Protein AF-0000000081898159 (afdb_homodimer)

Radius of gyration: 33.43 Å; Cα contacts (8 Å, |Δi|>4): 680; chains: 2; bounding box: 92×95×70 Å

Organism: Chrysolophus pictus (NCBI:txid9089)

pLDDT: mean 79.01, std 25.5, range [19.44, 98.69]

Secondary structure (DSSP, 8-state):
----------HHHHHHHHHHHHHHHHHHHHHHH-SGGG------S---------HHHHHHHHHHHHHHS--HHHHHHHHHHHHHHHHHHHHHTT---EEEEEEEESSS-TT--S--HHHHHHHHHHHHHHHHTS-TTTEEEEEEEE-SBSSTTSPB-S-HHHHHHHHHHHHHHHHHTS--HHHHHHHHHHHT-S---SSSS--SSPP-STTHHHHHHHHIIIIIIHHHHHIIIII-HHHHHHSSHHHHHHT---TTGGGGTHHHHHHHHHHHHHHHHHHHHHHHTTS-HHHHHHHHHHHTHHHHHHHHHHHHHHHHHHHHH-/----------HHHHHHHHHHHHHHHHHHHHHHH-SGGG------S---------HHHHHHHHHHHHHHS--HHHHHHHHHHHHHHHHHHHHHTT---EEEEEEEESSS-TT--S--HHHHHHHHHHHHHHHHTS-TTTEEEEEEEE-SBSSTTSPB-S-HHHHHHHHHHHHHHHHHTS--HHHHHHHHHHHT-S---SSSS--SSPP-STTHHHHHHHHIIIIIIHHHHHIIIII-HHHHHHSSHHHHHHT---TTGGGGTHHHHHHHHHHHHHHHHHHHHHHHTTS-HHHHHHHHHHHTHHHHHHHHHHHHHHHHHHHHH-

Structure (mmCIF, N/CA/C/O backbone):
data_AF-0000000081898159-model_v1
#
loop_
_entity.id
_entity.type
_entity.pdbx_description
1 polymer 'Hexosaminidase D'
#
loop_
_atom_site.group_PDB
_atom_site.id
_atom_site.type_symbol
_atom_site.label_atom_id
_atom_site.label_alt_id
_atom_site.label_comp_id
_atom_site.label_asym_id
_atom_site.label_entity_id
_atom_site.label_seq_id
_atom_site.pdbx_PDB_ins_code
_atom_site.Cartn_x
_atom_site.Cartn_y
_atom_site.Cartn_z
_atom_site.occupancy
_atom_site.B_iso_or_equiv
_atom_site.auth_seq_id
_atom_site.auth_comp_id
_atom_site.auth_asym_id
_atom_site.auth_atom_id
_atom_site.pdbx_PDB_model_num
ATOM 1 N N . MET A 1 1 ? -37 5.219 -5.691 1 20.62 1 MET A N 1
ATOM 2 C CA . MET A 1 1 ? -36.094 5.344 -4.543 1 20.62 1 MET A CA 1
ATOM 3 C C . MET A 1 1 ? -34.719 5.766 -4.98 1 20.62 1 MET A C 1
ATOM 5 O O . MET A 1 1 ? -34 5.016 -5.672 1 20.62 1 MET A O 1
ATOM 9 N N . LYS A 1 2 ? -34.531 7.109 -5.16 1 22.36 2 LYS A N 1
ATOM 10 C CA . LYS A 1 2 ? -33.719 7.945 -6.055 1 22.36 2 LYS A CA 1
ATOM 11 C C . LYS A 1 2 ? -32.25 7.832 -5.723 1 22.36 2 LYS A C 1
ATOM 13 O O . LYS A 1 2 ? -31.844 8.031 -4.574 1 22.36 2 LYS A O 1
ATOM 18 N N . GLU A 1 3 ? -31.641 6.867 -6.273 1 20.92 3 GLU A N 1
ATOM 19 C CA . GLU A 1 3 ? -30.266 6.375 -6.133 1 20.92 3 GLU A CA 1
ATOM 20 C C . GLU A 1 3 ? -29.266 7.523 -6.168 1 20.92 3 GLU A C 1
ATOM 22 O O . GLU A 1 3 ? -29.094 8.18 -7.195 1 20.92 3 GLU A O 1
ATOM 27 N N . GLN A 1 4 ? -29.469 8.398 -5.137 1 19.44 4 GLN A N 1
ATOM 28 C CA . GLN A 1 4 ? -28.656 9.602 -4.961 1 19.44 4 GLN A CA 1
ATOM 29 C C . GLN A 1 4 ? -27.156 9.281 -5.105 1 19.44 4 GLN A C 1
ATOM 31 O O . GLN A 1 4 ? -26.641 8.414 -4.406 1 19.44 4 GLN A O 1
ATOM 36 N N . GLN A 1 5 ? -26.719 9.297 -6.32 1 20.77 5 GLN A N 1
ATOM 37 C CA . GLN A 1 5 ? -25.375 9.133 -6.887 1 20.77 5 GLN A CA 1
ATOM 38 C C . GLN A 1 5 ? -24.344 9.922 -6.082 1 20.77 5 GLN A C 1
ATOM 40 O O . GLN A 1 5 ? -24.422 11.148 -6.004 1 20.77 5 GLN A O 1
ATOM 45 N N . LEU A 1 6 ? -24.062 9.453 -4.891 1 21.28 6 LEU A N 1
ATOM 46 C CA . LEU A 1 6 ? -23.047 10.016 -4.004 1 21.28 6 LEU A CA 1
ATOM 47 C C . LEU A 1 6 ? -21.766 10.32 -4.766 1 21.28 6 LEU A C 1
ATOM 49 O O . LEU A 1 6 ?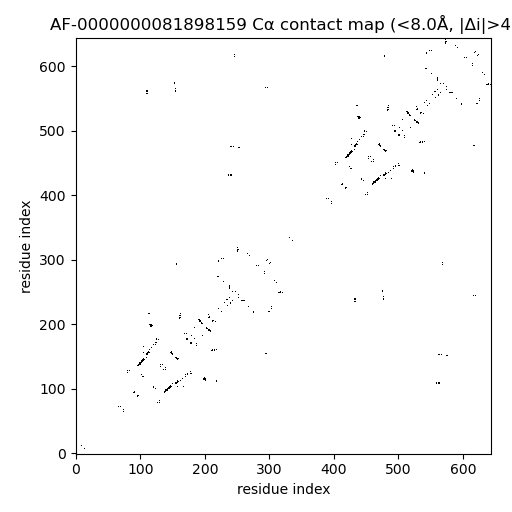 -21.125 9.414 -5.312 1 21.28 6 LEU A O 1
ATOM 53 N N . ILE A 1 7 ? -21.797 11.391 -5.492 1 24.47 7 ILE A N 1
ATOM 54 C CA . ILE A 1 7 ? -20.688 12.008 -6.219 1 24.47 7 ILE A CA 1
ATOM 55 C C . ILE A 1 7 ? -19.453 12.062 -5.328 1 24.47 7 ILE A C 1
ATOM 57 O O . ILE A 1 7 ? -19.484 12.641 -4.238 1 24.47 7 ILE A O 1
ATOM 61 N N . PHE A 1 8 ? -18.812 10.938 -5.246 1 24.5 8 PHE A N 1
ATOM 62 C CA . PHE A 1 8 ? -17.469 10.883 -4.684 1 24.5 8 PHE A CA 1
ATOM 63 C C . PHE A 1 8 ? -16.672 12.117 -5.082 1 24.5 8 PHE A C 1
ATOM 65 O O . PHE A 1 8 ? -16.281 12.266 -6.242 1 24.5 8 PHE A O 1
ATOM 72 N N . LEU A 1 9 ? -17.125 13.227 -4.57 1 25.44 9 LEU A N 1
ATOM 73 C CA . LEU A 1 9 ? -16.469 14.508 -4.77 1 25.44 9 LEU A CA 1
ATOM 74 C C . LEU A 1 9 ? -14.977 14.422 -4.461 1 25.44 9 LEU A C 1
ATOM 76 O O . LEU A 1 9 ? -14.594 13.977 -3.375 1 25.44 9 LEU A O 1
ATOM 80 N N . ASP A 1 10 ? -14.219 14.078 -5.387 1 28.53 10 ASP A N 1
ATOM 81 C CA . ASP A 1 10 ? -12.766 14.219 -5.371 1 28.53 10 ASP A CA 1
ATOM 82 C C . ASP A 1 10 ? -12.344 15.5 -4.648 1 28.53 10 ASP A C 1
ATOM 84 O O . ASP A 1 10 ? -13.164 16.391 -4.441 1 28.53 10 ASP A O 1
ATOM 88 N N . LYS A 1 11 ? -11.047 15.602 -4.113 1 30.83 11 LYS A N 1
ATOM 89 C CA . LYS A 1 11 ? -10.469 16.766 -3.438 1 30.83 11 LYS A CA 1
ATOM 90 C C . LYS A 1 11 ? -10.898 18.062 -4.105 1 30.83 11 LYS A C 1
ATOM 92 O O . LYS A 1 11 ? -11.117 19.078 -3.434 1 30.83 11 LYS A O 1
ATOM 97 N N . ARG A 1 12 ? -11.109 18 -5.309 1 34.19 12 ARG A N 1
ATOM 98 C CA . ARG A 1 12 ? -11.484 19.172 -6.094 1 34.19 12 ARG A CA 1
ATOM 99 C C . ARG A 1 12 ? -12.914 19.594 -5.797 1 34.19 12 ARG A C 1
ATOM 101 O O . ARG A 1 12 ? -13.211 20.797 -5.676 1 34.19 12 ARG A O 1
ATOM 108 N N . ARG A 1 13 ? -13.656 18.641 -5.652 1 34.66 13 ARG A N 1
ATOM 109 C CA . ARG A 1 13 ? -15.062 18.984 -5.473 1 34.66 13 ARG A CA 1
ATOM 110 C C . ARG A 1 13 ? -15.336 19.438 -4.047 1 34.66 13 ARG A C 1
ATOM 112 O O . ARG A 1 13 ? -16.203 20.297 -3.818 1 34.66 13 ARG A O 1
ATOM 119 N N . PHE A 1 14 ? -14.562 18.906 -3.223 1 31.75 14 PHE A N 1
ATOM 120 C CA . PHE A 1 14 ? -14.695 19.406 -1.858 1 31.75 14 PHE A CA 1
ATOM 121 C C . PHE A 1 14 ? -14.273 20.875 -1.771 1 31.75 14 PHE A C 1
ATOM 123 O O . PHE A 1 14 ? -14.945 21.672 -1.127 1 31.75 14 PHE A O 1
ATOM 130 N N . THR A 1 15 ? -13.25 21.109 -2.475 1 34.59 15 THR A N 1
ATOM 131 C CA . THR A 1 15 ? -12.828 22.5 -2.496 1 34.59 15 THR A CA 1
ATOM 132 C C . THR A 1 15 ? -13.898 23.375 -3.145 1 34.59 15 THR A C 1
ATOM 134 O O . THR A 1 15 ? -14.188 24.469 -2.658 1 34.59 15 THR A O 1
ATOM 137 N N . LEU A 1 16 ? -14.547 22.734 -4.02 1 35.41 16 LEU A N 1
ATOM 138 C CA . LEU A 1 16 ? -15.602 23.484 -4.695 1 35.41 16 LEU A CA 1
ATOM 139 C C . LEU A 1 16 ? -16.812 23.672 -3.775 1 35.41 16 LEU A C 1
ATOM 141 O O . LEU A 1 16 ? -17.422 24.734 -3.75 1 35.41 16 LEU A O 1
ATOM 145 N N . LEU A 1 17 ? -17 22.672 -3.023 1 35.97 17 LEU A N 1
ATOM 146 C CA . LEU A 1 17 ? -18.109 22.766 -2.084 1 35.97 17 LEU A CA 1
ATOM 147 C C . LEU A 1 17 ? -17.797 23.75 -0.964 1 35.97 17 LEU A C 1
ATOM 149 O O . LEU A 1 17 ? -18.656 24.531 -0.56 1 35.97 17 LEU A O 1
ATOM 153 N N . LEU A 1 18 ? -16.547 23.672 -0.664 1 35.5 18 LEU A N 1
ATOM 154 C CA . LEU A 1 18 ? -16.156 24.625 0.367 1 35.5 18 LEU A CA 1
ATOM 155 C C . LEU A 1 18 ? -16.219 26.047 -0.159 1 35.5 18 LEU A C 1
ATOM 157 O O . LEU A 1 18 ? -16.672 26.953 0.547 1 35.5 18 LEU A O 1
ATOM 161 N N . LEU A 1 19 ? -15.883 26.062 -1.393 1 37.12 19 LEU A N 1
ATOM 162 C CA . LEU A 1 19 ? -15.961 27.375 -2.016 1 37.12 19 LEU A CA 1
ATOM 163 C C . LEU A 1 19 ? -17.406 27.844 -2.143 1 37.12 19 LEU A C 1
ATOM 165 O O . LEU A 1 19 ? -17.719 29 -1.887 1 37.12 19 LEU A O 1
ATOM 169 N N . ASN A 1 20 ? -18.172 26.859 -2.406 1 40.22 20 ASN A N 1
ATOM 170 C CA . ASN A 1 20 ? -19.578 27.172 -2.494 1 40.22 20 ASN A CA 1
ATOM 171 C C . ASN A 1 20 ? -20.172 27.484 -1.122 1 40.22 20 ASN A C 1
ATOM 173 O O . ASN A 1 20 ? -20.984 28.406 -0.986 1 40.22 20 ASN A O 1
ATOM 177 N N . CYS A 1 21 ? -19.641 26.75 -0.182 1 38.19 21 CYS A N 1
ATOM 178 C CA . CYS A 1 21 ? -20.094 27 1.178 1 38.19 21 CYS A CA 1
ATOM 179 C C . CYS A 1 21 ? -19.609 28.359 1.682 1 38.19 21 CYS A C 1
ATOM 181 O O . CYS A 1 21 ? -20.375 29.109 2.305 1 38.19 21 CYS A O 1
ATOM 183 N N . MET A 1 22 ? -18.422 28.625 1.336 1 39.59 22 MET A N 1
ATOM 184 C CA . MET A 1 22 ? -17.906 29.922 1.74 1 39.59 22 MET A CA 1
ATOM 185 C C . MET A 1 22 ? -18.672 31.047 1.043 1 39.59 22 MET A C 1
ATOM 187 O O . MET A 1 22 ? -19.031 32.031 1.673 1 39.59 22 MET A O 1
ATOM 191 N N . MET A 1 23 ? -18.969 30.703 -0.144 1 39.56 23 MET A N 1
ATOM 192 C CA . MET A 1 23 ? -19.75 31.703 -0.885 1 39.56 23 MET A CA 1
ATOM 193 C C . MET A 1 23 ? -21.172 31.781 -0.342 1 39.56 23 MET A C 1
ATOM 195 O O . MET A 1 23 ? -21.734 32.875 -0.227 1 39.56 23 MET A O 1
ATOM 199 N N . TYR A 1 24 ? -21.703 30.641 -0.006 1 40.28 24 TYR A N 1
ATOM 200 C CA . TYR A 1 24 ? -23.016 30.609 0.617 1 40.28 24 TYR A CA 1
ATOM 201 C C . TYR A 1 24 ? -23 31.312 1.972 1 40.28 24 TYR A C 1
ATOM 203 O O . TYR A 1 24 ? -23.906 32.062 2.297 1 40.28 24 TYR A O 1
ATOM 211 N N . LEU A 1 25 ? -22 31.062 2.701 1 37.88 25 LEU A N 1
ATOM 212 C CA . LEU A 1 25 ? -21.875 31.703 4.008 1 37.88 25 LEU A CA 1
ATOM 213 C C . LEU A 1 25 ? -21.688 33.219 3.861 1 37.88 25 LEU A C 1
ATOM 215 O O . LEU A 1 25 ? -22.281 34 4.613 1 37.88 25 LEU A O 1
ATOM 219 N N . ILE A 1 26 ? -21 33.5 2.893 1 39.47 26 ILE A N 1
ATOM 220 C CA . ILE A 1 26 ? -20.844 34.938 2.586 1 39.47 26 ILE A CA 1
ATOM 221 C C . ILE A 1 26 ? -22.188 35.5 2.154 1 39.47 26 ILE A C 1
ATOM 223 O O . ILE A 1 26 ? -22.562 36.594 2.592 1 39.47 26 ILE A O 1
ATOM 227 N N . HIS A 1 27 ? -22.891 34.688 1.426 1 38.09 27 HIS A N 1
ATOM 228 C CA . HIS A 1 27 ? -24.219 35.094 1.004 1 38.09 27 HIS A CA 1
ATOM 229 C C . HIS A 1 27 ? -25.172 35.188 2.191 1 38.09 27 HIS A C 1
ATOM 231 O O . HIS A 1 27 ? -25.938 36.156 2.314 1 38.09 27 HIS A O 1
ATOM 237 N N . MET A 1 28 ? -25.156 34.25 3 1 39.88 28 MET A N 1
ATOM 238 C CA . MET A 1 28 ? -26.062 34.219 4.152 1 39.88 28 MET A CA 1
ATOM 239 C C . MET A 1 28 ? -25.719 35.375 5.109 1 39.88 28 MET A C 1
ATOM 241 O O . MET A 1 28 ? -26.625 36.031 5.641 1 39.88 28 MET A O 1
ATOM 245 N N . TYR A 1 29 ? -24.531 35.625 5.371 1 33.41 29 TYR A N 1
ATOM 246 C CA . TYR A 1 29 ? -24.125 36.688 6.262 1 33.41 29 TYR A CA 1
ATOM 247 C C . TYR A 1 29 ? -24.531 38.062 5.695 1 33.41 29 TYR A C 1
ATOM 249 O O . TYR A 1 29 ? -25.031 38.906 6.422 1 33.41 29 TYR A O 1
ATOM 257 N N . TYR A 1 30 ? -24.422 38.156 4.402 1 34.38 30 TYR A N 1
ATOM 258 C CA . TYR A 1 30 ? -24.828 39.438 3.789 1 34.38 30 TYR A CA 1
ATOM 259 C C . TYR A 1 30 ? -26.328 39.625 3.875 1 34.38 30 TYR A C 1
ATOM 261 O O . TYR A 1 30 ? -26.812 40.75 4.066 1 34.38 30 TYR A O 1
ATOM 269 N N . GLN A 1 31 ? -27.031 38.562 3.744 1 38.25 31 GLN A N 1
ATOM 270 C CA . GLN A 1 31 ? -28.484 38.688 3.84 1 38.25 31 GLN A CA 1
ATOM 271 C C . GLN A 1 31 ? -28.906 39.094 5.25 1 38.25 31 GLN A C 1
ATOM 273 O O . GLN A 1 31 ? -29.875 39.844 5.426 1 38.25 31 GLN A O 1
ATOM 278 N N . GLN A 1 32 ? -28.266 38.625 6.219 1 36.19 32 GLN A N 1
ATOM 279 C CA . GLN A 1 32 ? -28.703 38.938 7.578 1 36.19 32 GLN A CA 1
ATOM 280 C C . GLN A 1 32 ? -28.375 40.375 7.957 1 36.19 32 GLN A C 1
ATOM 282 O O . GLN A 1 32 ? -29.172 41.031 8.625 1 36.19 32 GLN A O 1
ATOM 287 N N . LYS A 1 33 ? -27.188 40.969 7.758 1 37.44 33 LYS A N 1
ATOM 288 C CA . LYS A 1 33 ? -26.828 42.281 8.289 1 37.44 33 LYS A CA 1
ATOM 289 C C . LYS A 1 33 ? -27.375 43.375 7.406 1 37.44 33 LYS A C 1
ATOM 291 O O . LYS A 1 33 ? -27.484 44.531 7.84 1 37.44 33 LYS A O 1
ATOM 296 N N . HIS A 1 34 ? -27.453 43.406 6.137 1 33.34 34 HIS A N 1
ATOM 297 C CA . HIS A 1 34 ? -28.031 44.469 5.348 1 33.34 34 HIS A CA 1
ATOM 298 C C . HIS A 1 34 ? -29.359 44.062 4.73 1 33.34 34 HIS A C 1
ATOM 300 O O . HIS A 1 34 ? -29.406 43.656 3.568 1 33.34 34 HIS A O 1
ATOM 306 N N . PRO A 1 35 ? -30.359 43.906 5.594 1 36.66 35 PRO A N 1
ATOM 307 C CA . PRO A 1 35 ? -31.688 43.594 5.078 1 36.66 35 PRO A CA 1
ATOM 308 C C . PRO A 1 35 ? -32.188 44.625 4.047 1 36.66 35 PRO A C 1
ATOM 310 O O . PRO A 1 35 ? -32.906 44.281 3.113 1 36.66 35 PRO A O 1
ATOM 313 N N . SER A 1 36 ? -31.891 46 4.391 1 35.41 36 SER A N 1
ATOM 314 C CA . SER A 1 36 ? -32.5 47.094 3.648 1 35.41 36 SER A CA 1
ATOM 315 C C . SER A 1 36 ? -31.938 47.188 2.234 1 35.41 36 SER A C 1
ATOM 317 O O . SER A 1 36 ? -32.469 47.938 1.395 1 35.41 36 SER A O 1
ATOM 319 N N . CYS A 1 37 ? -30.688 46.969 2.037 1 32.72 37 CYS A N 1
ATOM 320 C CA . CYS A 1 37 ? -30.109 47.406 0.771 1 32.72 37 CYS A CA 1
ATOM 321 C C . CYS A 1 37 ? -30.797 46.688 -0.406 1 32.72 37 CYS A C 1
ATOM 323 O O . CYS A 1 37 ? -30.5 47 -1.563 1 32.72 37 CYS A O 1
ATOM 325 N N . PHE A 1 38 ? -31.406 45.531 -0.289 1 31.58 38 PHE A N 1
ATOM 326 C CA . PHE A 1 38 ? -32.125 45 -1.443 1 31.58 38 PHE A CA 1
ATOM 327 C C . PHE A 1 38 ? -33.562 45.562 -1.473 1 31.58 38 PHE A C 1
ATOM 329 O O . PHE A 1 38 ? -34.5 44.812 -1.279 1 31.58 38 PHE A O 1
ATOM 336 N N . HIS A 1 39 ? -33.75 46.75 -0.887 1 27.14 39 HIS A N 1
ATOM 337 C CA . HIS A 1 39 ? -35.062 47.25 -1.198 1 27.14 39 HIS A CA 1
ATOM 338 C C . HIS A 1 39 ? -35.219 47.5 -2.695 1 27.14 39 HIS A C 1
ATOM 340 O O . HIS A 1 39 ? -34.469 48.281 -3.289 1 27.14 39 HIS A O 1
ATOM 346 N N . ALA A 1 40 ? -35.719 46.5 -3.418 1 27.55 40 ALA A N 1
ATOM 347 C CA . ALA A 1 40 ? -36.25 46.688 -4.762 1 27.55 40 ALA A CA 1
ATOM 348 C C . ALA A 1 40 ? -37.094 47.969 -4.848 1 27.55 40 ALA A C 1
ATOM 350 O O . ALA A 1 40 ? -38.094 48.125 -4.137 1 27.55 40 ALA A O 1
ATOM 351 N N . SER A 1 41 ? -36.344 49.094 -4.992 1 26.94 41 SER A N 1
ATOM 352 C CA . SER A 1 41 ? -37.094 50.281 -5.324 1 26.94 41 SER A CA 1
ATOM 353 C C . SER A 1 41 ? -38.219 49.969 -6.305 1 26.94 41 SER A C 1
ATOM 355 O O . SER A 1 41 ? -38.094 49.094 -7.145 1 26.94 41 SER A O 1
ATOM 357 N N . LYS A 1 42 ? -39.375 50.375 -6.012 1 29.58 42 LYS A N 1
ATOM 358 C CA . LYS A 1 42 ? -40.594 50.344 -6.809 1 29.58 42 LYS A CA 1
ATOM 359 C C . LYS A 1 42 ? -40.344 50.781 -8.25 1 29.58 42 LYS A C 1
ATOM 361 O O . LYS A 1 42 ? -39.531 51.688 -8.492 1 29.58 42 LYS A O 1
ATOM 366 N N . PRO A 1 43 ? -40.656 49.875 -9.203 1 28.27 43 PRO A N 1
ATOM 367 C CA . PRO A 1 43 ? -40.562 50.094 -10.648 1 28.27 43 PRO A CA 1
ATOM 368 C C . PRO A 1 43 ? -41.125 51.438 -11.102 1 28.27 43 PRO A C 1
ATOM 370 O O . PRO A 1 43 ? -42.344 51.656 -11.016 1 28.27 43 PRO A O 1
ATOM 373 N N . HIS A 1 44 ? -40.719 52.531 -10.539 1 25.3 44 HIS A N 1
ATOM 374 C CA . HIS A 1 44 ? -41.406 53.531 -11.328 1 25.3 4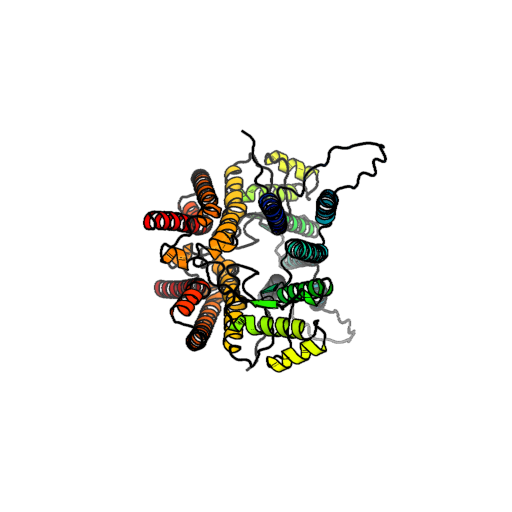4 HIS A CA 1
ATOM 375 C C . HIS A 1 44 ? -41.156 53.344 -12.82 1 25.3 44 HIS A C 1
ATOM 377 O O . HIS A 1 44 ? -40.25 52.594 -13.211 1 25.3 44 HIS A O 1
ATOM 383 N N . GLY A 1 45 ? -41.25 54.375 -13.727 1 24.73 45 GLY A N 1
ATOM 384 C CA . GLY A 1 45 ? -41.688 54.562 -15.102 1 24.73 45 GLY A CA 1
ATOM 385 C C . GLY A 1 45 ? -40.719 53.938 -16.109 1 24.73 45 GLY A C 1
ATOM 386 O O . GLY A 1 45 ? -41.094 53.062 -16.859 1 24.73 45 GLY A O 1
ATOM 387 N N . SER A 1 46 ? -39.844 54.688 -16.875 1 27.91 46 SER A N 1
ATOM 388 C CA . SER A 1 46 ? -39.531 54.469 -18.266 1 27.91 46 SER A CA 1
ATOM 389 C C . SER A 1 46 ? -38.531 53.312 -18.438 1 27.91 46 SER A C 1
ATOM 391 O O . SER A 1 46 ? -37.594 53.188 -17.656 1 27.91 46 SER A O 1
ATOM 393 N N . PRO A 1 47 ? -38.875 52.156 -19.203 1 26.58 47 PRO A N 1
ATOM 394 C CA . PRO A 1 47 ? -38.438 50.75 -19.281 1 26.58 47 PRO A CA 1
ATOM 395 C C . PRO A 1 47 ? -36.969 50.625 -19.719 1 26.58 47 PRO A C 1
ATOM 397 O O . PRO A 1 47 ? -36.531 49.531 -20.078 1 26.58 47 PRO A O 1
ATOM 400 N N . SER A 1 48 ? -36.125 51.656 -19.75 1 26.27 48 SER A N 1
ATOM 401 C CA . SER A 1 48 ? -34.906 51.281 -20.453 1 26.27 48 SER A CA 1
ATOM 402 C C . SER A 1 48 ? -34.188 50.125 -19.781 1 26.27 48 SER A C 1
ATOM 404 O O . SER A 1 48 ? -33.938 50.156 -18.578 1 26.27 48 SER A O 1
ATOM 406 N N . ASN A 1 49 ? -34.406 48.844 -20.266 1 25.34 49 ASN A N 1
ATOM 407 C CA . ASN A 1 49 ? -34.094 47.469 -19.906 1 25.34 49 ASN A CA 1
ATOM 408 C C . ASN A 1 49 ? -32.594 47.312 -19.656 1 25.34 49 ASN A C 1
ATOM 410 O O . ASN A 1 49 ? -31.859 46.844 -20.531 1 25.34 49 ASN A O 1
ATOM 414 N N . ARG A 1 50 ? -31.797 48.312 -19.297 1 27.95 50 ARG A N 1
ATOM 415 C CA . ARG A 1 50 ? -30.391 47.938 -19.188 1 27.95 50 ARG A CA 1
ATOM 416 C C . ARG A 1 50 ? -30.219 46.844 -18.141 1 27.95 50 ARG A C 1
ATOM 418 O O . ARG A 1 50 ? -30.547 47.031 -16.969 1 27.95 50 ARG A O 1
ATOM 425 N N . ASN A 1 51 ? -30.469 45.562 -18.578 1 27.36 51 ASN A N 1
ATOM 426 C CA . ASN A 1 51 ? -30.219 44.312 -17.859 1 27.36 51 ASN A CA 1
ATOM 427 C C . ASN A 1 51 ? -28.875 44.344 -17.141 1 27.36 51 ASN A C 1
ATOM 429 O O . ASN A 1 51 ? -27.812 44.25 -17.766 1 27.36 51 ASN A O 1
ATOM 433 N N . SER A 1 52 ? -28.672 45.219 -16.234 1 28.72 52 SER A N 1
ATOM 434 C CA . SER A 1 52 ? -27.5 45.125 -15.375 1 28.72 52 SER A CA 1
ATOM 435 C C . SER A 1 52 ? -27.375 43.75 -14.758 1 28.72 52 SER A C 1
ATOM 437 O O . SER A 1 52 ? -28.188 43.344 -13.922 1 28.72 52 SER A O 1
ATOM 439 N N . GLN A 1 53 ? -27.016 42.719 -15.656 1 31.2 53 GLN A N 1
ATOM 440 C CA . GLN A 1 53 ? -26.641 41.375 -15.18 1 31.2 53 GLN A CA 1
ATOM 441 C C . GLN A 1 53 ? -25.844 41.469 -13.883 1 31.2 53 GLN A C 1
ATOM 443 O O . GLN A 1 53 ? -24.875 42.25 -13.781 1 31.2 53 GLN A O 1
ATOM 448 N N . SER A 1 54 ? -26.547 41.281 -12.828 1 32.75 54 SER A N 1
ATOM 449 C CA . SER A 1 54 ? -25.984 41.312 -11.477 1 32.75 54 SER A CA 1
ATOM 450 C C . SER A 1 54 ? -24.672 40.531 -11.414 1 32.75 54 SER A C 1
ATOM 452 O O . SER A 1 54 ? -24.5 39.531 -12.102 1 32.75 54 SER A O 1
ATOM 454 N N . PRO A 1 55 ? -23.609 41.219 -11.078 1 36.28 55 PRO A N 1
ATOM 455 C CA . PRO A 1 55 ? -22.281 40.594 -10.93 1 36.28 55 PRO A CA 1
ATOM 456 C C . PRO A 1 55 ? -22.359 39.188 -10.328 1 36.28 55 PRO A C 1
ATOM 458 O O . PRO A 1 55 ? -21.391 38.438 -10.398 1 36.28 55 PRO A O 1
ATOM 461 N N . GLU A 1 56 ? -23.531 38.812 -9.766 1 37.88 56 GLU A N 1
ATOM 462 C CA . GLU A 1 56 ? -23.672 37.5 -9.164 1 37.88 56 GLU A CA 1
ATOM 463 C C . GLU A 1 56 ? -23.688 36.406 -10.234 1 37.88 56 GLU A C 1
ATOM 465 O O . GLU A 1 56 ? -23.125 35.312 -10.039 1 37.88 56 GLU A O 1
ATOM 470 N N . PHE A 1 57 ? -24.438 36.625 -11.266 1 37.31 57 PHE A N 1
ATOM 471 C CA . PHE A 1 57 ? -24.562 35.656 -12.344 1 37.31 57 PHE A CA 1
ATOM 472 C C . PHE A 1 57 ? -23.219 35.469 -13.055 1 37.31 57 PHE A C 1
ATOM 474 O O . PHE A 1 57 ? -22.891 34.344 -13.469 1 37.31 57 PHE A O 1
ATOM 481 N N . LEU A 1 58 ? -22.469 36.5 -13.195 1 35.5 58 LEU A N 1
ATOM 482 C CA . LEU A 1 58 ? -21.188 36.344 -13.852 1 35.5 58 LEU A CA 1
ATOM 483 C C . LEU A 1 58 ? -20.25 35.5 -13.023 1 35.5 58 LEU A C 1
ATOM 485 O O . LEU A 1 58 ? -19.5 34.688 -13.578 1 35.5 58 LEU A O 1
ATOM 489 N N . LEU A 1 59 ? -20.391 35.625 -11.758 1 39.12 59 LEU A N 1
ATOM 490 C CA . LEU A 1 59 ? -19.469 34.844 -10.945 1 39.12 59 LEU A CA 1
ATOM 491 C C . LEU A 1 59 ? -19.828 33.344 -10.992 1 39.12 59 LEU A C 1
ATOM 493 O O . LEU A 1 59 ? -18.938 32.5 -11.07 1 39.12 59 LEU A O 1
ATOM 497 N N . THR A 1 60 ? -21.125 33.094 -10.977 1 40.78 60 THR A N 1
ATOM 498 C CA . THR A 1 60 ? -21.5 31.688 -10.992 1 40.78 60 THR A CA 1
ATOM 499 C C . THR A 1 60 ? -21.188 31.062 -12.352 1 40.78 60 THR A C 1
ATOM 501 O O . THR A 1 60 ? -20.703 29.922 -12.422 1 40.78 60 THR A O 1
ATOM 504 N N . GLY A 1 61 ? -21.547 31.766 -13.391 1 39.78 61 GLY A N 1
ATOM 505 C CA . GLY A 1 61 ? -21.266 31.25 -14.727 1 39.78 61 GLY A CA 1
ATOM 506 C C . GLY A 1 61 ? -19.781 31.078 -14.984 1 39.78 61 GLY A C 1
ATOM 507 O O . GLY A 1 61 ? -19.359 30.078 -15.57 1 39.78 61 GLY A O 1
ATOM 508 N N . THR A 1 62 ? -18.969 32.125 -14.633 1 41.28 62 THR A N 1
ATOM 509 C CA . THR A 1 62 ? -17.516 32 -14.836 1 41.28 62 THR A CA 1
ATOM 510 C C . THR A 1 62 ? -16.922 30.906 -13.961 1 41.28 62 THR A C 1
ATOM 512 O O . THR A 1 62 ? -16.031 30.172 -14.398 1 41.28 62 THR A O 1
ATOM 515 N N . LEU A 1 63 ? -17.516 30.781 -12.844 1 41.72 63 LEU A N 1
ATOM 516 C CA . LEU A 1 63 ? -17 29.734 -11.961 1 41.72 63 LEU A CA 1
ATOM 517 C C . LEU A 1 63 ? -17.297 28.344 -12.531 1 41.72 63 LEU A C 1
ATOM 519 O O . LEU A 1 63 ? -16.453 27.453 -12.492 1 41.72 63 LEU A O 1
ATOM 523 N N . GLN A 1 64 ? -18.5 28.266 -13.055 1 41.62 64 GLN A N 1
ATOM 524 C CA . GLN A 1 64 ? -18.828 26.969 -13.656 1 41.62 64 GLN A CA 1
ATOM 525 C C . GLN A 1 64 ? -17.938 26.688 -14.859 1 41.62 64 GLN A C 1
ATOM 527 O O . GLN A 1 64 ? -17.484 25.562 -15.055 1 41.62 64 GLN A O 1
ATOM 532 N N . THR A 1 65 ? -17.781 27.656 -15.664 1 41.75 65 THR A N 1
ATOM 533 C CA . THR A 1 65 ? -16.922 27.484 -16.828 1 41.75 65 THR A CA 1
ATOM 534 C C . THR A 1 65 ? -15.484 27.203 -16.406 1 41.75 65 THR A C 1
ATOM 536 O O . THR A 1 65 ? -14.805 26.359 -17 1 41.75 65 THR A O 1
ATOM 539 N N . TRP A 1 66 ? -15.031 28.016 -15.508 1 40.97 66 TRP A N 1
ATOM 540 C CA . TRP A 1 66 ? -13.648 27.844 -15.078 1 40.97 66 TRP A CA 1
ATOM 541 C C . TRP A 1 66 ? -13.477 26.516 -14.344 1 40.97 66 TRP A C 1
ATOM 543 O O . TRP A 1 66 ? -12.445 25.859 -14.477 1 40.97 66 TRP A O 1
ATOM 553 N N . LEU A 1 67 ? -14.453 26.172 -13.648 1 41.34 67 LEU A N 1
ATOM 554 C CA . LEU A 1 67 ? -14.375 24.875 -12.992 1 41.34 67 LEU A CA 1
ATOM 555 C C . LEU A 1 67 ? -14.25 23.75 -14.016 1 41.34 67 LEU A C 1
ATOM 557 O O . LEU A 1 67 ? -13.625 22.719 -13.742 1 41.34 67 LEU A O 1
ATOM 561 N N . LYS A 1 68 ? -14.812 24.031 -15.016 1 42.38 68 LYS A N 1
ATOM 562 C CA . LYS A 1 68 ? -14.609 23.031 -16.062 1 42.38 68 LYS A CA 1
ATOM 563 C C . LYS A 1 68 ? -13.164 23.031 -16.562 1 42.38 68 LYS A C 1
ATOM 565 O O . LYS A 1 68 ? -12.695 22.047 -17.125 1 42.38 68 LYS A O 1
ATOM 570 N N . ILE A 1 69 ? -12.594 24.219 -16.547 1 38.41 69 ILE A N 1
ATOM 571 C CA . ILE A 1 69 ? -11.203 24.219 -16.984 1 38.41 69 ILE A CA 1
ATOM 572 C C . ILE A 1 69 ? -10.32 23.656 -15.867 1 38.41 69 ILE A C 1
ATOM 574 O O . ILE A 1 69 ? -10.336 24.172 -14.734 1 38.41 69 ILE A O 1
ATOM 578 N N . GLY A 1 70 ? -10.219 22.531 -15.492 1 38.12 70 GLY A N 1
ATOM 579 C CA . GLY A 1 70 ? -9.547 21.531 -14.68 1 38.12 70 GLY A CA 1
ATOM 580 C C . GLY A 1 70 ? -8.141 21.922 -14.281 1 38.12 70 GLY A C 1
ATOM 581 O O . GLY A 1 70 ? -7.355 21.094 -13.828 1 38.12 70 GLY A O 1
ATOM 582 N N . GLU A 1 71 ? -7.551 23.156 -14.719 1 44.47 71 GLU A N 1
ATOM 583 C CA . GLU A 1 71 ? -6.129 23.344 -14.453 1 44.47 71 GLU A CA 1
ATOM 584 C C . GLU A 1 71 ? -5.906 23.906 -13.047 1 44.47 71 GLU A C 1
ATOM 586 O O . GLU A 1 71 ? -6.586 24.844 -12.633 1 44.47 71 GLU A O 1
ATOM 591 N N . THR A 1 72 ? -5.164 23.234 -12.156 1 46.91 72 THR A N 1
ATOM 592 C CA . THR A 1 72 ? -4.688 23.594 -10.82 1 46.91 72 THR A CA 1
ATOM 593 C C . THR A 1 72 ? -4.289 25.062 -10.766 1 46.91 72 THR A C 1
ATOM 595 O O . THR A 1 72 ? -4.535 25.734 -9.766 1 46.91 72 THR A O 1
ATOM 598 N N . ARG A 1 73 ? -3.689 25.531 -11.844 1 50.97 73 ARG A N 1
ATOM 599 C CA . ARG A 1 73 ? -3.303 26.938 -11.906 1 50.97 73 ARG A CA 1
ATOM 600 C C . ARG A 1 73 ? -4.527 27.844 -11.836 1 50.97 73 ARG A C 1
ATOM 602 O O . ARG A 1 73 ? -4.48 28.906 -11.227 1 50.97 73 ARG A O 1
ATOM 609 N N . SER A 1 74 ? -5.488 27.297 -12.258 1 53.56 74 SER A N 1
ATOM 610 C CA . SER A 1 74 ? -6.727 28.062 -12.359 1 53.56 74 SER A CA 1
ATOM 611 C C . SER A 1 74 ? -7.41 28.203 -11.008 1 53.56 74 SER A C 1
ATOM 613 O O . SER A 1 74 ? -8.016 29.234 -10.703 1 53.56 74 SER A O 1
ATOM 615 N N . ILE A 1 75 ? -7.082 27.25 -10.195 1 58.59 75 ILE A N 1
ATOM 616 C CA . ILE A 1 75 ? -7.723 27.281 -8.883 1 58.59 75 ILE A CA 1
ATOM 617 C C . ILE A 1 75 ? -7.082 28.375 -8.023 1 58.59 75 ILE A C 1
ATOM 619 O O . ILE A 1 75 ? -7.777 29.094 -7.297 1 58.59 75 ILE A O 1
ATOM 623 N N . GLY A 1 76 ? -5.828 28.516 -8.242 1 60.59 76 GLY A N 1
ATOM 624 C CA . GLY A 1 76 ? -5.133 29.562 -7.508 1 60.59 76 GLY A CA 1
ATOM 625 C C . GLY A 1 76 ? -5.613 30.969 -7.848 1 60.59 76 GLY A C 1
ATOM 626 O O . GLY A 1 76 ? -5.824 31.781 -6.953 1 60.59 76 GLY A O 1
ATOM 627 N N . ILE A 1 77 ? -5.781 31.141 -9.062 1 61.91 77 ILE A N 1
ATOM 628 C CA . ILE A 1 77 ? -6.23 32.438 -9.539 1 61.91 77 ILE A CA 1
ATOM 629 C C . ILE A 1 77 ? -7.648 32.719 -9.039 1 61.91 77 ILE A C 1
ATOM 631 O O . ILE A 1 77 ? -7.957 33.844 -8.602 1 61.91 77 ILE A O 1
ATOM 635 N N . LEU A 1 78 ? -8.383 31.672 -9.078 1 62.03 78 LEU A N 1
ATOM 636 C CA . LEU A 1 78 ? -9.766 31.781 -8.633 1 62.03 78 LEU A CA 1
ATOM 637 C C . LEU A 1 78 ? -9.828 32.125 -7.148 1 62.03 78 LEU A C 1
ATOM 639 O O . LEU A 1 78 ? -10.609 33 -6.738 1 62.03 78 LEU A O 1
ATOM 643 N N . LEU A 1 79 ? -8.992 31.5 -6.426 1 69.19 79 LEU A N 1
ATOM 644 C CA . LEU A 1 79 ? -8.969 31.75 -4.988 1 69.19 79 LEU A CA 1
ATOM 645 C C . LEU A 1 79 ? -8.5 33.156 -4.691 1 69.19 79 LEU A C 1
ATOM 647 O O . LEU A 1 79 ? -9.008 33.812 -3.77 1 69.19 79 LEU A O 1
ATOM 651 N N . CYS A 1 80 ? -7.637 33.625 -5.48 1 71.75 80 CYS A N 1
ATOM 652 C CA . CYS A 1 80 ? -7.16 35 -5.332 1 71.75 80 CYS A CA 1
ATOM 653 C C . CYS A 1 80 ? -8.281 36 -5.598 1 71.75 80 CYS A C 1
ATOM 655 O O . CYS A 1 80 ? -8.461 36.938 -4.836 1 71.75 80 CYS A O 1
ATOM 657 N N . LEU A 1 81 ? -8.945 35.719 -6.66 1 69.5 81 LEU A N 1
ATOM 658 C CA . LEU A 1 81 ? -10.031 36.625 -7.043 1 69.5 81 LEU A CA 1
ATOM 659 C C . LEU A 1 81 ? -11.109 36.656 -5.965 1 69.5 81 LEU A C 1
ATOM 661 O O . LEU A 1 81 ? -11.602 37.719 -5.609 1 69.5 81 LEU A O 1
ATOM 665 N N . ILE A 1 82 ? -11.406 35.531 -5.527 1 74.19 82 ILE A N 1
ATOM 666 C CA . ILE A 1 82 ? -12.43 35.438 -4.496 1 74.19 82 ILE A CA 1
ATOM 667 C C . ILE A 1 82 ? -11.977 36.188 -3.252 1 74.19 82 ILE A C 1
ATOM 669 O O . ILE A 1 82 ? -12.773 36.906 -2.629 1 74.19 82 ILE A O 1
ATOM 673 N N . SER A 1 83 ? -10.766 36.031 -2.943 1 79.56 83 SER A N 1
ATOM 674 C CA . SER A 1 83 ? -10.234 36.719 -1.759 1 79.56 83 SER A CA 1
ATOM 675 C C . SER A 1 83 ? -10.273 38.219 -1.906 1 79.56 83 SER A C 1
ATOM 677 O O . SER A 1 83 ? -10.625 38.938 -0.961 1 79.56 83 SER A O 1
ATOM 679 N N . VAL A 1 84 ? -9.992 38.688 -3.061 1 81.12 84 VAL A N 1
ATOM 680 C CA . VAL A 1 84 ? -10.016 40.125 -3.316 1 81.12 84 VAL A CA 1
ATOM 681 C C . VAL A 1 84 ? -11.445 40.656 -3.205 1 81.12 84 VAL A C 1
ATOM 683 O O . VAL A 1 84 ? -11.688 41.688 -2.574 1 81.12 84 VAL A O 1
ATOM 686 N N . LEU A 1 85 ? -12.305 39.875 -3.799 1 79.12 85 LEU A N 1
ATOM 687 C CA . LEU A 1 85 ? -13.703 40.281 -3.762 1 79.12 85 LEU A CA 1
ATOM 688 C C . LEU A 1 85 ? -14.234 40.281 -2.332 1 79.12 85 LEU A C 1
ATOM 690 O O . LEU A 1 85 ? -15.031 41.125 -1.959 1 79.12 85 LEU A O 1
ATOM 694 N N . LEU A 1 86 ? -13.812 39.312 -1.604 1 81.62 86 LEU A N 1
ATOM 695 C CA . LEU A 1 86 ? -14.227 39.219 -0.209 1 81.62 86 LEU A CA 1
ATOM 696 C C . LEU A 1 86 ? -13.727 40.438 0.583 1 81.62 86 LEU A C 1
ATOM 698 O O . LEU A 1 86 ? -14.461 40.969 1.405 1 81.62 86 LEU A O 1
ATOM 702 N N . VAL A 1 87 ? -12.57 40.906 0.334 1 83.25 87 VAL A N 1
ATOM 703 C CA . VAL A 1 87 ? -12 42.062 1.023 1 83.25 87 VAL A CA 1
ATOM 704 C C . VAL A 1 87 ? -12.805 43.312 0.678 1 83.25 87 VAL A C 1
ATOM 706 O O . VAL A 1 87 ? -13.102 44.125 1.553 1 83.25 87 VAL A O 1
ATOM 709 N N . GLU A 1 88 ? -13.133 43.344 -0.579 1 80.75 88 GLU A N 1
ATOM 710 C CA . GLU A 1 88 ? -13.93 44.5 -1.018 1 80.75 88 GLU A CA 1
ATOM 711 C C . GLU A 1 88 ? -15.289 44.5 -0.327 1 80.75 88 GLU A C 1
ATOM 713 O O . GLU A 1 88 ? -15.766 45.562 0.081 1 80.75 88 GLU A O 1
ATOM 718 N N . LYS A 1 89 ? -15.797 43.375 -0.255 1 80.75 89 LYS A N 1
ATOM 719 C CA . LYS A 1 89 ? -17.094 43.25 0.42 1 80.75 89 LYS A CA 1
ATOM 720 C C . LYS A 1 89 ? -16.984 43.656 1.885 1 80.75 89 LYS A C 1
ATOM 722 O O . LYS A 1 89 ? -17.844 44.375 2.404 1 80.75 89 LYS A O 1
ATOM 727 N N . TYR A 1 90 ? -15.945 43.219 2.559 1 81.56 90 TYR A N 1
ATOM 728 C CA . TYR A 1 90 ? -15.727 43.594 3.951 1 81.56 90 TYR A CA 1
ATOM 729 C C . TYR A 1 90 ? -15.531 45.094 4.094 1 81.56 90 TYR A C 1
ATOM 731 O O . TYR A 1 90 ? -16.062 45.719 5.023 1 81.56 90 TYR A O 1
ATOM 739 N N . ARG A 1 91 ? -14.914 45.719 3.172 1 81.56 91 ARG A N 1
ATOM 740 C CA . ARG A 1 91 ? -14.688 47.156 3.189 1 81.56 91 ARG A CA 1
ATOM 741 C C . ARG A 1 91 ? -16 47.938 3.045 1 81.56 91 ARG A C 1
ATOM 743 O O . ARG A 1 91 ? -16.234 48.906 3.756 1 81.56 91 ARG A O 1
ATOM 750 N N . ARG A 1 92 ? -16.75 47.375 2.221 1 82.19 92 ARG A N 1
ATOM 751 C CA . ARG A 1 92 ? -18.047 48.031 1.99 1 82.19 92 ARG A CA 1
ATOM 752 C C . ARG A 1 92 ? -18.938 47.938 3.229 1 82.19 92 ARG A C 1
ATOM 754 O O . ARG A 1 92 ? -19.75 48.812 3.48 1 82.19 92 ARG A O 1
ATOM 761 N N . CYS A 1 93 ? -18.641 46.938 4.059 1 84 93 CYS A N 1
ATOM 762 C CA . CYS A 1 93 ? -19.422 46.719 5.27 1 84 93 CYS A CA 1
ATOM 763 C C . CYS A 1 93 ? -18.828 47.469 6.445 1 84 93 CYS A C 1
ATOM 765 O O . CYS A 1 93 ? -19.328 47.375 7.57 1 84 93 CYS A O 1
ATOM 767 N N . GLY A 1 94 ? -17.75 48.219 6.215 1 84.69 94 GLY A N 1
ATOM 768 C CA . GLY A 1 94 ? -17.219 49.094 7.246 1 84.69 94 GLY A CA 1
ATOM 769 C C . GLY A 1 94 ? -15.93 48.594 7.863 1 84.69 94 GLY A C 1
ATOM 770 O O . GLY A 1 94 ? -15.367 49.219 8.766 1 84.69 94 GLY A O 1
ATOM 771 N N . PHE A 1 95 ? -15.57 47.406 7.477 1 83.81 95 PHE A N 1
ATOM 772 C CA . PHE A 1 95 ? -14.289 46.875 7.961 1 83.81 95 PHE A CA 1
ATOM 773 C C . PHE A 1 95 ? -13.133 47.531 7.215 1 83.81 95 PHE A C 1
ATOM 775 O O . PHE A 1 95 ? -12.758 47.094 6.129 1 83.81 95 PHE A O 1
ATOM 782 N N . SER A 1 96 ? -12.531 48.5 7.77 1 84.94 96 SER A N 1
ATOM 783 C CA . SER A 1 96 ? -11.547 49.344 7.078 1 84.94 96 SER A CA 1
ATOM 784 C C . SER A 1 96 ? -10.18 48.656 7.047 1 84.94 96 SER A C 1
ATOM 786 O O . SER A 1 96 ? -9.344 48.969 6.207 1 84.94 96 SER A O 1
ATOM 788 N N . LYS A 1 97 ? -9.984 47.75 8.023 1 87.81 97 LYS A N 1
ATOM 789 C CA . LYS A 1 97 ? -8.703 47.062 8.094 1 87.81 97 LYS A CA 1
ATOM 790 C C . LYS A 1 97 ? -8.891 45.531 8.117 1 87.81 97 LYS A C 1
ATOM 792 O O . LYS A 1 97 ? -9.844 45.031 8.719 1 87.81 97 LYS A O 1
ATOM 797 N N . VAL A 1 98 ? -7.969 44.781 7.395 1 85.81 98 VAL A N 1
ATOM 798 C CA . VAL A 1 98 ? -8.102 43.312 7.348 1 85.81 98 VAL A CA 1
ATOM 799 C C . VAL A 1 98 ? -6.742 42.688 7.609 1 85.81 98 VAL A C 1
ATOM 801 O O . VAL A 1 98 ? -5.699 43.25 7.316 1 85.81 98 VAL A O 1
ATOM 804 N N . TRP A 1 99 ? -6.781 41.469 8.297 1 87.81 99 TRP A N 1
ATOM 805 C CA . TRP A 1 99 ? -5.621 40.594 8.469 1 87.81 99 TRP A CA 1
ATOM 806 C C . TRP A 1 99 ? -5.797 39.312 7.703 1 87.81 99 TRP A C 1
ATOM 808 O O . TRP A 1 99 ? -6.902 38.75 7.645 1 87.81 99 TRP A O 1
ATOM 818 N N . PHE A 1 100 ? -4.711 38.875 7.059 1 86.81 100 PHE A N 1
ATOM 819 C CA . PHE A 1 100 ? -4.703 37.531 6.473 1 86.81 100 PHE A CA 1
ATOM 820 C C . PHE A 1 100 ? -4.09 36.531 7.438 1 86.81 100 PHE A C 1
ATOM 822 O O . PHE A 1 100 ? -3.326 36.906 8.336 1 86.81 100 PHE A O 1
ATOM 829 N N . ALA A 1 101 ? -4.543 35.25 7.336 1 89.19 101 ALA A N 1
ATOM 830 C CA . ALA A 1 101 ? -3.924 34.156 8.062 1 89.19 101 ALA A CA 1
ATOM 831 C C . ALA A 1 101 ? -3.598 33 7.117 1 89.19 101 ALA A C 1
ATOM 833 O O . ALA A 1 101 ? -4.445 32.562 6.336 1 89.19 101 ALA A O 1
ATOM 834 N N . SER A 1 102 ? -2.391 32.625 7.031 1 90.25 102 SER A N 1
ATOM 835 C CA . SER A 1 102 ? -1.939 31.5 6.219 1 90.25 102 SER A CA 1
ATOM 836 C C . SER A 1 102 ? -1.328 30.406 7.086 1 90.25 102 SER A C 1
ATOM 838 O O . SER A 1 102 ? -1.26 30.531 8.305 1 90.25 102 SER A O 1
ATOM 840 N N . ALA A 1 103 ? -1.031 29.25 6.457 1 93.75 103 ALA A N 1
ATOM 841 C CA . ALA A 1 103 ? -0.475 28.125 7.203 1 93.75 103 ALA A CA 1
ATOM 842 C C . ALA A 1 103 ? 0.791 27.594 6.535 1 93.75 103 ALA A C 1
ATOM 844 O O . ALA A 1 103 ? 0.81 27.359 5.324 1 93.75 103 ALA A O 1
ATOM 845 N N . PHE A 1 104 ? 1.861 27.469 7.375 1 95.81 104 PHE A N 1
ATOM 846 C CA . PHE A 1 104 ? 3.096 26.922 6.828 1 95.81 104 PHE A CA 1
ATOM 847 C C . PHE A 1 104 ? 3.188 25.422 7.109 1 95.81 104 PHE A C 1
ATOM 849 O O . PHE A 1 104 ? 4.109 24.75 6.641 1 95.81 104 PHE A O 1
ATOM 856 N N . LYS A 1 105 ? 2.244 24.891 7.965 1 95.31 105 LYS A N 1
ATOM 857 C CA . LYS A 1 105 ? 2.113 23.453 8.25 1 95.31 105 LYS A CA 1
ATOM 858 C C . LYS A 1 105 ? 0.701 23.125 8.711 1 95.31 105 LYS A C 1
ATOM 860 O O . LYS A 1 105 ? -0.065 24.016 9.094 1 95.31 105 LYS A O 1
ATOM 865 N N . GLY A 1 106 ? 0.337 21.891 8.656 1 93.25 106 GLY A N 1
ATOM 866 C CA . GLY A 1 106 ? -0.88 21.391 9.273 1 93.25 106 GLY A CA 1
ATOM 867 C C . GLY A 1 106 ? -2.127 21.688 8.461 1 93.25 106 GLY A C 1
ATOM 868 O O . GLY A 1 106 ? -3.229 21.766 9.008 1 93.25 106 GLY A O 1
ATOM 869 N N . ALA A 1 107 ? -1.938 21.844 7.195 1 91.25 107 ALA A N 1
ATOM 870 C CA . ALA A 1 107 ? -3.09 22.172 6.359 1 91.25 107 ALA A CA 1
ATOM 871 C C . ALA A 1 107 ? -3.186 21.234 5.16 1 91.25 107 ALA A C 1
ATOM 873 O O . ALA A 1 107 ? -4.016 21.438 4.27 1 91.25 107 ALA A O 1
ATOM 874 N N . THR A 1 108 ? -2.363 20.281 5.121 1 92 108 THR A N 1
ATOM 875 C CA . THR A 1 108 ? -2.305 19.469 3.914 1 92 108 THR A CA 1
ATOM 876 C C . THR A 1 108 ? -2.789 18.047 4.195 1 92 108 THR A C 1
ATOM 878 O O . THR A 1 108 ? -2.959 17.25 3.273 1 92 108 THR A O 1
ATOM 881 N N . GLY A 1 109 ? -3.004 17.766 5.41 1 93.25 109 GLY A N 1
ATOM 882 C CA . GLY A 1 109 ? -3.453 16.438 5.805 1 93.25 109 GLY A CA 1
ATOM 883 C C . GLY A 1 109 ? -3.527 16.25 7.309 1 93.25 109 GLY A C 1
ATOM 884 O O . GLY A 1 109 ? -2.65 16.719 8.039 1 93.25 109 GLY A O 1
ATOM 885 N N . VAL A 1 110 ? -4.504 15.469 7.723 1 94.19 110 VAL A N 1
ATOM 886 C CA . VAL A 1 110 ? -4.789 15.352 9.148 1 94.19 110 VAL A CA 1
ATOM 887 C C . VAL A 1 110 ? -3.689 14.539 9.828 1 94.19 110 VAL A C 1
ATOM 889 O O . VAL A 1 110 ? -3.352 14.789 10.984 1 94.19 110 VAL A O 1
ATOM 892 N N . ASN A 1 111 ? -3.127 13.617 9.07 1 94.88 111 ASN A N 1
ATOM 893 C CA . ASN A 1 111 ? -2.09 12.781 9.664 1 94.88 111 ASN A CA 1
ATOM 894 C C . ASN A 1 111 ? -0.764 12.922 8.922 1 94.88 111 ASN A C 1
ATOM 896 O O . ASN A 1 111 ? 0.036 11.984 8.891 1 94.88 111 ASN A O 1
ATOM 900 N N . GLN A 1 112 ? -0.578 14.055 8.352 1 95.06 112 GLN A N 1
ATOM 901 C CA . GLN A 1 112 ? 0.646 14.305 7.602 1 95.06 112 GLN A CA 1
ATOM 902 C C . GLN A 1 112 ? 1.85 14.422 8.531 1 95.06 112 GLN A C 1
ATOM 904 O O . GLN A 1 112 ? 1.801 15.141 9.531 1 95.06 112 GLN A O 1
ATOM 909 N N . SER A 1 113 ? 2.945 13.688 8.164 1 95.31 113 SER A N 1
ATOM 910 C CA . SER A 1 113 ? 4.105 13.688 9.055 1 95.31 113 SER A CA 1
ATOM 911 C C . SER A 1 113 ? 5.238 14.531 8.484 1 95.31 113 SER A C 1
ATOM 913 O O . SER A 1 113 ? 6.137 14.945 9.219 1 95.31 113 SER A O 1
ATOM 915 N N . LEU A 1 114 ? 5.207 14.758 7.211 1 95.81 114 LEU A N 1
ATOM 916 C CA . LEU A 1 114 ? 6.219 15.555 6.535 1 95.81 114 LEU A CA 1
ATOM 917 C C . LEU A 1 114 ? 5.582 16.719 5.793 1 95.81 114 LEU A C 1
ATOM 919 O O . LEU A 1 114 ? 4.426 16.641 5.367 1 95.81 114 LEU A O 1
ATOM 923 N N . THR A 1 115 ? 6.355 17.719 5.648 1 95.62 115 THR A N 1
ATOM 924 C CA . THR A 1 115 ? 5.785 18.953 5.102 1 95.62 115 THR A CA 1
ATOM 925 C C . THR A 1 115 ? 6.168 19.109 3.633 1 95.62 115 THR A C 1
ATOM 927 O O . THR A 1 115 ? 7.344 19.016 3.277 1 95.62 115 THR A O 1
ATOM 930 N N . LEU A 1 116 ? 5.199 19.297 2.848 1 95.06 116 LEU A N 1
ATOM 931 C CA . LEU A 1 116 ? 5.438 19.672 1.457 1 95.06 116 LEU A CA 1
ATOM 932 C C . LEU A 1 116 ? 5.59 21.172 1.312 1 95.06 116 LEU A C 1
ATOM 934 O O . LEU A 1 116 ? 4.605 21.891 1.114 1 95.06 116 LEU A O 1
ATOM 938 N N . ILE A 1 117 ? 6.754 21.594 1.275 1 96.5 117 ILE A N 1
ATOM 939 C CA . ILE A 1 117 ? 7.09 23 1.369 1 96.5 117 ILE A CA 1
ATOM 940 C C . ILE A 1 117 ? 6.504 23.75 0.177 1 96.5 117 ILE A C 1
ATOM 942 O O . ILE A 1 117 ? 5.961 24.859 0.333 1 96.5 117 ILE A O 1
ATOM 946 N N . GLY A 1 118 ? 6.582 23.141 -1.001 1 95.62 118 GLY A N 1
ATOM 947 C CA . GLY A 1 118 ? 6.102 23.781 -2.209 1 95.62 118 GLY A CA 1
ATOM 948 C C . GLY A 1 118 ? 4.629 24.141 -2.146 1 95.62 118 GLY A C 1
ATOM 949 O O . GLY A 1 118 ? 4.215 25.188 -2.664 1 95.62 118 GLY A O 1
ATOM 950 N N . HIS A 1 119 ? 3.947 23.344 -1.537 1 93.88 119 HIS A N 1
ATOM 951 C CA . HIS A 1 119 ? 2.52 23.594 -1.388 1 93.88 119 HIS A CA 1
ATOM 952 C C . HIS A 1 119 ? 2.266 24.875 -0.596 1 93.88 119 HIS A C 1
ATOM 954 O O . HIS A 1 119 ? 1.467 25.719 -1.009 1 93.88 119 HIS A O 1
ATOM 960 N N . HIS A 1 120 ? 2.885 25.031 0.467 1 94.56 120 HIS A N 1
ATOM 961 C CA . HIS A 1 120 ? 2.711 26.203 1.317 1 94.56 120 HIS A CA 1
ATOM 962 C C . HIS A 1 120 ? 3.297 27.438 0.664 1 94.56 120 HIS A C 1
ATOM 964 O O . HIS A 1 120 ? 2.723 28.531 0.764 1 94.56 120 HIS A O 1
ATOM 970 N N . LEU A 1 121 ? 4.402 27.25 0.004 1 96.31 121 LEU A N 1
ATOM 971 C CA . LEU A 1 121 ? 4.996 28.375 -0.717 1 96.31 121 LEU A CA 1
ATOM 972 C C . LEU A 1 121 ? 4.035 28.906 -1.776 1 96.31 121 LEU A C 1
ATOM 974 O O . LEU A 1 121 ? 3.801 30.109 -1.859 1 96.31 121 LEU A O 1
ATOM 978 N N . LYS A 1 122 ? 3.502 28.016 -2.547 1 92.81 122 LYS A N 1
ATOM 979 C CA . LYS A 1 122 ? 2.564 28.406 -3.592 1 92.81 122 LYS A CA 1
ATOM 980 C C . LYS A 1 122 ? 1.384 29.188 -3.002 1 92.81 122 LYS A C 1
ATOM 982 O O . LYS A 1 122 ? 0.941 30.188 -3.572 1 92.81 122 LYS A O 1
ATOM 987 N N . ASN A 1 123 ? 0.908 28.734 -1.906 1 91.12 123 ASN A N 1
ATOM 988 C CA . ASN A 1 123 ? -0.187 29.422 -1.233 1 91.12 123 ASN A CA 1
ATOM 989 C C . ASN A 1 123 ? 0.217 30.828 -0.806 1 91.12 123 ASN A C 1
ATOM 991 O O . ASN A 1 123 ? -0.555 31.781 -0.967 1 91.12 123 ASN A O 1
ATOM 995 N N . HIS A 1 124 ? 1.331 30.984 -0.302 1 93.31 124 HIS A N 1
ATOM 996 C CA . HIS A 1 124 ? 1.803 32.281 0.162 1 93.31 124 HIS A CA 1
ATOM 997 C C . HIS A 1 124 ? 2.055 33.219 -1.008 1 93.31 124 HIS A C 1
ATOM 999 O O . HIS A 1 124 ? 1.824 34.438 -0.896 1 93.31 124 HIS A O 1
ATOM 1005 N N . LEU A 1 125 ? 2.5 32.656 -2.09 1 93.06 125 LEU A N 1
ATOM 1006 C CA . LEU A 1 125 ? 2.666 33.469 -3.279 1 93.06 125 LEU A CA 1
ATOM 1007 C C . LEU A 1 125 ? 1.317 34 -3.781 1 93.06 125 LEU A C 1
ATOM 1009 O O . LEU A 1 125 ? 1.214 35.125 -4.27 1 93.06 125 LEU A O 1
ATOM 1013 N N . GLN A 1 126 ? 0.348 33.188 -3.57 1 89.94 126 GLN A N 1
ATOM 1014 C CA . GLN A 1 126 ? -0.999 33.625 -3.93 1 89.94 126 GLN A CA 1
ATOM 1015 C C . GLN A 1 126 ? -1.483 34.75 -3.004 1 89.94 126 GLN A C 1
ATOM 1017 O O . GLN A 1 126 ? -2.152 35.688 -3.447 1 89.94 126 GLN A O 1
ATOM 1022 N N . TRP A 1 127 ? -1.171 34.656 -1.781 1 90.44 127 TRP A N 1
ATOM 1023 C CA . TRP A 1 127 ? -1.541 35.688 -0.835 1 90.44 127 TRP A CA 1
ATOM 1024 C C . TRP A 1 127 ? -0.843 37 -1.176 1 90.44 127 TRP A C 1
ATOM 1026 O O . TRP A 1 127 ? -1.416 38.094 -1.006 1 90.44 127 TRP A O 1
ATOM 1036 N N . LEU A 1 128 ? 0.352 36.875 -1.641 1 91.38 128 LEU A N 1
ATOM 1037 C CA . LEU A 1 128 ? 1.067 38.062 -2.078 1 91.38 128 LEU A CA 1
ATOM 1038 C C . LEU A 1 128 ? 0.369 38.719 -3.27 1 91.38 128 LEU A C 1
ATOM 1040 O O . LEU A 1 128 ? 0.282 39.938 -3.352 1 91.38 128 LEU A O 1
ATOM 1044 N N . LYS A 1 129 ? -0.137 37.906 -4.109 1 88.69 129 LYS A N 1
ATOM 1045 C CA . LYS A 1 129 ? -0.889 38.406 -5.25 1 88.69 129 LYS A CA 1
ATOM 1046 C C . LYS A 1 129 ? -2.174 39.094 -4.797 1 88.69 129 LYS A C 1
ATOM 1048 O O . LYS A 1 129 ? -2.527 40.156 -5.309 1 88.69 129 LYS A O 1
ATOM 1053 N N . VAL A 1 130 ? -2.812 38.531 -3.861 1 87.81 130 VAL A N 1
ATOM 1054 C CA . VAL A 1 130 ? -4.027 39.125 -3.311 1 87.81 130 VAL A CA 1
ATOM 1055 C C . VAL A 1 130 ? -3.697 40.469 -2.643 1 87.81 130 VAL A C 1
ATOM 1057 O O . VAL A 1 130 ? -4.398 41.469 -2.85 1 87.81 130 VAL A O 1
ATOM 1060 N N . ALA A 1 131 ? -2.68 40.438 -1.912 1 88.88 131 ALA A N 1
ATOM 1061 C CA . ALA A 1 131 ? -2.268 41.656 -1.195 1 88.88 131 ALA A CA 1
ATOM 1062 C C . ALA A 1 131 ? -1.97 42.781 -2.166 1 88.88 131 ALA A C 1
ATOM 1064 O O . ALA A 1 131 ? -2.256 43.938 -1.872 1 88.88 131 ALA A O 1
ATOM 1065 N N . SER A 1 132 ? -1.435 42.438 -3.303 1 89.06 132 SER A N 1
ATOM 1066 C CA . SER A 1 132 ? -1.087 43.469 -4.297 1 89.06 132 SER A CA 1
ATOM 1067 C C . SER A 1 132 ? -2.326 43.969 -5.023 1 89.06 132 SER A C 1
ATOM 1069 O O . SER A 1 132 ? -2.283 45.031 -5.676 1 89.06 132 SER A O 1
ATOM 1071 N N . SER A 1 133 ? -3.4 43.281 -4.812 1 86.69 133 SER A N 1
ATOM 1072 C CA . SER A 1 133 ? -4.621 43.625 -5.531 1 86.69 133 SER A CA 1
ATOM 1073 C C . SER A 1 133 ? -5.586 44.406 -4.648 1 86.69 133 SER A C 1
ATOM 1075 O O . SER A 1 133 ? -6.688 44.75 -5.074 1 86.69 133 SER A O 1
ATOM 1077 N N . ILE A 1 134 ? -5.188 44.625 -3.432 1 85.62 134 ILE A N 1
ATOM 1078 C CA . ILE A 1 134 ? -6.027 45.406 -2.525 1 85.62 134 ILE A CA 1
ATOM 1079 C C . ILE A 1 134 ? -5.281 46.656 -2.07 1 85.62 134 ILE A C 1
ATOM 1081 O O . ILE A 1 134 ? -4.047 46.688 -2.094 1 85.62 134 ILE A O 1
ATOM 1085 N N . PRO A 1 135 ? -6.066 47.719 -1.762 1 86 135 PRO A N 1
ATOM 1086 C CA . PRO A 1 135 ? -5.391 48.906 -1.314 1 86 135 PRO A CA 1
ATOM 1087 C C . PRO A 1 135 ? -4.477 48.688 -0.114 1 86 135 PRO A C 1
ATOM 1089 O O . PRO A 1 135 ? -4.848 47.969 0.813 1 86 135 PRO A O 1
ATOM 1092 N N . ALA A 1 136 ? -3.273 49.281 -0.149 1 83.31 136 ALA A N 1
ATOM 1093 C CA . ALA A 1 136 ? -2.221 49.031 0.836 1 83.31 136 ALA A CA 1
ATOM 1094 C C . ALA A 1 136 ? -2.678 49.438 2.234 1 83.31 136 ALA A C 1
ATOM 1096 O O . ALA A 1 136 ? -2.236 48.844 3.23 1 83.31 136 ALA A O 1
ATOM 1097 N N . ASP A 1 137 ? -3.584 50.375 2.285 1 87.44 137 ASP A N 1
ATOM 1098 C CA . ASP A 1 137 ? -3.99 50.906 3.586 1 87.44 137 ASP A CA 1
ATOM 1099 C C . ASP A 1 137 ? -5.031 50 4.242 1 87.44 137 ASP A C 1
ATOM 1101 O O . ASP A 1 137 ? -5.336 50.125 5.426 1 87.44 137 ASP A O 1
ATOM 1105 N N . VAL A 1 138 ? -5.5 49.062 3.502 1 86.94 138 VAL A N 1
ATOM 1106 C CA . VAL A 1 138 ? -6.531 48.188 4.012 1 86.94 138 VAL A CA 1
ATOM 1107 C C . VAL A 1 138 ? -5.883 46.969 4.715 1 86.94 138 VAL A C 1
ATOM 1109 O O . VAL A 1 138 ? -6.336 46.562 5.777 1 86.94 138 VAL A O 1
ATOM 1112 N N . LEU A 1 139 ? -4.836 46.438 4.133 1 88.94 139 LEU A N 1
ATOM 1113 C CA . LEU A 1 139 ? -4.18 45.25 4.664 1 88.94 139 LEU A CA 1
ATOM 1114 C C . LEU A 1 139 ? -3.213 45.625 5.785 1 88.94 139 LEU A C 1
ATOM 1116 O O . LEU A 1 139 ? -2.309 46.438 5.586 1 88.94 139 LEU A O 1
ATOM 1120 N N . GLN A 1 140 ? -3.449 45.031 6.945 1 87.75 140 GLN A N 1
ATOM 1121 C CA . GLN A 1 140 ? -2.613 45.312 8.102 1 87.75 140 GLN A CA 1
ATOM 1122 C C . GLN A 1 140 ? -1.431 44.375 8.188 1 87.75 140 GLN A C 1
ATOM 1124 O O . GLN A 1 140 ? -0.378 44.719 8.727 1 87.75 140 GLN A O 1
ATOM 1129 N N . GLY A 1 141 ? -1.614 43.188 7.758 1 89 141 GLY A N 1
ATOM 1130 C CA . GLY A 1 141 ? -0.559 42.188 7.82 1 89 141 GLY A CA 1
ATOM 1131 C C . GLY A 1 141 ? -1.06 40.781 7.594 1 89 141 GLY A C 1
ATOM 1132 O O . GLY A 1 141 ? -2.227 40.562 7.254 1 89 141 GLY A O 1
ATOM 1133 N N . ILE A 1 142 ? -0.158 39.781 7.609 1 90.19 142 ILE A N 1
ATOM 1134 C CA . ILE A 1 142 ? -0.483 38.375 7.465 1 90.19 142 ILE A CA 1
ATOM 1135 C C . ILE A 1 142 ? 0.09 37.594 8.641 1 90.19 142 ILE A C 1
ATOM 1137 O O . ILE A 1 142 ? 1.242 37.812 9.031 1 90.19 142 ILE A O 1
ATOM 1141 N N . ALA A 1 143 ? -0.812 36.875 9.328 1 91.19 143 ALA A N 1
ATOM 1142 C CA . ALA A 1 143 ? -0.377 35.969 10.391 1 91.19 143 ALA A CA 1
ATOM 1143 C C . ALA A 1 143 ? -0.021 34.625 9.82 1 91.19 143 ALA A C 1
ATOM 1145 O O . ALA A 1 143 ? -0.87 33.938 9.234 1 91.19 143 ALA A O 1
ATOM 1146 N N . LEU A 1 144 ? 1.225 34.25 9.93 1 92.5 144 LEU A N 1
ATOM 1147 C CA . LEU A 1 144 ? 1.667 32.906 9.531 1 92.5 144 LEU A CA 1
ATOM 1148 C C . LEU A 1 144 ? 1.428 31.906 10.656 1 92.5 144 LEU A C 1
ATOM 1150 O O . LEU A 1 144 ? 2.018 32 11.734 1 92.5 144 LEU A O 1
ATOM 1154 N N . THR A 1 145 ? 0.574 30.844 10.32 1 92.19 145 THR A N 1
ATOM 1155 C CA . THR A 1 145 ? 0.182 29.922 11.375 1 92.19 145 THR A CA 1
ATOM 1156 C C . THR A 1 145 ? 0.694 28.516 11.086 1 92.19 145 THR A C 1
ATOM 1158 O O . THR A 1 145 ? 1.079 28.203 9.953 1 92.19 145 THR A O 1
ATOM 1161 N N . GLY A 1 146 ? 0.909 27.797 12.094 1 92.81 1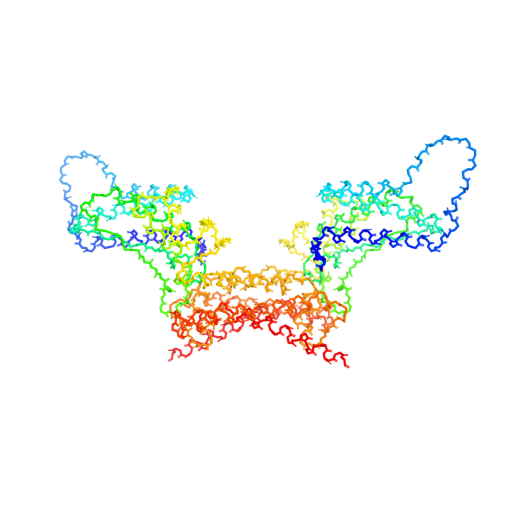46 GLY A N 1
ATOM 1162 C CA . GLY A 1 146 ? 1.208 26.359 12.047 1 92.81 146 GLY A CA 1
ATOM 1163 C C . GLY A 1 146 ? 0.329 25.547 12.969 1 92.81 146 GLY A C 1
ATOM 1164 O O . GLY A 1 146 ? 0.307 25.766 14.18 1 92.81 146 GLY A O 1
ATOM 1165 N N . TRP A 1 147 ? -0.29 24.547 12.367 1 92.25 147 TRP A N 1
ATOM 1166 C CA . TRP A 1 147 ? -1.254 23.781 13.141 1 92.25 147 TRP A CA 1
ATOM 1167 C C . TRP A 1 147 ? -0.706 22.391 13.469 1 92.25 147 TRP A C 1
ATOM 1169 O O . TRP A 1 147 ? -0.13 21.734 12.609 1 92.25 147 TRP A O 1
ATOM 1179 N N . GLN A 1 148 ? -0.95 22.141 14.75 1 91.62 148 GLN A N 1
ATOM 1180 C CA . GLN A 1 148 ? -0.436 20.859 15.219 1 91.62 148 GLN A CA 1
ATOM 1181 C C . GLN A 1 148 ? -1.46 19.75 15.016 1 91.62 148 GLN A C 1
ATOM 1183 O O . GLN A 1 148 ? -1.097 18.578 14.898 1 91.62 148 GLN A O 1
ATOM 1188 N N . ARG A 1 149 ? -2.697 20.062 15.109 1 93.88 149 ARG A N 1
ATOM 1189 C CA . ARG A 1 149 ? -3.801 19.141 14.883 1 93.88 149 ARG A CA 1
ATOM 1190 C C . ARG A 1 149 ? -5.035 19.875 14.367 1 93.88 149 ARG A C 1
ATOM 1192 O O . ARG A 1 149 ? -5.156 21.094 14.531 1 93.88 149 ARG A O 1
ATOM 1199 N N . TYR A 1 150 ? -5.902 19.156 13.75 1 91.81 150 TYR A N 1
ATOM 1200 C CA . TYR A 1 150 ? -7.086 19.75 13.148 1 91.81 150 TYR A CA 1
ATOM 1201 C C . TYR A 1 150 ? -8.117 20.109 14.203 1 91.81 150 TYR A C 1
ATOM 1203 O O . TYR A 1 150 ? -8.789 21.141 14.109 1 91.81 150 TYR A O 1
ATOM 1211 N N . ASP A 1 151 ? -8.273 19.266 15.164 1 88.5 151 ASP A N 1
ATOM 1212 C CA . ASP A 1 151 ? -9.094 19.516 16.344 1 88.5 151 ASP A CA 1
ATOM 1213 C C . ASP A 1 151 ? -8.609 18.688 17.531 1 88.5 151 ASP A C 1
ATOM 1215 O O . ASP A 1 151 ? -7.621 17.953 17.422 1 88.5 151 ASP A O 1
ATOM 1219 N N . HIS A 1 152 ? -9.211 18.891 18.625 1 90.06 152 HIS A N 1
ATOM 1220 C CA . HIS A 1 152 ? -8.727 18.312 19.875 1 90.06 152 HIS A CA 1
ATOM 1221 C C . HIS A 1 152 ? -8.758 16.781 19.828 1 90.06 152 HIS A C 1
ATOM 1223 O O . HIS A 1 152 ? -8.094 16.125 20.625 1 90.06 152 HIS A O 1
ATOM 1229 N N . PHE A 1 153 ? -9.508 16.25 18.844 1 91.81 153 PHE A N 1
ATOM 1230 C CA . PHE A 1 153 ? -9.672 14.805 18.812 1 91.81 153 PHE A CA 1
ATOM 1231 C C . PHE A 1 153 ? -8.805 14.188 17.719 1 91.81 153 PHE A C 1
ATOM 1233 O O . PHE A 1 153 ? -8.617 12.969 17.672 1 91.81 153 PHE A O 1
ATOM 1240 N N . SER A 1 154 ? -8.281 14.969 16.844 1 94.75 154 SER A N 1
ATOM 1241 C CA . SER A 1 154 ? -7.527 14.438 15.711 1 94.75 154 SER A CA 1
ATOM 1242 C C . SER A 1 154 ? -6.098 14.094 16.109 1 94.75 154 SER A C 1
ATOM 1244 O O . SER A 1 154 ? -5.621 14.523 17.172 1 94.75 154 SER A O 1
ATOM 1246 N N . VAL A 1 155 ? -5.508 13.344 15.297 1 96.69 155 VAL A N 1
ATOM 1247 C CA . VAL A 1 155 ? -4.105 13.008 15.508 1 96.69 155 VAL A CA 1
ATOM 1248 C C . VAL A 1 155 ? -3.234 14.227 15.188 1 96.69 155 VAL A C 1
ATOM 1250 O O . VAL A 1 155 ? -3.73 15.242 14.695 1 96.69 155 VAL A O 1
ATOM 1253 N N . LEU A 1 156 ? -1.964 14.062 15.594 1 96.25 156 LEU A N 1
ATOM 1254 C CA . LEU A 1 156 ? -1.011 15.125 15.312 1 96.25 156 LEU A CA 1
ATOM 1255 C C . LEU A 1 156 ? -0.647 15.148 13.828 1 96.25 156 LEU A C 1
ATOM 1257 O O . LEU A 1 156 ? -0.476 14.102 13.211 1 96.25 156 LEU A O 1
ATOM 1261 N N . CYS A 1 157 ? -0.616 16.297 13.273 1 94.88 157 CYS A N 1
ATOM 1262 C CA . CYS A 1 157 ? -0.035 16.438 11.945 1 94.88 157 CYS A CA 1
ATOM 1263 C C . CYS A 1 157 ? 1.449 16.766 12.031 1 94.88 157 CYS A C 1
ATOM 1265 O O . CYS A 1 157 ? 2.143 16.297 12.938 1 94.88 157 CYS A O 1
ATOM 1267 N N . GLU A 1 158 ? 2.027 17.547 11.172 1 96.44 158 GLU A N 1
ATOM 1268 C CA . GLU A 1 158 ? 3.463 17.812 11.125 1 96.44 158 GLU A CA 1
ATOM 1269 C C . GLU A 1 158 ? 3.953 18.438 12.43 1 96.44 158 GLU A C 1
ATOM 1271 O O . GLU A 1 158 ? 3.371 19.406 12.922 1 96.44 158 GLU A O 1
ATOM 1276 N N . LEU A 1 159 ? 5.031 17.859 12.938 1 96.88 159 LEU A N 1
ATOM 1277 C CA . LEU A 1 159 ? 5.684 18.469 14.094 1 96.88 159 LEU A CA 1
ATOM 1278 C C . LEU A 1 159 ? 6.371 19.766 13.711 1 96.88 159 LEU A C 1
ATOM 1280 O O . LEU A 1 159 ? 6.836 19.922 12.578 1 96.88 159 LEU A O 1
ATOM 1284 N N . PHE A 1 160 ? 6.469 20.625 14.672 1 96.31 160 PHE A N 1
ATOM 1285 C CA . PHE A 1 160 ? 6.996 21.969 14.406 1 96.31 160 PHE A CA 1
ATOM 1286 C C . PHE A 1 160 ? 8.414 21.891 13.852 1 96.31 160 PHE A C 1
ATOM 1288 O O . PHE A 1 160 ? 8.727 22.5 12.828 1 96.31 160 PHE A O 1
ATOM 1295 N N . PRO A 1 161 ? 9.312 21.109 14.422 1 96.25 161 PRO A N 1
ATOM 1296 C CA . PRO A 1 161 ? 10.672 21.047 13.891 1 96.25 161 PRO A CA 1
ATOM 1297 C C . PRO A 1 161 ? 10.719 20.578 12.438 1 96.25 161 PRO A C 1
ATOM 1299 O O . PRO A 1 161 ? 11.578 21.016 11.664 1 96.25 161 PRO A O 1
ATOM 1302 N N . VAL A 1 162 ? 9.797 19.75 12.102 1 96.31 162 VAL A N 1
ATOM 1303 C CA . VAL A 1 162 ? 9.75 19.188 10.758 1 96.31 162 VAL A CA 1
ATOM 1304 C C . VAL A 1 162 ? 9.328 20.281 9.766 1 96.31 162 VAL A C 1
ATOM 1306 O O . VAL A 1 162 ? 9.734 20.25 8.602 1 96.31 162 VAL A O 1
ATOM 1309 N N . ALA A 1 163 ? 8.648 21.234 10.273 1 96.31 163 ALA A N 1
ATOM 1310 C CA . ALA A 1 163 ? 8.062 22.234 9.383 1 96.31 163 ALA A CA 1
ATOM 1311 C C . ALA A 1 163 ? 8.883 23.516 9.383 1 96.31 163 ALA A C 1
ATOM 1313 O O . ALA A 1 163 ? 8.531 24.484 8.711 1 96.31 163 ALA A O 1
ATOM 1314 N N . ILE A 1 164 ? 9.953 23.547 10.07 1 95.88 164 ILE A N 1
ATOM 1315 C CA . ILE A 1 164 ? 10.758 24.766 10.195 1 95.88 164 ILE A CA 1
ATOM 1316 C C . ILE A 1 164 ? 11.242 25.203 8.812 1 95.88 164 ILE A C 1
ATOM 1318 O O . ILE A 1 164 ? 11.195 26.391 8.477 1 95.88 164 ILE A O 1
ATOM 1322 N N . PRO A 1 165 ? 11.688 24.281 7.93 1 96.25 165 PRO A N 1
ATOM 1323 C CA . PRO A 1 165 ? 12.055 24.719 6.582 1 96.25 165 PRO A CA 1
ATOM 1324 C C . PRO A 1 165 ? 10.898 25.391 5.844 1 96.25 165 PRO A C 1
ATOM 1326 O O . PRO A 1 165 ? 11.094 26.406 5.164 1 96.25 165 PRO A O 1
ATOM 1329 N N . SER A 1 166 ? 9.742 24.844 5.988 1 96.62 166 SER A N 1
ATOM 1330 C CA . SER A 1 166 ? 8.562 25.438 5.375 1 96.62 166 SER A CA 1
ATOM 1331 C C . SER A 1 166 ? 8.289 26.828 5.945 1 96.62 166 SER A C 1
ATOM 1333 O O . SER A 1 166 ? 7.98 27.766 5.203 1 96.62 166 SER A O 1
ATOM 1335 N N . LEU A 1 167 ? 8.438 26.938 7.242 1 96.69 167 LEU A N 1
ATOM 1336 C CA . LEU A 1 167 ? 8.289 28.234 7.898 1 96.69 167 LEU A CA 1
ATOM 1337 C C . LEU A 1 167 ? 9.281 29.25 7.344 1 96.69 167 LEU A C 1
ATOM 1339 O O . LEU A 1 167 ? 8.898 30.359 7 1 96.69 167 LEU A O 1
ATOM 1343 N N . ALA A 1 168 ? 10.477 28.844 7.25 1 96.69 168 ALA A N 1
ATOM 1344 C CA . ALA A 1 168 ? 11.531 29.719 6.77 1 96.69 168 ALA A CA 1
ATOM 1345 C C . ALA A 1 168 ? 11.258 30.188 5.336 1 96.69 168 ALA A C 1
ATOM 1347 O O . ALA A 1 168 ? 11.375 31.359 5.023 1 96.69 168 ALA A O 1
ATOM 1348 N N . VAL A 1 169 ? 10.867 29.266 4.5 1 97.12 169 VAL A N 1
ATOM 1349 C CA . VAL A 1 169 ? 10.602 29.562 3.098 1 97.12 169 VAL A CA 1
ATOM 1350 C C . VAL A 1 169 ? 9.422 30.531 2.988 1 97.12 169 VAL A C 1
ATOM 1352 O O . VAL A 1 169 ? 9.508 31.547 2.293 1 97.12 169 VAL A O 1
ATOM 1355 N N . CYS A 1 170 ? 8.391 30.266 3.717 1 96.5 170 CYS A N 1
ATOM 1356 C CA . CYS A 1 170 ? 7.188 31.078 3.648 1 96.5 170 CYS A CA 1
ATOM 1357 C C . CYS A 1 170 ? 7.445 32.469 4.203 1 96.5 170 CYS A C 1
ATOM 1359 O O . CYS A 1 170 ? 7.027 33.469 3.607 1 96.5 170 CYS A O 1
ATOM 1361 N N . LEU A 1 171 ? 8.133 32.562 5.309 1 95.94 171 LEU A N 1
ATOM 1362 C CA . LEU A 1 171 ? 8.445 33.844 5.926 1 95.94 171 LEU A CA 1
ATOM 1363 C C . LEU A 1 171 ? 9.305 34.688 5 1 95.94 171 LEU A C 1
ATOM 1365 O O . LEU A 1 171 ? 9.031 35.875 4.805 1 95.94 171 LEU A O 1
ATOM 1369 N N . GLN A 1 172 ? 10.297 34.094 4.395 1 96.12 172 GLN A N 1
ATOM 1370 C CA . GLN A 1 172 ? 11.203 34.844 3.518 1 96.12 172 GLN A CA 1
ATOM 1371 C C . GLN A 1 172 ? 10.5 35.25 2.225 1 96.12 172 GLN A C 1
ATOM 1373 O O . GLN A 1 172 ? 10.773 36.312 1.678 1 96.12 172 GLN A O 1
ATOM 1378 N N . ALA A 1 173 ? 9.656 34.375 1.757 1 96.56 173 ALA A N 1
ATOM 1379 C CA . ALA A 1 173 ? 8.875 34.75 0.577 1 96.56 173 ALA A CA 1
ATOM 1380 C C . ALA A 1 173 ? 7.984 35.938 0.857 1 96.56 173 ALA A C 1
ATOM 1382 O O . ALA A 1 173 ? 7.902 36.875 0.038 1 96.56 173 ALA A O 1
ATOM 1383 N N . LEU A 1 174 ? 7.383 36 1.994 1 94.19 174 LEU A N 1
ATOM 1384 C CA . LEU A 1 174 ? 6.516 37.125 2.379 1 94.19 174 LEU A CA 1
ATOM 1385 C C . LEU A 1 174 ? 7.324 38.375 2.602 1 94.19 174 LEU A C 1
ATOM 1387 O O . LEU A 1 174 ? 6.914 39.469 2.172 1 94.19 174 LEU A O 1
ATOM 1391 N N . GLU A 1 175 ? 8.453 38.219 3.234 1 93.44 175 GLU A N 1
ATOM 1392 C CA . GLU A 1 175 ? 9.297 39.375 3.549 1 93.44 175 GLU A CA 1
ATOM 1393 C C . GLU A 1 175 ? 9.875 40 2.281 1 93.44 175 GLU A C 1
ATOM 1395 O O . GLU A 1 175 ? 10.031 41.219 2.199 1 93.44 175 GLU A O 1
ATOM 1400 N N . ASN A 1 176 ? 10.094 39.219 1.239 1 94.44 176 ASN A N 1
ATOM 1401 C CA . ASN A 1 176 ? 10.766 39.719 0.038 1 94.44 176 ASN A CA 1
ATOM 1402 C C . ASN A 1 176 ? 9.773 39.906 -1.109 1 94.44 176 ASN A C 1
ATOM 1404 O O . ASN A 1 176 ? 10.164 40.344 -2.197 1 94.44 176 ASN A O 1
ATOM 1408 N N . GLY A 1 177 ? 8.547 39.562 -0.882 1 93.56 177 GLY A N 1
ATOM 1409 C CA . GLY A 1 177 ? 7.523 39.75 -1.899 1 93.56 177 GLY A CA 1
ATOM 1410 C C . GLY A 1 177 ? 7.578 38.719 -3.006 1 93.56 177 GLY A C 1
ATOM 1411 O O . GLY A 1 177 ? 7.016 38.938 -4.082 1 93.56 177 GLY A O 1
ATOM 1412 N N . GLY A 1 178 ? 8.25 37.656 -2.746 1 95.38 178 GLY A N 1
ATOM 1413 C CA . GLY A 1 178 ? 8.414 36.594 -3.715 1 95.38 178 GLY A CA 1
ATOM 1414 C C . GLY A 1 178 ? 9.484 35.594 -3.328 1 95.38 178 GLY A C 1
ATOM 1415 O O . GLY A 1 178 ? 10.125 35.75 -2.283 1 95.38 178 GLY A O 1
ATOM 1416 N N . TYR A 1 179 ? 9.555 34.594 -4.215 1 96.5 179 TYR A N 1
ATOM 1417 C CA . TYR A 1 179 ? 10.531 33.531 -3.951 1 96.5 179 TYR A CA 1
ATOM 1418 C C . TYR A 1 179 ? 11.531 33.438 -5.098 1 96.5 179 TYR A C 1
ATOM 1420 O O . TYR A 1 179 ? 11.391 32.562 -5.961 1 96.5 179 TYR A O 1
ATOM 1428 N N . SER A 1 180 ? 12.539 34.219 -5.023 1 96.12 180 SER A N 1
ATOM 1429 C CA . SER A 1 180 ? 13.602 34.25 -6.02 1 96.12 180 SER A CA 1
ATOM 1430 C C . SER A 1 180 ? 14.742 33.312 -5.629 1 96.12 180 SER A C 1
ATOM 1432 O O . SER A 1 180 ? 14.742 32.75 -4.535 1 96.12 180 SER A O 1
ATOM 1434 N N . GLU A 1 181 ? 15.68 33.188 -6.57 1 95.44 181 GLU A N 1
ATOM 1435 C CA . GLU A 1 181 ? 16.859 32.375 -6.289 1 95.44 181 GLU A CA 1
ATOM 1436 C C . GLU A 1 181 ? 17.656 32.938 -5.117 1 95.44 181 GLU A C 1
ATOM 1438 O O . GLU A 1 181 ? 18.234 32.188 -4.324 1 95.44 181 GLU A O 1
ATOM 1443 N N . LYS A 1 182 ? 17.703 34.188 -5.004 1 95.88 182 LYS A N 1
ATOM 1444 C CA . LYS A 1 182 ? 18.391 34.812 -3.891 1 95.88 182 LYS A CA 1
ATOM 1445 C C . LYS A 1 182 ? 17.719 34.5 -2.561 1 95.88 182 LYS A C 1
ATOM 1447 O O . LYS A 1 18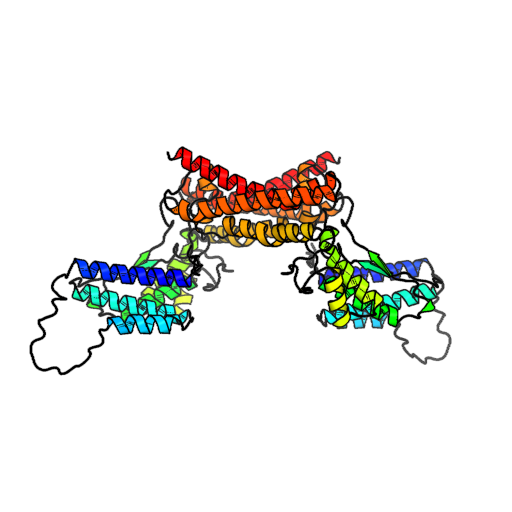2 ? 18.406 34.219 -1.564 1 95.88 182 LYS A O 1
ATOM 1452 N N . VAL A 1 183 ? 16.422 34.531 -2.551 1 95.88 183 VAL A N 1
ATOM 1453 C CA . VAL A 1 183 ? 15.664 34.188 -1.349 1 95.88 183 VAL A CA 1
ATOM 1454 C C . VAL A 1 183 ? 15.938 32.75 -0.962 1 95.88 183 VAL A C 1
ATOM 1456 O O . VAL A 1 183 ? 16.141 32.438 0.215 1 95.88 183 VAL A O 1
ATOM 1459 N N . LYS A 1 184 ? 15.961 31.859 -1.937 1 96.25 184 LYS A N 1
ATOM 1460 C CA . LYS A 1 184 ? 16.266 30.453 -1.704 1 96.25 184 LYS A CA 1
ATOM 1461 C C . LYS A 1 184 ? 17.641 30.281 -1.061 1 96.25 184 LYS A C 1
ATOM 1463 O O . LYS A 1 184 ? 17.781 29.547 -0.088 1 96.25 184 LYS A O 1
ATOM 1468 N N . GLU A 1 185 ? 18.594 30.938 -1.624 1 95.75 185 GLU A N 1
ATOM 1469 C CA . GLU A 1 185 ? 19.953 30.859 -1.093 1 95.75 185 GLU A CA 1
ATOM 1470 C C . GLU A 1 185 ? 20.016 31.344 0.354 1 95.75 185 GLU A C 1
ATOM 1472 O O . GLU A 1 185 ? 20.719 30.766 1.183 1 95.75 185 GLU A O 1
ATOM 1477 N N . ASN A 1 186 ? 19.328 32.406 0.642 1 95.38 186 ASN A N 1
ATOM 1478 C CA . ASN A 1 186 ? 19.281 32.938 1.998 1 95.38 186 ASN A CA 1
ATOM 1479 C C . ASN A 1 186 ? 18.656 31.938 2.977 1 95.38 186 ASN A C 1
ATOM 1481 O O . ASN A 1 186 ? 19.156 31.766 4.09 1 95.38 186 ASN A O 1
ATOM 1485 N N . VAL A 1 187 ? 17.609 31.312 2.572 1 96.38 187 VAL A N 1
ATOM 1486 C CA . VAL A 1 187 ? 16.938 30.328 3.418 1 96.38 187 VAL A CA 1
ATOM 1487 C C . VAL A 1 187 ? 17.875 29.141 3.676 1 96.38 187 VAL A C 1
ATOM 1489 O O . VAL A 1 187 ? 17.969 28.656 4.805 1 96.38 187 VAL A O 1
ATOM 1492 N N . GLU A 1 188 ? 18.516 28.719 2.654 1 95.94 188 GLU A N 1
ATOM 1493 C CA . GLU A 1 188 ? 19.453 27.609 2.779 1 95.94 188 GLU A CA 1
ATOM 1494 C C . GLU A 1 188 ? 20.562 27.938 3.777 1 95.94 188 GLU A C 1
ATOM 1496 O O . GLU A 1 188 ? 20.969 27.078 4.578 1 95.94 188 GLU A O 1
ATOM 1501 N N . LYS A 1 189 ? 21 29.141 3.705 1 94.94 189 LYS A N 1
ATOM 1502 C CA . LYS A 1 189 ? 22.031 29.578 4.645 1 94.94 189 LYS A CA 1
ATOM 1503 C C . LYS A 1 189 ? 21.5 29.609 6.074 1 94.94 189 LYS A C 1
ATOM 1505 O O . LYS A 1 189 ? 22.156 29.141 7 1 94.94 189 LYS A O 1
ATOM 1510 N N . LEU A 1 190 ? 20.312 30.094 6.23 1 94.5 190 LEU A N 1
ATOM 1511 C CA . LEU A 1 190 ? 19.672 30.188 7.539 1 94.5 190 LEU A CA 1
ATOM 1512 C C . LEU A 1 190 ? 19.469 28.812 8.148 1 94.5 190 LEU A C 1
ATOM 1514 O O . LEU A 1 190 ? 19.641 28.625 9.352 1 94.5 190 LEU A O 1
ATOM 1518 N N . LEU A 1 191 ? 19.141 27.875 7.344 1 95.62 191 LEU A N 1
ATOM 1519 C CA . LEU A 1 191 ? 18.797 26.531 7.805 1 95.62 191 LEU A CA 1
ATOM 1520 C C . LEU A 1 191 ? 20.047 25.656 7.863 1 95.62 191 LEU A C 1
ATOM 1522 O O . LEU A 1 191 ? 20.016 24.578 8.477 1 95.62 191 LEU A O 1
ATOM 1526 N N . GLY A 1 192 ? 21.094 26.094 7.23 1 94.62 192 GLY A N 1
ATOM 1527 C CA . GLY A 1 192 ? 22.281 25.266 7.117 1 94.62 192 GLY A CA 1
ATOM 1528 C C . GLY A 1 192 ? 22.062 24.047 6.234 1 94.62 192 GLY A C 1
ATOM 1529 O O . GLY A 1 192 ? 22.547 22.953 6.543 1 94.62 192 GLY A O 1
ATOM 1530 N N . MET A 1 193 ? 21.25 24.219 5.227 1 92.88 193 MET A N 1
ATOM 1531 C CA . MET A 1 193 ? 20.953 23.156 4.273 1 92.88 193 MET A CA 1
ATOM 1532 C C . MET A 1 193 ? 21.578 23.453 2.918 1 92.88 193 MET A C 1
ATOM 1534 O O . MET A 1 193 ? 21.547 24.578 2.439 1 92.88 193 MET A O 1
ATOM 1538 N N . SER A 1 194 ? 22.156 22.5 2.289 1 89.19 194 SER A N 1
ATOM 1539 C CA . SER A 1 194 ? 22.828 22.688 1.006 1 89.19 194 SER A CA 1
ATOM 1540 C C . SER A 1 194 ? 21.828 22.719 -0.143 1 89.19 194 SER A C 1
ATOM 1542 O O . SER A 1 194 ? 22.047 23.391 -1.146 1 89.19 194 SER A O 1
ATOM 1544 N N . ASN A 1 195 ? 20.812 21.922 0.007 1 87.88 195 ASN A N 1
ATOM 1545 C CA . ASN A 1 195 ? 19.828 21.859 -1.066 1 87.88 195 ASN A CA 1
ATOM 1546 C C . ASN A 1 195 ? 18.406 21.719 -0.519 1 87.88 195 ASN A C 1
ATOM 1548 O O . ASN A 1 195 ? 18.031 20.672 -0.002 1 87.88 195 ASN A O 1
ATOM 1552 N N . LEU A 1 196 ? 17.75 22.828 -0.719 1 88.75 196 LEU A N 1
ATOM 1553 C CA . LEU A 1 196 ? 16.359 22.828 -0.281 1 88.75 196 LEU A CA 1
ATOM 1554 C C . LEU A 1 196 ? 15.438 22.328 -1.384 1 88.75 196 LEU A C 1
ATOM 1556 O O . LEU A 1 196 ? 15.445 22.859 -2.498 1 88.75 196 LEU A O 1
ATOM 1560 N N . GLU A 1 197 ? 14.727 21.266 -1.143 1 89.62 197 GLU A N 1
ATOM 1561 C CA . GLU A 1 197 ? 13.781 20.703 -2.098 1 89.62 197 GLU A CA 1
ATOM 1562 C C . GLU A 1 197 ? 12.352 21.156 -1.785 1 89.62 197 GLU A C 1
ATOM 1564 O O . GLU A 1 197 ? 11.867 20.953 -0.668 1 89.62 197 GLU A O 1
ATOM 1569 N N . LEU A 1 198 ? 11.68 21.641 -2.762 1 91.38 198 LEU A N 1
ATOM 1570 C CA . LEU A 1 198 ? 10.352 22.188 -2.543 1 91.38 198 LEU A CA 1
ATOM 1571 C C . LEU A 1 198 ? 9.273 21.188 -2.939 1 91.38 198 LEU A C 1
ATOM 1573 O O . LEU A 1 198 ? 8.195 21.156 -2.338 1 91.38 198 LEU A O 1
ATOM 1577 N N . ASP A 1 199 ? 9.531 20.391 -3.896 1 89.94 199 ASP A N 1
ATOM 1578 C CA . ASP A 1 199 ? 8.461 19.625 -4.531 1 89.94 199 ASP A CA 1
ATOM 1579 C C . ASP A 1 199 ? 8.453 18.188 -4.047 1 89.94 199 ASP A C 1
ATOM 1581 O O . ASP A 1 199 ? 7.77 17.328 -4.621 1 89.94 199 ASP A O 1
ATOM 1585 N N . THR A 1 200 ? 9.227 17.906 -3.125 1 90.06 200 THR A N 1
ATOM 1586 C CA . THR A 1 200 ? 9.25 16.578 -2.535 1 90.06 200 THR A CA 1
ATOM 1587 C C . THR A 1 200 ? 9.172 16.656 -1.014 1 90.06 200 THR A C 1
ATOM 1589 O O . THR A 1 200 ? 9.484 17.688 -0.424 1 90.06 200 THR A O 1
ATOM 1592 N N . PHE A 1 201 ? 8.812 15.586 -0.479 1 85.88 201 PHE A N 1
ATOM 1593 C CA . PHE A 1 201 ? 8.703 15.523 0.974 1 85.88 201 PHE A CA 1
ATOM 1594 C C . PHE A 1 201 ? 10.07 15.352 1.617 1 85.88 201 PHE A C 1
ATOM 1596 O O . PHE A 1 201 ? 10.273 15.734 2.773 1 85.88 201 PHE A O 1
ATOM 1603 N N . VAL A 1 202 ? 10.93 14.75 0.852 1 84.44 202 VAL A N 1
ATOM 1604 C CA . VAL A 1 202 ? 12.203 14.367 1.447 1 84.44 202 VAL A CA 1
ATOM 1605 C C . VAL A 1 202 ? 13.328 15.203 0.834 1 84.44 202 VAL A C 1
ATOM 1607 O O . VAL A 1 202 ? 13.391 15.367 -0.387 1 84.44 202 VAL A O 1
ATOM 1610 N N . SER A 1 203 ? 14.039 15.789 1.798 1 79.62 203 SER A N 1
ATOM 1611 C CA . SER A 1 203 ? 15.25 16.469 1.358 1 79.62 203 SER A CA 1
ATOM 1612 C C . SER A 1 203 ? 16.484 15.633 1.629 1 79.62 203 SER A C 1
ATOM 1614 O O . SER A 1 203 ? 16.578 14.945 2.646 1 79.62 203 SER A O 1
ATOM 1616 N N . THR A 1 204 ? 17.359 15.633 0.685 1 76.94 204 THR A N 1
ATOM 1617 C CA . THR A 1 204 ? 18.625 14.891 0.818 1 76.94 204 THR A CA 1
ATOM 1618 C C . THR A 1 204 ? 19.562 15.609 1.776 1 76.94 204 THR A C 1
ATOM 1620 O O . THR A 1 204 ? 20.5 15 2.311 1 76.94 204 THR A O 1
ATOM 1623 N N . SER A 1 205 ? 19.328 16.859 2.021 1 79.19 205 SER A N 1
ATOM 1624 C CA . SER A 1 205 ? 20.234 17.656 2.842 1 79.19 205 SER A CA 1
ATOM 1625 C C . SER A 1 205 ? 19.766 17.719 4.293 1 79.19 205 SER A C 1
ATOM 1627 O O . SER A 1 205 ? 18.562 17.844 4.555 1 79.19 205 SER A O 1
ATOM 1629 N N . THR A 1 206 ? 20.859 17.469 5.121 1 84.38 206 THR A N 1
ATOM 1630 C CA . THR A 1 206 ? 20.578 17.656 6.543 1 84.38 206 THR A CA 1
ATOM 1631 C C . THR A 1 206 ? 20.812 19.094 6.965 1 84.38 206 THR A C 1
ATOM 1633 O O . THR A 1 206 ? 21.672 19.781 6.414 1 84.38 206 THR A O 1
ATOM 1636 N N . GLY A 1 207 ? 19.953 19.688 7.742 1 90.12 207 GLY A N 1
ATOM 1637 C CA . GLY A 1 207 ? 20.094 21.047 8.234 1 90.12 207 GLY A CA 1
ATOM 1638 C C . GLY A 1 207 ? 20.75 21.125 9.594 1 90.12 207 GLY A C 1
ATOM 1639 O O . GLY A 1 207 ? 21.016 20.109 10.227 1 90.12 207 GLY A O 1
ATOM 1640 N N . THR A 1 208 ? 21.219 22.406 9.961 1 93.06 208 THR A N 1
ATOM 1641 C CA . THR A 1 208 ? 21.844 22.625 11.258 1 93.06 208 THR A CA 1
ATOM 1642 C C . THR A 1 208 ? 20.953 23.484 12.148 1 93.06 208 THR A C 1
ATOM 1644 O O . THR A 1 208 ? 21.391 23.938 13.211 1 93.06 208 THR A O 1
ATOM 1647 N N . PHE A 1 209 ? 19.781 23.688 11.781 1 93.69 209 PHE A N 1
ATOM 1648 C CA . PHE A 1 209 ? 18.844 24.469 12.586 1 93.69 209 PHE A CA 1
ATOM 1649 C C . PHE A 1 209 ? 18.344 23.672 13.773 1 93.69 209 PHE A C 1
ATOM 1651 O O . PHE A 1 209 ? 18.453 22.438 13.797 1 93.69 209 PHE A O 1
ATOM 1658 N N . PRO A 1 210 ? 17.906 24.469 14.781 1 93.38 210 PRO A N 1
ATOM 1659 C CA . PRO A 1 210 ? 17.328 23.75 15.922 1 93.38 210 PRO A CA 1
ATOM 1660 C C . PRO A 1 210 ? 16.188 22.812 15.531 1 93.38 210 PRO A C 1
ATOM 1662 O O . PRO A 1 210 ? 15.227 23.25 14.898 1 93.38 210 PRO A O 1
ATOM 1665 N N . GLY A 1 211 ? 16.297 21.5 15.844 1 94.62 211 GLY A N 1
ATOM 1666 C CA . GLY A 1 211 ? 15.273 20.531 15.508 1 94.62 211 GLY A CA 1
ATOM 1667 C C . GLY A 1 211 ? 15.547 19.781 14.211 1 94.62 211 GLY A C 1
ATOM 1668 O O . GLY A 1 211 ? 14.758 18.938 13.789 1 94.62 211 GLY A O 1
ATOM 1669 N N . SER A 1 212 ? 16.703 20.125 13.648 1 95.06 212 SER A N 1
ATOM 1670 C CA . SER A 1 212 ? 17.047 19.484 12.383 1 95.06 212 SER A CA 1
ATOM 1671 C C . SER A 1 212 ? 17.219 17.969 12.57 1 95.06 212 SER A C 1
ATOM 1673 O O . SER A 1 212 ? 16.938 17.203 11.656 1 95.06 212 SER A O 1
ATOM 1675 N N . ASN A 1 213 ? 17.672 17.609 13.727 1 95.88 213 ASN A N 1
ATOM 1676 C CA . ASN A 1 213 ? 17.812 16.188 14.008 1 95.88 213 ASN A CA 1
ATOM 1677 C C . ASN A 1 213 ? 16.453 15.484 14.039 1 95.88 213 ASN A C 1
ATOM 1679 O O . ASN A 1 213 ? 16.312 14.359 13.547 1 95.88 213 ASN A O 1
ATOM 1683 N N . ILE A 1 214 ? 15.453 16.125 14.602 1 97.19 214 ILE A N 1
ATOM 1684 C CA . ILE A 1 214 ? 14.102 15.57 14.625 1 97.19 214 ILE A CA 1
ATOM 1685 C C . ILE A 1 214 ? 13.578 15.438 13.195 1 97.19 214 ILE A C 1
ATOM 1687 O O . ILE A 1 214 ? 12.961 14.422 12.844 1 97.19 214 ILE A O 1
ATOM 1691 N N . LEU A 1 215 ? 13.812 16.422 12.391 1 96.25 215 LEU A N 1
ATOM 1692 C CA . LEU A 1 215 ? 13.414 16.344 10.984 1 96.25 215 LEU A CA 1
ATOM 1693 C C . LEU A 1 215 ? 14.047 15.141 10.305 1 96.25 215 LEU A C 1
ATOM 1695 O O . LEU A 1 215 ? 13.359 14.383 9.609 1 96.25 215 LEU A O 1
ATOM 1699 N N . THR A 1 216 ? 15.273 14.961 10.531 1 95.81 216 THR A N 1
ATOM 1700 C CA . THR A 1 216 ? 16 13.844 9.922 1 95.81 216 THR A CA 1
ATOM 1701 C C . THR A 1 216 ? 15.43 12.508 10.391 1 95.81 216 THR A C 1
ATOM 1703 O O . THR A 1 216 ? 15.18 11.617 9.578 1 95.81 216 THR A O 1
ATOM 1706 N N . LEU A 1 217 ? 15.188 12.406 11.641 1 97.75 217 LEU A N 1
ATOM 1707 C CA . LEU A 1 217 ? 14.727 11.148 12.227 1 97.75 217 LEU A CA 1
ATOM 1708 C C . LEU A 1 217 ? 13.281 10.867 11.82 1 97.75 217 LEU A C 1
ATOM 1710 O O . LEU A 1 217 ? 12.93 9.719 11.523 1 97.75 217 LEU A O 1
ATOM 1714 N N . VAL A 1 218 ? 12.445 11.883 11.797 1 97.25 218 VAL A N 1
ATOM 1715 C CA . VAL A 1 218 ? 11.062 11.711 11.352 1 97.25 218 VAL A CA 1
ATOM 1716 C C . VAL A 1 218 ? 11.047 11.289 9.883 1 97.25 218 VAL A C 1
ATOM 1718 O O . VAL A 1 218 ? 10.234 10.453 9.484 1 97.25 218 VAL A O 1
ATOM 1721 N N . THR A 1 219 ? 11.914 11.867 9.086 1 95.88 219 THR A N 1
ATOM 1722 C CA . THR A 1 219 ? 12.023 11.492 7.684 1 95.88 219 THR A CA 1
ATOM 1723 C C . THR A 1 219 ? 12.43 10.023 7.551 1 95.88 219 THR A C 1
ATOM 1725 O O . THR A 1 219 ? 11.867 9.297 6.738 1 95.88 219 THR A O 1
ATOM 1728 N N . GLN A 1 220 ? 13.336 9.648 8.352 1 96.25 220 GLN A N 1
ATOM 1729 C CA . GLN A 1 220 ? 13.781 8.258 8.336 1 96.25 220 GLN A CA 1
ATOM 1730 C C . GLN A 1 220 ? 12.633 7.309 8.656 1 96.25 220 GLN A C 1
ATOM 1732 O O . GLN A 1 220 ? 12.438 6.297 7.977 1 96.25 220 GLN A O 1
ATOM 1737 N N . VAL A 1 221 ? 11.844 7.676 9.625 1 97.56 221 VAL A N 1
ATOM 1738 C CA . VAL A 1 221 ? 10.75 6.812 10.062 1 97.56 221 VAL A CA 1
ATOM 1739 C C . VAL A 1 221 ? 9.633 6.82 9.023 1 97.56 221 VAL A C 1
ATOM 1741 O O . VAL A 1 221 ? 9.211 5.762 8.547 1 97.56 221 VAL A O 1
ATOM 1744 N N . SER A 1 222 ? 9.242 8.023 8.625 1 95.75 222 SER A N 1
ATOM 1745 C CA . SER A 1 222 ? 8.023 8.188 7.832 1 95.75 222 SER A CA 1
ATOM 1746 C C . SER A 1 222 ? 8.258 7.801 6.375 1 95.75 222 SER A C 1
ATOM 1748 O O . SER A 1 222 ? 7.355 7.301 5.707 1 95.75 222 SER A O 1
ATOM 1750 N N . PHE A 1 223 ? 9.383 8.023 5.938 1 92.31 223 PHE A N 1
ATOM 1751 C CA . PHE A 1 223 ? 9.594 7.832 4.504 1 92.31 223 PHE A CA 1
ATOM 1752 C C . PHE A 1 223 ? 10.352 6.535 4.238 1 92.31 223 PHE A C 1
ATOM 1754 O O . PHE A 1 223 ? 10.055 5.824 3.273 1 92.31 223 PHE A O 1
ATOM 1761 N N . TYR A 1 224 ? 11.219 6.152 5.051 1 93.31 224 TYR A N 1
ATOM 1762 C CA . TYR A 1 224 ? 12.094 5.031 4.711 1 93.31 224 TYR A CA 1
ATOM 1763 C C . TYR A 1 224 ? 11.703 3.783 5.492 1 93.31 224 TYR A C 1
ATOM 1765 O O . TYR A 1 224 ? 11.336 2.766 4.906 1 93.31 224 TYR A O 1
ATOM 1773 N N . LEU A 1 225 ? 11.688 3.877 6.781 1 97.5 225 LEU A N 1
ATOM 1774 C CA . LEU A 1 225 ? 11.578 2.689 7.621 1 97.5 225 LEU A CA 1
ATOM 1775 C C . LEU A 1 225 ? 10.188 2.068 7.5 1 97.5 225 LEU A C 1
ATOM 1777 O O . LEU A 1 225 ? 10.062 0.847 7.387 1 97.5 225 LEU A O 1
ATOM 1781 N N . LYS A 1 226 ? 9.172 2.863 7.543 1 97.12 226 LYS A N 1
ATOM 1782 C CA . LYS A 1 226 ? 7.82 2.334 7.406 1 97.12 226 LYS A CA 1
ATOM 1783 C C . LYS A 1 226 ? 7.664 1.555 6.105 1 97.12 226 LYS A C 1
ATOM 1785 O O . LYS A 1 226 ? 7.148 0.435 6.102 1 97.12 226 LYS A O 1
ATOM 1790 N N . SER A 1 227 ? 8.156 2.141 5.047 1 95.88 227 SER A N 1
ATOM 1791 C CA . SER A 1 227 ? 8.047 1.504 3.74 1 95.88 227 SER A CA 1
ATOM 1792 C C . SER A 1 227 ? 8.875 0.227 3.674 1 95.88 227 SER A C 1
ATOM 1794 O O . SER A 1 227 ? 8.484 -0.741 3.018 1 95.88 227 SER A O 1
ATOM 1796 N N . SER A 1 228 ? 9.961 0.238 4.305 1 96.94 228 SER A N 1
ATOM 1797 C CA . SER A 1 228 ? 10.828 -0.934 4.301 1 96.94 228 SER A CA 1
ATOM 1798 C C . SER A 1 228 ? 10.164 -2.115 5 1 96.94 228 SER A C 1
ATOM 1800 O O . SER A 1 228 ? 10.344 -3.266 4.594 1 96.94 228 SER A O 1
ATOM 1802 N N . VAL A 1 229 ? 9.445 -1.813 6.004 1 97.69 229 VAL A N 1
ATOM 1803 C CA . VAL A 1 229 ? 8.727 -2.873 6.695 1 97.69 229 VAL A CA 1
ATOM 1804 C C . VAL A 1 229 ? 7.648 -3.447 5.777 1 97.69 229 VAL A C 1
ATOM 1806 O O . VAL A 1 229 ? 7.508 -4.668 5.66 1 97.69 229 VAL A O 1
ATOM 1809 N N . ASP A 1 230 ? 6.926 -2.594 5.145 1 95.38 230 ASP A N 1
ATOM 1810 C CA . ASP A 1 230 ? 5.898 -3.037 4.203 1 95.38 230 ASP A CA 1
ATOM 1811 C C . ASP A 1 230 ? 6.508 -3.869 3.078 1 95.38 230 ASP A C 1
ATOM 1813 O O . ASP A 1 230 ? 5.953 -4.898 2.691 1 95.38 230 ASP A O 1
ATOM 1817 N N . GLU A 1 231 ? 7.598 -3.398 2.596 1 96.81 231 GLU A N 1
ATOM 1818 C CA . GLU A 1 231 ? 8.273 -4.117 1.521 1 96.81 231 GLU A CA 1
ATOM 1819 C C . GLU A 1 231 ? 8.688 -5.516 1.967 1 96.81 231 GLU A C 1
ATOM 1821 O O . GLU A 1 231 ? 8.484 -6.492 1.24 1 96.81 231 GLU A O 1
ATOM 1826 N N . LEU A 1 232 ? 9.211 -5.598 3.1 1 97.38 232 LEU A N 1
ATOM 1827 C CA . LEU A 1 232 ? 9.688 -6.871 3.621 1 97.38 232 LEU A CA 1
ATOM 1828 C C . LEU A 1 232 ? 8.523 -7.816 3.898 1 97.38 232 LEU A C 1
ATOM 1830 O O . LEU A 1 232 ? 8.562 -8.984 3.512 1 97.38 232 LEU A O 1
ATOM 1834 N N . LEU A 1 233 ? 7.484 -7.277 4.465 1 95.62 233 LEU A N 1
ATOM 1835 C CA . LEU A 1 233 ? 6.438 -8.148 4.992 1 95.62 233 LEU A CA 1
ATOM 1836 C C . LEU A 1 233 ? 5.371 -8.422 3.938 1 95.62 233 LEU A C 1
ATOM 1838 O O . LEU A 1 233 ? 4.734 -9.477 3.947 1 95.62 233 LEU A O 1
ATOM 1842 N N . GLU A 1 234 ? 5.215 -7.477 3.041 1 93.06 234 GLU A N 1
ATOM 1843 C CA . GLU A 1 234 ? 4.078 -7.605 2.137 1 93.06 234 GLU A CA 1
ATOM 1844 C C . GLU A 1 234 ? 4.539 -7.871 0.706 1 93.06 234 GLU A C 1
ATOM 1846 O O . GLU A 1 234 ? 3.77 -8.375 -0.115 1 93.06 234 GLU A O 1
ATOM 1851 N N . ARG A 1 235 ? 5.762 -7.613 0.411 1 93.44 235 ARG A N 1
ATOM 1852 C CA . ARG A 1 235 ? 6.176 -7.707 -0.985 1 93.44 235 ARG A CA 1
ATOM 1853 C C . ARG A 1 235 ? 7.293 -8.727 -1.158 1 93.44 235 ARG A C 1
ATOM 1855 O O . ARG A 1 235 ? 7.535 -9.211 -2.268 1 93.44 235 ARG A O 1
ATOM 1862 N N . ASN A 1 236 ? 7.941 -8.984 -0.1 1 95.19 236 ASN A N 1
ATOM 1863 C CA . ASN A 1 236 ? 8.984 -10 -0.17 1 95.19 236 ASN A CA 1
ATOM 1864 C C . ASN A 1 236 ? 8.406 -11.391 -0.395 1 95.19 236 ASN A C 1
ATOM 1866 O O . ASN A 1 236 ? 7.648 -11.891 0.438 1 95.19 236 ASN A O 1
ATOM 1870 N N . ARG A 1 237 ? 8.789 -12.047 -1.454 1 94.44 237 ARG A N 1
ATOM 1871 C CA . ARG A 1 237 ? 8.203 -13.32 -1.854 1 94.44 237 ARG A CA 1
ATOM 1872 C C . ARG A 1 237 ? 8.5 -14.406 -0.827 1 94.44 237 ARG A C 1
ATOM 1874 O O . ARG A 1 237 ? 7.691 -15.312 -0.622 1 94.44 237 ARG A O 1
ATOM 1881 N N . TYR A 1 238 ? 9.641 -14.383 -0.25 1 96.12 238 TYR A N 1
ATOM 1882 C CA . TYR A 1 238 ? 10.031 -15.422 0.699 1 96.12 238 TYR A CA 1
ATOM 1883 C C . TYR A 1 238 ? 9.195 -15.328 1.975 1 96.12 238 TYR A C 1
ATOM 1885 O O . TYR A 1 238 ? 8.781 -16.359 2.523 1 96.12 238 TYR A O 1
ATOM 1893 N N . VAL A 1 239 ? 8.992 -14.094 2.346 1 96.44 239 VAL A N 1
ATOM 1894 C CA . VAL A 1 239 ? 8.195 -13.906 3.557 1 96.44 239 VAL A CA 1
ATOM 1895 C C . VAL A 1 239 ? 6.734 -14.25 3.273 1 96.44 239 VAL A C 1
ATOM 1897 O O . VAL A 1 239 ? 6.113 -15.016 4.016 1 96.44 239 VAL A O 1
ATOM 1900 N N . THR A 1 240 ? 6.234 -13.828 2.207 1 95.62 240 THR A N 1
ATOM 1901 C CA . THR A 1 240 ? 4.828 -14.039 1.895 1 95.62 240 THR A CA 1
ATOM 1902 C C . THR A 1 240 ? 4.57 -15.484 1.486 1 95.62 240 THR A C 1
ATOM 1904 O O . THR A 1 240 ? 3.475 -16.016 1.688 1 95.62 240 THR A O 1
ATOM 1907 N N . GLY A 1 241 ? 5.578 -16.125 0.977 1 96.69 241 GLY A N 1
ATOM 1908 C CA . GLY A 1 241 ? 5.402 -17.469 0.473 1 96.69 241 GLY A CA 1
ATOM 1909 C C . GLY A 1 241 ? 5.742 -18.531 1.495 1 96.69 241 GLY A C 1
ATOM 1910 O O . GLY A 1 241 ? 5.152 -19.625 1.494 1 96.69 241 GLY A O 1
ATOM 1911 N N . TRP A 1 242 ? 6.699 -18.297 2.43 1 97 242 TRP A N 1
ATOM 1912 C CA . TRP A 1 242 ? 7.211 -19.375 3.271 1 97 242 TRP A CA 1
ATOM 1913 C C . TRP A 1 242 ? 7.145 -18.984 4.746 1 97 242 TRP A C 1
ATOM 1915 O O . TRP A 1 242 ? 7.492 -19.781 5.617 1 97 242 TRP A O 1
ATOM 1925 N N . PHE A 1 243 ? 6.742 -17.828 5.043 1 97 243 PHE A N 1
ATOM 1926 C CA . PHE A 1 243 ? 6.637 -17.406 6.438 1 97 243 PHE A CA 1
ATOM 1927 C C . PHE A 1 243 ? 5.434 -16.5 6.637 1 97 243 PHE A C 1
ATOM 1929 O O . PHE A 1 243 ? 5.539 -15.453 7.281 1 97 243 PHE A O 1
ATOM 1936 N N . SER A 1 244 ? 4.371 -16.812 6 1 94.5 244 SER A N 1
ATOM 1937 C CA . SER A 1 244 ? 3.092 -16.125 6.098 1 94.5 244 SER A CA 1
ATOM 1938 C C . SER A 1 244 ? 2.453 -16.344 7.465 1 94.5 244 SER A C 1
ATOM 1940 O O . SER A 1 244 ? 2.984 -17.078 8.297 1 94.5 244 SER A O 1
ATOM 1942 N N . PRO A 1 245 ? 1.359 -15.641 7.746 1 91.94 245 PRO A N 1
ATOM 1943 C CA . PRO A 1 245 ? 0.674 -15.828 9.023 1 91.94 245 PRO A CA 1
ATOM 1944 C C . PRO A 1 245 ? 0.328 -17.281 9.305 1 91.94 245 PRO A C 1
ATOM 1946 O O . PRO A 1 245 ? 0.392 -17.734 10.453 1 91.94 245 PRO A O 1
ATOM 1949 N N . TYR A 1 246 ? 0.021 -18.062 8.305 1 93.56 246 TYR A N 1
ATOM 1950 C CA . TYR A 1 246 ? -0.26 -19.484 8.438 1 93.56 246 TYR A CA 1
ATOM 1951 C C . TYR A 1 246 ? 0.933 -20.219 9.039 1 93.56 246 TYR A C 1
ATOM 1953 O O . TYR A 1 246 ? 0.779 -21 9.977 1 93.56 246 TYR A O 1
ATOM 1961 N N . HIS A 1 247 ? 2.049 -19.938 8.562 1 95.25 247 HIS A N 1
ATOM 1962 C CA . HIS A 1 247 ? 3.279 -20.562 9.031 1 95.25 247 HIS A CA 1
ATOM 1963 C C . HIS A 1 247 ? 3.613 -20.125 10.453 1 95.25 247 HIS A C 1
ATOM 1965 O O . HIS A 1 247 ? 3.99 -20.953 11.289 1 95.25 247 HIS A O 1
ATOM 1971 N N . ARG A 1 248 ? 3.471 -18.828 10.656 1 94.5 248 ARG A N 1
ATOM 1972 C CA . ARG A 1 248 ? 3.84 -18.25 11.945 1 94.5 248 ARG A CA 1
ATOM 1973 C C . ARG A 1 248 ? 2.988 -18.844 13.07 1 94.5 248 ARG A C 1
ATOM 1975 O O . ARG A 1 248 ? 3.504 -19.172 14.141 1 94.5 248 ARG A O 1
ATOM 1982 N N . LYS A 1 249 ? 1.757 -18.969 12.812 1 93.69 249 LYS A N 1
ATOM 1983 C CA . LYS A 1 249 ? 0.831 -19.516 13.797 1 93.69 249 LYS A CA 1
ATOM 1984 C C . LYS A 1 249 ? 1.199 -20.953 14.156 1 93.69 249 LYS A C 1
ATOM 1986 O O . LYS A 1 249 ? 1.018 -21.391 15.297 1 93.69 249 LYS A O 1
ATOM 1991 N N . ARG A 1 250 ? 1.727 -21.672 13.227 1 94.19 250 ARG A N 1
ATOM 1992 C CA . ARG A 1 250 ? 2.006 -23.094 13.414 1 94.19 250 ARG A CA 1
ATOM 1993 C C . ARG A 1 250 ? 3.494 -23.344 13.648 1 94.19 250 ARG A C 1
ATOM 1995 O O . ARG A 1 250 ? 3.936 -24.484 13.742 1 94.19 250 ARG A O 1
ATOM 2002 N N . LYS A 1 251 ? 4.301 -22.297 13.656 1 94.62 251 LYS A N 1
ATOM 2003 C CA . LYS A 1 251 ? 5.734 -22.359 13.922 1 94.62 251 LYS A CA 1
ATOM 2004 C C . LYS A 1 251 ? 6.449 -23.234 12.906 1 94.62 251 LYS A C 1
ATOM 2006 O O . LYS A 1 251 ? 7.258 -24.094 13.273 1 94.62 251 LYS A O 1
ATOM 2011 N N . ILE A 1 252 ? 6.043 -23.062 11.695 1 93.56 252 ILE A N 1
ATOM 2012 C CA . ILE A 1 252 ? 6.668 -23.797 10.586 1 93.56 252 ILE A CA 1
ATOM 2013 C C . ILE A 1 252 ? 7.645 -22.875 9.859 1 93.56 252 ILE A C 1
ATOM 2015 O O . ILE A 1 252 ? 7.328 -21.719 9.586 1 93.56 252 ILE A O 1
ATOM 2019 N N . ILE A 1 253 ? 8.805 -23.406 9.617 1 92.5 253 ILE A N 1
ATOM 2020 C CA . ILE A 1 253 ? 9.805 -22.625 8.898 1 92.5 253 ILE A CA 1
ATOM 2021 C C . ILE A 1 253 ? 10.578 -23.531 7.941 1 92.5 253 ILE A C 1
ATOM 2023 O O . ILE A 1 253 ? 10.828 -24.703 8.25 1 92.5 253 ILE A O 1
ATOM 2027 N N . HIS A 1 254 ? 10.844 -23.047 6.754 1 92.75 254 HIS A N 1
ATOM 2028 C CA . HIS A 1 254 ? 11.719 -23.75 5.816 1 92.75 254 HIS A CA 1
ATOM 2029 C C . HIS A 1 254 ? 13.188 -23.484 6.141 1 92.75 254 HIS A C 1
ATOM 2031 O O . HIS A 1 254 ? 13.641 -22.344 6.098 1 92.75 254 HIS A O 1
ATOM 2037 N N . PRO A 1 255 ? 13.953 -24.484 6.406 1 90 255 PRO A N 1
ATOM 2038 C CA . PRO A 1 255 ? 15.312 -24.328 6.938 1 90 255 PRO A CA 1
ATOM 2039 C C . PRO A 1 255 ? 16.234 -23.562 5.98 1 90 255 PRO A C 1
ATOM 2041 O O . PRO A 1 255 ? 17.125 -22.859 6.426 1 90 255 PRO A O 1
ATOM 2044 N N . ILE A 1 256 ? 15.969 -23.594 4.738 1 92.31 256 ILE A N 1
ATOM 2045 C CA . ILE A 1 256 ? 16.844 -22.969 3.762 1 92.31 256 ILE A CA 1
ATOM 2046 C C . ILE A 1 256 ? 16.297 -21.578 3.41 1 92.31 256 ILE A C 1
ATOM 2048 O O . ILE A 1 256 ? 17.047 -20.594 3.418 1 92.31 256 ILE A O 1
ATOM 2052 N N . ILE A 1 257 ? 15.07 -21.469 3.203 1 93.38 257 ILE A N 1
ATOM 2053 C CA . ILE A 1 257 ? 14.453 -20.25 2.688 1 93.38 257 ILE A CA 1
ATOM 2054 C C . ILE A 1 257 ? 14.539 -19.141 3.738 1 93.38 257 ILE A C 1
ATOM 2056 O O . ILE A 1 257 ? 14.641 -17.953 3.4 1 93.38 257 ILE A O 1
ATOM 2060 N N . MET A 1 258 ? 14.562 -19.547 5.023 1 93.5 258 MET A N 1
ATOM 2061 C CA . MET A 1 258 ? 14.586 -18.547 6.09 1 93.5 258 MET A CA 1
ATOM 2062 C C . MET A 1 258 ? 15.82 -17.672 5.98 1 93.5 258 MET A C 1
ATOM 2064 O O . MET A 1 258 ? 15.789 -16.5 6.371 1 93.5 258 MET A O 1
ATOM 2068 N N . HIS A 1 259 ? 16.844 -18.219 5.34 1 94.12 259 HIS A N 1
ATOM 2069 C CA . HIS A 1 259 ? 18.094 -17.484 5.238 1 94.12 259 HIS A CA 1
ATOM 2070 C C . HIS A 1 259 ? 17.984 -16.344 4.227 1 94.12 259 HIS A C 1
ATOM 2072 O O . HIS A 1 259 ? 18.828 -15.438 4.211 1 94.12 259 HIS A O 1
ATOM 2078 N N . HIS A 1 260 ? 16.938 -16.391 3.447 1 94.06 260 HIS A N 1
ATOM 2079 C CA . HIS A 1 260 ? 16.766 -15.375 2.42 1 94.06 260 HIS A CA 1
ATOM 2080 C C . HIS A 1 260 ? 16.094 -14.125 2.988 1 94.06 260 HIS A C 1
ATOM 2082 O O . HIS A 1 260 ? 16.109 -13.062 2.359 1 94.06 260 HIS A O 1
ATOM 2088 N N . PHE A 1 261 ? 15.562 -14.227 4.215 1 96.81 261 PHE A N 1
ATOM 2089 C CA . PHE A 1 261 ? 14.859 -13.047 4.699 1 96.81 261 PHE A CA 1
ATOM 2090 C C . PHE A 1 261 ? 15.203 -12.773 6.156 1 96.81 261 PHE A C 1
ATOM 2092 O O . PHE A 1 261 ? 15 -11.656 6.652 1 96.81 261 PHE A O 1
ATOM 2099 N N . GLN A 1 262 ? 15.727 -13.719 6.887 1 96.5 262 GLN A N 1
ATOM 2100 C CA . GLN A 1 262 ? 15.992 -13.578 8.312 1 96.5 262 GLN A CA 1
ATOM 2101 C C . GLN A 1 262 ? 17.016 -12.477 8.57 1 96.5 262 GLN A C 1
ATOM 2103 O O . GLN A 1 262 ? 16.797 -11.594 9.414 1 96.5 262 GLN A O 1
ATOM 2108 N N . PRO A 1 263 ? 18.141 -12.477 7.863 1 96.88 263 PRO A N 1
ATOM 2109 C CA . PRO A 1 263 ? 19.125 -11.414 8.109 1 96.88 263 PRO A CA 1
ATOM 2110 C C . PRO A 1 263 ? 18.547 -10.023 7.855 1 96.88 263 PRO A C 1
ATOM 2112 O O . PRO A 1 263 ? 18.844 -9.086 8.602 1 96.88 263 PRO A O 1
ATOM 2115 N N . ASP A 1 264 ? 17.766 -9.914 6.836 1 97.12 264 ASP A N 1
ATOM 2116 C CA . ASP A 1 264 ? 17.172 -8.633 6.512 1 97.12 264 ASP A CA 1
ATOM 2117 C C . ASP A 1 264 ? 16.188 -8.195 7.598 1 97.12 264 ASP A C 1
ATOM 2119 O O . ASP A 1 264 ? 16.141 -7.02 7.969 1 97.12 264 ASP A O 1
ATOM 2123 N N . ALA A 1 265 ? 15.469 -9.109 8.086 1 97.75 265 ALA A N 1
ATOM 2124 C CA . ALA A 1 265 ? 14.492 -8.82 9.133 1 97.75 265 ALA A CA 1
ATOM 2125 C C . ALA A 1 265 ? 15.188 -8.359 10.414 1 97.75 265 ALA A C 1
ATOM 2127 O O . ALA A 1 265 ? 14.773 -7.375 11.031 1 97.75 265 ALA A O 1
ATOM 2128 N N . ILE A 1 266 ? 16.203 -9.031 10.766 1 98 266 ILE A N 1
ATOM 2129 C CA . ILE A 1 266 ? 16.953 -8.719 11.984 1 98 266 ILE A CA 1
ATOM 2130 C C . ILE A 1 266 ? 17.641 -7.371 11.828 1 98 266 ILE A C 1
ATOM 2132 O O . ILE A 1 266 ? 17.609 -6.539 12.742 1 98 266 ILE A O 1
ATOM 2136 N N . SER A 1 267 ? 18.25 -7.156 10.711 1 98.12 267 SER A N 1
ATOM 2137 C CA . SER A 1 267 ? 18.938 -5.891 10.438 1 98.12 267 SER A CA 1
ATOM 2138 C C . SER A 1 267 ? 17.953 -4.723 10.461 1 98.12 267 SER A C 1
ATOM 2140 O O . SER A 1 267 ? 18.234 -3.674 11.039 1 98.12 267 SER A O 1
ATOM 2142 N N . LEU A 1 268 ? 16.859 -4.941 9.797 1 98.5 268 LEU A N 1
ATOM 2143 C CA . LEU A 1 268 ? 15.844 -3.895 9.758 1 98.5 268 LEU A CA 1
ATOM 2144 C C . LEU A 1 268 ? 15.328 -3.574 11.156 1 98.5 268 LEU A C 1
ATOM 2146 O O . LEU A 1 268 ? 15.156 -2.404 11.508 1 98.5 268 LEU A O 1
ATOM 2150 N N . LEU A 1 269 ? 15.102 -4.605 11.969 1 98.69 269 LEU A N 1
ATOM 2151 C CA . LEU A 1 269 ? 14.648 -4.414 13.344 1 98.69 269 LEU A CA 1
ATOM 2152 C C . LEU A 1 269 ? 15.68 -3.635 14.148 1 98.69 269 LEU A C 1
ATOM 2154 O O . LEU A 1 269 ? 15.328 -2.732 14.914 1 98.69 269 LEU A O 1
ATOM 2158 N N . SER A 1 270 ? 16.922 -3.955 13.977 1 98.44 270 SER A N 1
ATOM 2159 C CA . SER A 1 270 ? 18 -3.252 14.664 1 98.44 270 SER A CA 1
ATOM 2160 C C . SER A 1 270 ? 18.047 -1.78 14.258 1 98.44 270 SER A C 1
ATOM 2162 O O . SER A 1 270 ? 18.188 -0.903 15.109 1 98.44 270 SER A O 1
ATOM 2164 N N . LYS A 1 271 ? 17.922 -1.553 13.031 1 98.38 271 LYS A N 1
ATOM 2165 C CA . LYS A 1 271 ? 17.891 -0.179 12.531 1 98.38 271 LYS A CA 1
ATOM 2166 C C . LYS A 1 271 ? 16.719 0.596 13.117 1 98.38 271 LYS A C 1
ATOM 2168 O O . LYS A 1 271 ? 16.875 1.738 13.555 1 98.38 271 LYS A O 1
ATOM 2173 N N . TRP A 1 272 ? 15.539 -0.037 13.141 1 98.56 272 TRP A N 1
ATOM 2174 C CA . TRP A 1 272 ? 14.352 0.564 13.727 1 98.56 272 TRP A CA 1
ATOM 2175 C C . TRP A 1 272 ? 14.586 0.93 15.188 1 98.56 272 TRP A C 1
ATOM 2177 O O . TRP A 1 272 ? 14.297 2.053 15.609 1 98.56 272 TRP A O 1
ATOM 2187 N N . LYS A 1 273 ? 15.141 0.049 15.938 1 98.38 273 LYS A N 1
ATOM 2188 C CA . LYS A 1 273 ? 15.367 0.272 17.359 1 98.38 273 LYS A CA 1
ATOM 2189 C C . LYS A 1 273 ? 16.344 1.426 17.594 1 98.38 273 LYS A C 1
ATOM 2191 O O . LYS A 1 273 ? 16.125 2.26 18.469 1 98.38 273 LYS A O 1
ATOM 2196 N N . ALA A 1 274 ? 17.328 1.5 16.797 1 98.44 274 ALA A N 1
ATOM 2197 C CA . ALA A 1 274 ? 18.297 2.576 16.922 1 98.44 274 ALA A CA 1
ATOM 2198 C C . ALA A 1 274 ? 17.672 3.93 16.609 1 98.44 274 ALA A C 1
ATOM 2200 O O . ALA A 1 274 ? 17.828 4.887 17.359 1 98.44 274 ALA A O 1
ATOM 2201 N N . VAL A 1 275 ? 16.938 4 15.539 1 98.5 275 VAL A N 1
ATOM 2202 C CA . VAL A 1 275 ? 16.344 5.254 15.102 1 98.5 275 VAL A CA 1
ATOM 2203 C C . VAL A 1 275 ? 15.289 5.703 16.109 1 98.5 275 VAL A C 1
ATOM 2205 O O . VAL A 1 275 ? 15.18 6.891 16.422 1 98.5 275 VAL A O 1
ATOM 2208 N N . VAL A 1 276 ? 14.539 4.734 16.578 1 98.31 276 VAL A N 1
ATOM 2209 C CA . VAL A 1 276 ? 13.469 5.043 17.531 1 98.31 276 VAL A CA 1
ATOM 2210 C C . VAL A 1 276 ? 14.062 5.582 18.828 1 98.31 276 VAL A C 1
ATOM 2212 O O . VAL A 1 276 ? 13.531 6.527 19.406 1 98.31 276 VAL A O 1
ATOM 2215 N N . GLN A 1 277 ? 15.141 5.035 19.234 1 98.31 277 GLN A N 1
ATOM 2216 C CA . GLN A 1 277 ? 15.82 5.52 20.438 1 98.31 277 GLN A CA 1
ATOM 2217 C C . GLN A 1 277 ? 16.312 6.953 20.25 1 98.31 277 GLN A C 1
ATOM 2219 O O . GLN A 1 277 ? 16.094 7.805 21.125 1 98.31 277 GLN A O 1
ATOM 2224 N N . ASP A 1 278 ? 16.891 7.203 19.188 1 98.44 278 ASP A N 1
ATOM 2225 C CA . ASP A 1 278 ? 17.359 8.547 18.875 1 98.44 278 ASP A CA 1
ATOM 2226 C C . ASP A 1 278 ? 16.203 9.531 18.766 1 98.44 278 ASP A C 1
ATOM 2228 O O . ASP A 1 278 ? 16.281 10.656 19.266 1 98.44 278 ASP A O 1
ATOM 2232 N N . LEU A 1 279 ? 15.188 9.086 18.125 1 98.5 279 LEU A N 1
ATOM 2233 C CA . LEU A 1 279 ? 14.031 9.953 17.922 1 98.5 279 LEU A CA 1
ATOM 2234 C C . LEU A 1 279 ? 13.359 10.289 19.25 1 98.5 279 LEU A C 1
ATOM 2236 O O . LEU A 1 279 ? 13.031 11.453 19.5 1 98.5 279 LEU A O 1
ATOM 2240 N N . GLN A 1 280 ? 13.188 9.297 20.047 1 98.12 280 GLN A N 1
ATOM 2241 C CA . GLN A 1 280 ? 12.586 9.516 21.359 1 98.12 280 GLN A CA 1
ATOM 2242 C C . GLN A 1 280 ? 13.414 10.5 22.188 1 98.12 280 GLN A C 1
ATOM 2244 O O . GLN A 1 280 ? 12.867 11.43 22.781 1 98.12 280 GLN A O 1
ATOM 2249 N N . ALA A 1 281 ? 14.688 10.312 22.172 1 98.12 281 ALA A N 1
ATOM 2250 C CA . ALA A 1 281 ? 15.578 11.203 22.922 1 98.12 281 ALA A CA 1
ATOM 2251 C C . ALA A 1 281 ? 15.5 12.625 22.375 1 98.12 281 ALA A C 1
ATOM 2253 O O . ALA A 1 281 ? 15.453 13.586 23.156 1 98.12 281 ALA A O 1
ATOM 2254 N N . ALA A 1 282 ? 15.445 12.766 21.125 1 98 282 ALA A N 1
ATOM 2255 C CA . ALA A 1 282 ? 15.391 14.086 20.5 1 98 282 ALA A CA 1
ATOM 2256 C C . ALA A 1 282 ? 14.062 14.781 20.797 1 98 282 ALA A C 1
ATOM 2258 O O . ALA A 1 282 ? 14.039 15.969 21.125 1 98 282 ALA A O 1
ATOM 2259 N N . MET A 1 283 ? 13 14.062 20.734 1 98.06 283 MET A N 1
ATOM 2260 C CA . MET A 1 283 ? 11.672 14.641 20.938 1 98.06 283 MET A CA 1
ATOM 2261 C C . MET A 1 283 ? 11.469 15.031 22.391 1 98.06 283 MET A C 1
ATOM 2263 O O . MET A 1 283 ? 10.812 16.031 22.688 1 98.06 283 MET A O 1
ATOM 2267 N N . GLU A 1 284 ? 12.023 14.297 23.281 1 97.25 284 GLU A N 1
ATOM 2268 C CA . GLU A 1 284 ? 11.844 14.562 24.703 1 97.25 284 GLU A CA 1
ATOM 2269 C C . GLU A 1 284 ? 12.531 15.859 25.125 1 97.25 284 GLU A C 1
ATOM 2271 O O . GLU A 1 284 ? 12.219 16.438 26.156 1 97.25 284 GLU A O 1
ATOM 2276 N N . GLN A 1 285 ? 13.383 16.312 24.312 1 95.81 285 GLN A N 1
ATOM 2277 C CA . GLN A 1 285 ? 14.055 17.578 24.578 1 95.81 285 GLN A CA 1
ATOM 2278 C C . GLN A 1 285 ? 13.188 18.766 24.172 1 95.81 285 GLN A C 1
ATOM 2280 O O . GLN A 1 285 ? 13.414 19.891 24.625 1 95.81 285 GLN A O 1
ATOM 2285 N N . VAL A 1 286 ? 12.195 18.484 23.359 1 95.31 286 VAL A N 1
ATOM 2286 C CA . VAL A 1 286 ? 11.477 19.594 22.75 1 95.31 286 VAL A CA 1
ATOM 2287 C C . VAL A 1 286 ? 10 19.531 23.141 1 95.31 286 VAL A C 1
ATOM 2289 O O . VAL A 1 286 ? 9.352 20.562 23.297 1 95.31 286 VAL A O 1
ATOM 2292 N N . PHE A 1 287 ? 9.508 18.344 23.328 1 96.44 287 PHE A N 1
ATOM 2293 C CA . PHE A 1 287 ? 8.07 18.188 23.516 1 96.44 287 PHE A CA 1
ATOM 2294 C C . PHE A 1 287 ? 7.762 17.625 24.906 1 96.44 287 PHE A C 1
ATOM 2296 O O . PHE A 1 287 ? 8.625 17.031 25.547 1 96.44 287 PHE A O 1
ATOM 2303 N N . HIS A 1 288 ? 6.48 17.906 25.297 1 95.19 288 HIS A N 1
ATOM 2304 C CA . HIS A 1 288 ? 5.953 17.266 26.5 1 95.19 288 HIS A CA 1
ATOM 2305 C C . HIS A 1 288 ? 5.758 15.766 26.281 1 95.19 288 HIS A C 1
ATOM 2307 O O . HIS A 1 288 ? 5.582 15.32 25.141 1 95.19 288 HIS A O 1
ATOM 2313 N N . LYS A 1 289 ? 5.684 15.062 27.344 1 95.56 289 LYS A N 1
ATOM 2314 C CA . LYS A 1 289 ? 5.617 13.602 27.312 1 95.56 289 LYS A CA 1
ATOM 2315 C C . LYS A 1 289 ? 4.375 13.125 26.578 1 95.56 289 LYS A C 1
ATOM 2317 O O . LYS A 1 289 ? 4.434 12.133 25.828 1 95.56 289 LYS A O 1
ATOM 2322 N N . CYS A 1 290 ? 3.295 13.773 26.734 1 93.19 290 CYS A N 1
ATOM 2323 C CA . CYS A 1 290 ? 2.045 13.359 26.109 1 93.19 290 CYS A CA 1
ATOM 2324 C C . CYS A 1 290 ? 2.137 13.438 24.594 1 93.19 290 CYS A C 1
ATOM 2326 O O . CYS A 1 290 ? 1.629 12.562 23.891 1 93.19 290 CYS A O 1
ATOM 2328 N N . THR A 1 291 ? 2.828 14.477 24.047 1 95.69 291 THR A N 1
ATOM 2329 C CA . THR A 1 291 ? 3.002 14.641 22.609 1 95.69 291 THR A CA 1
ATOM 2330 C C . THR A 1 291 ? 3.912 13.555 22.047 1 95.69 291 THR A C 1
ATOM 2332 O O . THR A 1 291 ? 3.623 12.977 20.984 1 95.69 291 THR A O 1
ATOM 2335 N N . VAL A 1 292 ? 4.914 13.281 22.812 1 97.44 292 VAL A N 1
ATOM 2336 C CA . VAL A 1 292 ? 5.863 12.266 22.375 1 97.44 292 VAL A CA 1
ATOM 2337 C C . VAL A 1 292 ? 5.18 10.898 22.328 1 97.44 292 VAL A C 1
ATOM 2339 O O . VAL A 1 292 ? 5.281 10.18 21.328 1 97.44 292 VAL A O 1
ATOM 2342 N N . GLU A 1 293 ? 4.445 10.57 23.344 1 96.06 293 GLU A N 1
ATOM 2343 C CA . GLU A 1 293 ? 3.752 9.289 23.438 1 96.06 293 GLU A CA 1
ATOM 2344 C C . GLU A 1 293 ? 2.736 9.133 22.312 1 96.06 293 GLU A C 1
ATOM 2346 O O . GLU A 1 293 ? 2.678 8.094 21.656 1 96.06 293 GLU A O 1
ATOM 2351 N N . GLU A 1 294 ? 1.993 10.148 22.094 1 95.94 294 GLU A N 1
ATOM 2352 C CA . GLU A 1 294 ? 0.986 10.094 21.031 1 95.94 294 GLU A CA 1
ATOM 2353 C C . GLU A 1 294 ? 1.63 9.891 19.672 1 95.94 294 GLU A C 1
ATOM 2355 O O . GLU A 1 294 ? 1.186 9.047 18.891 1 95.94 294 GLU A O 1
ATOM 2360 N N . TRP A 1 295 ? 2.662 10.656 19.359 1 97.25 295 TRP A N 1
ATOM 2361 C CA . TRP A 1 295 ? 3.299 10.578 18.047 1 97.25 295 TRP A CA 1
ATOM 2362 C C . TRP A 1 295 ? 3.932 9.203 17.828 1 97.25 295 TRP A C 1
ATOM 2364 O O . TRP A 1 295 ? 3.83 8.633 16.75 1 97.25 295 TRP A O 1
ATOM 2374 N N . MET A 1 296 ? 4.539 8.68 18.891 1 97.31 296 MET A N 1
ATOM 2375 C CA . MET A 1 296 ? 5.18 7.371 18.797 1 97.31 296 MET A CA 1
ATOM 2376 C C . MET A 1 296 ? 4.141 6.273 18.594 1 97.31 296 MET A C 1
ATOM 2378 O O . MET A 1 296 ? 4.352 5.348 17.812 1 97.31 296 MET A O 1
ATOM 2382 N N . GLU A 1 297 ? 3.105 6.375 19.281 1 95.88 297 GLU A N 1
ATOM 2383 C CA . GLU A 1 297 ? 2.045 5.375 19.188 1 95.88 297 GLU A CA 1
ATOM 2384 C C . GLU A 1 297 ? 1.4 5.391 17.797 1 95.88 297 GLU A C 1
ATOM 2386 O O . GLU A 1 297 ? 0.971 4.348 17.297 1 95.88 297 GLU A O 1
ATOM 2391 N N . GLU A 1 298 ? 1.414 6.551 17.234 1 95.69 298 GLU A N 1
ATOM 2392 C CA . GLU A 1 298 ? 0.738 6.707 15.953 1 95.69 298 GLU A CA 1
ATOM 2393 C C . GLU A 1 298 ? 1.66 6.336 14.797 1 95.69 298 GLU A C 1
ATOM 2395 O O . GLU A 1 298 ? 1.226 5.715 13.82 1 95.69 298 GLU A O 1
ATOM 2400 N N . ASN A 1 299 ? 2.91 6.668 14.914 1 96.62 299 ASN A N 1
ATOM 2401 C CA . ASN A 1 299 ? 3.744 6.645 13.719 1 96.62 299 ASN A CA 1
ATOM 2402 C C . ASN A 1 299 ? 4.852 5.598 13.828 1 96.62 299 ASN A C 1
ATOM 2404 O O . ASN A 1 299 ? 5.441 5.211 12.82 1 96.62 299 ASN A O 1
ATOM 2408 N N . VAL A 1 300 ? 5.113 5.109 15.008 1 97.81 300 VAL A N 1
ATOM 2409 C CA . VAL A 1 300 ? 6.281 4.254 15.18 1 97.81 300 VAL A CA 1
ATOM 2410 C C . VAL A 1 300 ? 5.836 2.854 15.602 1 97.81 300 VAL A C 1
ATOM 2412 O O . VAL A 1 300 ? 6.164 1.867 14.938 1 97.81 300 VAL A O 1
ATOM 2415 N N . HIS A 1 301 ? 4.996 2.746 16.547 1 96.69 301 HIS A N 1
ATOM 2416 C CA . HIS A 1 301 ? 4.711 1.486 17.234 1 96.69 301 HIS A CA 1
ATOM 2417 C C . HIS A 1 301 ? 4.051 0.488 16.281 1 96.69 301 HIS A C 1
ATOM 2419 O O . HIS A 1 301 ? 4.395 -0.696 16.297 1 96.69 301 HIS A O 1
ATOM 2425 N N . PRO A 1 302 ? 3.166 0.907 15.469 1 95 302 PRO A N 1
ATOM 2426 C CA . PRO A 1 302 ? 2.479 -0.077 14.633 1 95 302 PRO A CA 1
ATOM 2427 C C . PRO A 1 302 ? 3.438 -0.871 13.75 1 95 302 PRO A C 1
ATOM 2429 O O . PRO A 1 302 ? 3.371 -2.102 13.711 1 95 302 PRO A O 1
ATOM 2432 N N . SER A 1 303 ? 4.344 -0.214 13.07 1 97.12 303 SER A N 1
ATOM 2433 C CA . SER A 1 303 ? 5.281 -0.892 12.188 1 97.12 303 SER A CA 1
ATOM 2434 C C . SER A 1 303 ? 6.359 -1.628 12.977 1 97.12 303 SER A C 1
ATOM 2436 O O . SER A 1 303 ? 6.73 -2.75 12.633 1 97.12 303 SER A O 1
ATOM 2438 N N . LEU A 1 304 ? 6.824 -0.982 14.016 1 98.06 304 LEU A N 1
ATOM 2439 C CA . LEU A 1 304 ? 7.875 -1.589 14.828 1 98.06 304 LEU A CA 1
ATOM 2440 C C . LEU A 1 304 ? 7.379 -2.869 15.492 1 98.06 304 LEU A C 1
ATOM 2442 O O . LEU A 1 304 ? 8.086 -3.881 15.508 1 98.06 304 LEU A O 1
ATOM 2446 N N . GLU A 1 305 ? 6.211 -2.836 16.031 1 97.12 305 GLU A N 1
ATOM 2447 C CA . GLU A 1 305 ? 5.645 -4 16.703 1 97.12 305 GLU A CA 1
ATOM 2448 C C . GLU A 1 305 ? 5.395 -5.141 15.711 1 97.12 305 GLU A C 1
ATOM 2450 O O . GLU A 1 305 ? 5.617 -6.309 16.047 1 97.12 305 GLU A O 1
ATOM 2455 N N . LYS A 1 306 ? 4.898 -4.797 14.594 1 96.25 306 LYS A N 1
ATOM 2456 C CA . LYS A 1 306 ? 4.691 -5.801 13.555 1 96.25 306 LYS A CA 1
ATOM 2457 C C . LYS A 1 306 ? 5.996 -6.504 13.203 1 96.25 306 LYS A C 1
ATOM 2459 O O . LYS A 1 306 ? 6.043 -7.734 13.125 1 96.25 306 LYS A O 1
ATOM 2464 N N . LEU A 1 307 ? 6.992 -5.723 12.969 1 98 307 LEU A N 1
ATOM 2465 C CA . LEU A 1 307 ? 8.305 -6.258 12.625 1 98 307 LEU A CA 1
ATOM 2466 C C . LEU A 1 307 ? 8.867 -7.09 13.773 1 98 307 LEU A C 1
ATOM 2468 O O . LEU A 1 307 ? 9.406 -8.18 13.547 1 98 307 LEU A O 1
ATOM 2472 N N . GLN A 1 308 ? 8.727 -6.598 14.984 1 98.19 308 GLN A N 1
ATOM 2473 C CA . GLN A 1 308 ? 9.188 -7.316 16.172 1 98.19 308 GLN A CA 1
ATOM 2474 C C . GLN A 1 308 ? 8.484 -8.664 16.297 1 98.19 308 GLN A C 1
ATOM 2476 O O . GLN A 1 308 ? 9.125 -9.672 16.625 1 98.19 308 GLN A O 1
ATOM 2481 N N . GLN A 1 309 ? 7.266 -8.688 16.062 1 97 309 GLN A N 1
ATOM 2482 C CA . GLN A 1 309 ? 6.496 -9.922 16.156 1 97 309 GLN A CA 1
ATOM 2483 C C . GLN A 1 309 ? 6.984 -10.953 15.148 1 97 309 GLN A C 1
ATOM 2485 O O . GLN A 1 309 ? 7.062 -12.141 15.453 1 97 309 GLN A O 1
ATOM 2490 N N . VAL A 1 310 ? 7.238 -10.5 13.984 1 97 310 VAL A N 1
ATOM 2491 C CA . VAL A 1 310 ? 7.715 -11.406 12.945 1 97 310 VAL A CA 1
ATOM 2492 C C . VAL A 1 310 ? 9.055 -12.008 13.352 1 97 310 VAL A C 1
ATOM 2494 O O . VAL A 1 310 ? 9.273 -13.211 13.211 1 97 310 VAL A O 1
ATOM 2497 N N . VAL A 1 311 ? 9.914 -11.211 13.875 1 97.56 311 VAL A N 1
ATOM 2498 C CA . VAL A 1 311 ? 11.227 -11.68 14.305 1 97.56 311 VAL A CA 1
ATOM 2499 C C . VAL A 1 311 ? 11.07 -12.633 15.484 1 97.56 311 VAL A C 1
ATOM 2501 O O . VAL A 1 311 ? 11.75 -13.664 15.555 1 97.56 311 VAL A O 1
ATOM 2504 N N . ASP A 1 312 ? 10.188 -12.312 16.344 1 97.75 312 ASP A N 1
ATOM 2505 C CA . ASP A 1 312 ? 9.922 -13.195 17.469 1 97.75 312 ASP A CA 1
ATOM 2506 C C . ASP A 1 312 ? 9.375 -14.539 17.016 1 97.75 312 ASP A C 1
ATOM 2508 O O . ASP A 1 312 ? 9.797 -15.594 17.5 1 97.75 312 ASP A O 1
ATOM 2512 N N . ASP A 1 313 ? 8.453 -14.469 16.141 1 96.94 313 ASP A N 1
ATOM 2513 C CA . ASP A 1 313 ? 7.883 -15.695 15.586 1 96.94 313 ASP A CA 1
ATOM 2514 C C . ASP A 1 313 ? 8.953 -16.531 14.891 1 96.94 313 ASP A C 1
ATOM 2516 O O . ASP A 1 313 ? 8.93 -17.766 14.969 1 96.94 313 ASP A O 1
ATOM 2520 N N . LEU A 1 314 ? 9.773 -15.891 14.18 1 96.25 314 LEU A N 1
ATOM 2521 C CA . LEU A 1 314 ? 10.875 -16.578 13.5 1 96.25 314 LEU A CA 1
ATOM 2522 C C . LEU A 1 314 ? 11.758 -17.312 14.508 1 96.25 314 LEU A C 1
ATOM 2524 O O . LEU A 1 314 ? 12.086 -18.484 14.312 1 96.25 314 LEU A O 1
ATOM 2528 N N . ASP A 1 315 ? 12.078 -16.672 15.578 1 95.62 315 ASP A N 1
ATOM 2529 C CA . ASP A 1 315 ? 12.898 -17.266 16.625 1 95.62 315 ASP A CA 1
ATOM 2530 C C . ASP A 1 315 ? 12.203 -18.469 17.25 1 95.62 315 ASP A C 1
ATOM 2532 O O . ASP A 1 315 ? 12.828 -19.516 17.484 1 95.62 315 ASP A O 1
ATOM 2536 N N . LYS A 1 316 ? 10.992 -18.312 17.453 1 96 316 LYS A N 1
ATOM 2537 C CA . LYS A 1 316 ? 10.219 -19.406 18.031 1 96 316 LYS A CA 1
ATOM 2538 C C . LYS A 1 316 ? 10.164 -20.594 17.078 1 96 316 LYS A C 1
ATOM 2540 O O . LYS A 1 316 ? 10.273 -21.75 17.516 1 96 316 LYS A O 1
ATOM 2545 N N . ALA A 1 317 ? 10 -20.297 15.844 1 95.25 317 ALA A N 1
ATOM 2546 C CA . ALA A 1 317 ? 9.922 -21.359 14.844 1 95.25 317 ALA A CA 1
ATOM 2547 C C . ALA A 1 317 ? 11.258 -22.094 14.719 1 95.25 317 ALA A C 1
ATOM 2549 O O . ALA A 1 317 ? 11.289 -23.312 14.555 1 95.25 317 ALA A O 1
ATOM 2550 N N . ILE A 1 318 ? 12.305 -21.422 14.789 1 93.44 318 ILE A N 1
ATOM 2551 C CA . ILE A 1 318 ? 13.641 -22.016 14.711 1 93.44 318 ILE A CA 1
ATOM 2552 C C . ILE A 1 318 ? 13.875 -22.906 15.922 1 93.44 318 ILE A C 1
ATOM 2554 O O . ILE A 1 318 ? 14.406 -24.016 15.789 1 93.44 318 ILE A O 1
ATOM 2558 N N . LYS A 1 319 ? 13.461 -22.453 17.047 1 92.31 319 LYS A N 1
ATOM 2559 C CA . LYS A 1 319 ? 13.625 -23.203 18.281 1 92.31 319 LYS A CA 1
ATOM 2560 C C . LYS A 1 319 ? 12.766 -24.469 18.266 1 92.31 319 LYS A C 1
ATOM 2562 O O . LYS A 1 319 ? 13.172 -25.516 18.781 1 92.31 319 LYS A O 1
ATOM 2567 N N . ALA A 1 320 ? 11.648 -24.328 17.688 1 89.56 320 ALA A N 1
ATOM 2568 C CA . ALA A 1 320 ? 10.734 -25.469 17.625 1 89.56 320 ALA A CA 1
ATOM 2569 C C . ALA A 1 320 ? 11.266 -26.547 16.688 1 89.56 320 ALA A C 1
ATOM 2571 O O . ALA A 1 320 ? 10.953 -27.734 16.844 1 89.56 320 ALA A O 1
ATOM 2572 N N . GLN A 1 321 ? 11.945 -26.203 15.664 1 85.44 321 GLN A N 1
ATOM 2573 C CA . GLN A 1 321 ? 12.484 -27.156 14.695 1 85.44 321 GLN A CA 1
ATOM 2574 C C . GLN A 1 321 ? 13.758 -27.812 15.227 1 85.44 321 GLN A C 1
ATOM 2576 O O . GLN A 1 321 ? 14.141 -28.891 14.781 1 85.44 321 GLN A O 1
ATOM 2581 N N . ASN A 1 322 ? 14.469 -27.234 16.125 1 72.88 322 ASN A N 1
ATOM 2582 C CA . ASN A 1 322 ? 15.633 -27.844 16.75 1 72.88 322 ASN A CA 1
ATOM 2583 C C . ASN A 1 322 ? 15.234 -28.703 17.953 1 72.88 322 ASN A C 1
ATOM 2585 O O . ASN A 1 322 ? 15.859 -29.734 18.203 1 72.88 322 ASN A O 1
ATOM 2589 N N . MET B 1 1 ? 38 -4.895 2.918 1 20.94 1 MET B N 1
ATOM 2590 C CA . MET B 1 1 ? 36.75 -5.57 3.305 1 20.94 1 MET B CA 1
ATOM 2591 C C . MET B 1 1 ? 35.656 -5.309 2.283 1 20.94 1 MET B C 1
ATOM 2593 O O . MET B 1 1 ? 35.156 -4.184 2.158 1 20.94 1 MET B O 1
ATOM 2597 N N . LYS B 1 2 ? 35.719 -6.059 1.137 1 23.05 2 LYS B N 1
ATOM 2598 C CA . LYS B 1 2 ? 35.312 -5.875 -0.252 1 23.05 2 LYS B CA 1
ATOM 2599 C C . LYS B 1 2 ? 33.781 -5.859 -0.373 1 23.05 2 LYS B C 1
ATOM 2601 O O . LYS B 1 2 ? 33.125 -6.785 0.081 1 23.05 2 LYS B O 1
ATOM 2606 N N . GLU B 1 3 ? 33.25 -4.742 -0.163 1 21.28 3 GLU B N 1
ATOM 2607 C CA . GLU B 1 3 ? 31.828 -4.359 -0.06 1 21.28 3 GLU B CA 1
ATOM 2608 C C . GLU B 1 3 ? 31.016 -4.969 -1.189 1 21.28 3 GLU B C 1
ATOM 2610 O O . GLU B 1 3 ? 31.203 -4.637 -2.359 1 21.28 3 GLU B O 1
ATOM 2615 N N . GLN B 1 4 ? 30.953 -6.324 -1.122 1 19.81 4 GLN B N 1
ATOM 2616 C CA . GLN B 1 4 ? 30.266 -7.176 -2.084 1 19.81 4 GLN B CA 1
ATOM 2617 C C . GLN B 1 4 ? 28.859 -6.668 -2.352 1 19.81 4 GLN B C 1
ATOM 2619 O O . GLN B 1 4 ? 28.047 -6.539 -1.426 1 19.81 4 GLN B O 1
ATOM 2624 N N . GLN B 1 5 ? 28.75 -5.703 -3.234 1 21.12 5 GLN B N 1
ATOM 2625 C CA . GLN B 1 5 ? 27.609 -4.996 -3.818 1 21.12 5 GLN B CA 1
ATOM 2626 C C . GLN B 1 5 ? 26.516 -5.969 -4.223 1 21.12 5 GLN B C 1
ATOM 2628 O O . GLN B 1 5 ? 26.703 -6.816 -5.098 1 21.12 5 GLN B O 1
ATOM 2633 N N . LEU B 1 6 ? 25.812 -6.523 -3.266 1 21.58 6 LEU B N 1
ATOM 2634 C CA . LEU B 1 6 ? 24.688 -7.43 -3.43 1 21.58 6 LEU B CA 1
ATOM 2635 C C . LEU B 1 6 ? 23.703 -6.891 -4.461 1 21.58 6 LEU B C 1
ATOM 2637 O O . LEU B 1 6 ? 23.141 -5.812 -4.277 1 21.58 6 LEU B O 1
ATOM 2641 N N . ILE B 1 7 ? 24.062 -7.031 -5.703 1 25.41 7 ILE B N 1
ATOM 2642 C CA . ILE B 1 7 ? 23.297 -6.742 -6.906 1 25.41 7 ILE B CA 1
ATOM 2643 C C . ILE B 1 7 ? 21.891 -7.305 -6.762 1 25.41 7 ILE B C 1
ATOM 2645 O O . ILE B 1 7 ? 21.703 -8.516 -6.578 1 25.41 7 ILE B O 1
ATOM 2649 N N . PHE B 1 8 ? 21.078 -6.625 -6.02 1 24.89 8 PHE B N 1
ATOM 2650 C CA . PHE B 1 8 ? 19.641 -6.855 -6.004 1 24.89 8 PHE B CA 1
ATOM 2651 C C . PHE B 1 8 ? 19.125 -7.18 -7.402 1 24.89 8 PHE B C 1
ATOM 2653 O O . PHE B 1 8 ? 19.094 -6.305 -8.273 1 24.89 8 PHE B O 1
ATOM 2660 N N . LEU B 1 9 ? 19.516 -8.328 -7.883 1 26.44 9 LEU B N 1
ATOM 2661 C CA . LEU B 1 9 ? 19.141 -8.859 -9.188 1 26.44 9 LEU B CA 1
ATOM 2662 C C . LEU B 1 9 ? 17.625 -8.812 -9.367 1 26.44 9 LEU B C 1
ATOM 2664 O O . LEU B 1 9 ? 16.875 -9.32 -8.523 1 26.44 9 LEU B O 1
ATOM 2668 N N . ASP B 1 10 ? 17.094 -7.805 -9.883 1 29.89 10 ASP B N 1
ATOM 2669 C CA . ASP B 1 10 ? 15.742 -7.691 -10.422 1 29.89 10 ASP B CA 1
ATOM 2670 C C . ASP B 1 10 ? 15.289 -9 -11.062 1 29.89 10 ASP B C 1
ATOM 2672 O O . ASP B 1 10 ? 16.109 -9.867 -11.352 1 29.89 10 ASP B O 1
ATOM 2676 N N . LYS B 1 11 ? 13.883 -9.273 -11.25 1 30.83 11 LYS B N 1
ATOM 2677 C CA . LYS B 1 11 ? 13.312 -10.445 -11.906 1 30.83 11 LYS B CA 1
ATOM 2678 C C . LYS B 1 11 ? 14.102 -10.82 -13.156 1 30.83 11 LYS B C 1
ATOM 2680 O O . LYS B 1 11 ? 14.273 -12 -13.461 1 30.83 11 LYS B O 1
ATOM 2685 N N . ARG B 1 12 ? 14.594 -9.852 -13.742 1 33.38 12 ARG B N 1
ATOM 2686 C CA . ARG B 1 12 ? 15.32 -10.047 -14.992 1 33.38 12 ARG B CA 1
ATOM 2687 C C . ARG B 1 12 ? 16.656 -10.742 -14.742 1 33.38 12 ARG B C 1
ATOM 2689 O O . ARG B 1 12 ? 17.047 -11.633 -15.508 1 33.38 12 ARG B O 1
ATOM 2696 N N . ARG B 1 13 ? 17.172 -10.359 -13.734 1 34.69 13 ARG B N 1
ATOM 2697 C CA . ARG B 1 13 ? 18.516 -10.891 -13.484 1 34.69 13 ARG B CA 1
ATOM 2698 C C . ARG B 1 13 ? 18.438 -12.297 -12.906 1 34.69 13 ARG B C 1
ATOM 2700 O O . ARG B 1 13 ? 19.297 -13.133 -13.188 1 34.69 13 ARG B O 1
ATOM 2707 N N . PHE B 1 14 ? 17.406 -12.469 -12.211 1 32.28 14 PHE B N 1
ATOM 2708 C CA . PHE B 1 14 ? 17.219 -13.828 -11.711 1 32.28 14 PHE B CA 1
ATOM 2709 C C . PHE B 1 14 ? 16.969 -14.797 -12.859 1 32.28 14 PHE B C 1
ATOM 2711 O O . PHE B 1 14 ? 17.531 -15.891 -12.891 1 32.28 14 PHE B O 1
ATOM 2718 N N . THR B 1 15 ? 16.188 -14.281 -13.75 1 34.91 15 THR B N 1
ATOM 2719 C CA . THR B 1 15 ? 15.945 -15.133 -14.914 1 34.91 15 THR B CA 1
ATOM 2720 C C . THR B 1 15 ? 17.25 -15.367 -15.688 1 34.91 15 THR B C 1
ATOM 2722 O O . THR B 1 15 ? 17.516 -16.484 -16.125 1 34.91 15 THR B O 1
ATOM 2725 N N . LEU B 1 16 ? 18.031 -14.352 -15.578 1 35.97 16 LEU B N 1
ATOM 2726 C CA . LEU B 1 16 ? 19.312 -14.469 -16.266 1 35.97 16 LEU B CA 1
ATOM 2727 C C . LEU B 1 16 ? 20.234 -15.43 -15.531 1 35.97 16 LEU B C 1
ATOM 2729 O O . LEU B 1 16 ? 20.938 -16.219 -16.156 1 35.97 16 LEU B O 1
ATOM 2733 N N . LEU B 1 17 ? 20.109 -15.367 -14.273 1 36.31 17 LEU B N 1
ATOM 2734 C CA . LEU B 1 17 ? 20.938 -16.266 -13.477 1 36.31 17 LEU B CA 1
ATOM 2735 C C . LEU B 1 17 ? 20.469 -17.703 -13.617 1 36.31 17 LEU B C 1
ATOM 2737 O O . LEU B 1 17 ? 21.281 -18.625 -13.727 1 36.31 17 LEU B O 1
ATOM 2741 N N . LEU B 1 18 ? 19.188 -17.719 -13.703 1 35.91 18 LEU B N 1
ATOM 2742 C CA . LEU B 1 18 ? 18.656 -19.062 -13.883 1 35.91 18 LEU B CA 1
ATOM 2743 C C . LEU B 1 18 ? 19.031 -19.625 -15.25 1 35.91 18 LEU B C 1
ATOM 2745 O O . LEU B 1 18 ? 19.375 -20.797 -15.367 1 35.91 18 LEU B O 1
ATOM 2749 N N . LEU B 1 19 ? 19.031 -18.672 -16.109 1 37.53 19 LEU B N 1
ATOM 2750 C CA . LEU B 1 19 ? 19.422 -19.078 -17.453 1 37.53 19 LEU B CA 1
ATOM 2751 C C . LEU B 1 19 ? 20.891 -19.453 -17.484 1 37.53 19 LEU B C 1
ATOM 2753 O O . LEU B 1 19 ? 21.266 -20.453 -18.109 1 37.53 19 LEU B O 1
ATOM 2757 N N . ASN B 1 20 ? 21.562 -18.703 -16.719 1 40.78 20 ASN B N 1
ATOM 2758 C CA . ASN B 1 20 ? 22.984 -19.031 -16.641 1 40.78 20 ASN B CA 1
ATOM 2759 C C . ASN B 1 20 ? 23.234 -20.328 -15.875 1 40.78 20 ASN B C 1
ATOM 2761 O O . ASN B 1 20 ? 24.094 -21.125 -16.266 1 40.78 20 ASN B O 1
ATOM 2765 N N . CYS B 1 21 ? 22.391 -20.469 -14.883 1 39.09 21 CYS B N 1
ATOM 2766 C CA . CYS B 1 21 ? 22.516 -21.703 -14.117 1 39.09 21 CYS B CA 1
ATOM 2767 C C . CYS B 1 21 ? 22.078 -22.906 -14.938 1 39.09 21 CYS B C 1
ATOM 2769 O O . CYS B 1 21 ? 22.734 -23.953 -14.914 1 39.09 21 CYS B O 1
ATOM 2771 N N . MET B 1 22 ? 21.047 -22.688 -15.648 1 39.78 22 MET B N 1
ATOM 2772 C CA . MET B 1 22 ? 20.609 -23.781 -16.5 1 39.78 22 MET B CA 1
ATOM 2773 C C . MET B 1 22 ? 21.672 -24.094 -17.562 1 39.78 22 MET B C 1
ATOM 2775 O O . MET B 1 22 ? 21.969 -25.266 -17.828 1 39.78 22 MET B O 1
ATOM 2779 N N . MET B 1 23 ? 22.219 -23.016 -17.969 1 39.69 23 MET B N 1
ATOM 2780 C CA . MET B 1 23 ? 23.281 -23.203 -18.953 1 39.69 23 MET B CA 1
ATOM 2781 C C . MET B 1 23 ? 24.5 -23.844 -18.312 1 39.69 23 MET B C 1
ATOM 2783 O O . MET B 1 23 ? 25.141 -24.719 -18.922 1 39.69 23 MET B O 1
ATOM 2787 N N . TYR B 1 24 ? 24.781 -23.391 -17.109 1 40.72 24 TYR B N 1
ATOM 2788 C CA . TYR B 1 24 ? 25.875 -24 -16.375 1 40.72 24 TYR B CA 1
ATOM 2789 C C . TYR B 1 24 ? 25.578 -25.469 -16.062 1 40.72 24 TYR B C 1
ATOM 2791 O O . TYR B 1 24 ? 26.453 -26.328 -16.203 1 40.72 24 TYR B O 1
ATOM 2799 N N . LEU B 1 25 ? 24.406 -25.719 -15.688 1 38.22 25 LEU B N 1
ATOM 2800 C CA . LEU B 1 25 ? 24.031 -27.109 -15.383 1 38.22 25 LEU B CA 1
ATOM 2801 C C . LEU B 1 25 ? 24.078 -27.969 -16.641 1 38.22 25 LEU B C 1
ATOM 2803 O O . LEU B 1 25 ? 24.531 -29.109 -16.609 1 38.22 25 LEU B O 1
ATOM 2807 N N . ILE B 1 26 ? 23.672 -27.344 -17.641 1 39.44 26 ILE B N 1
ATOM 2808 C CA . ILE B 1 26 ? 23.781 -28.031 -18.922 1 39.44 26 ILE B CA 1
ATOM 2809 C C . ILE B 1 26 ? 25.25 -28.25 -19.281 1 39.44 26 ILE B C 1
ATOM 2811 O O . ILE B 1 26 ? 25.625 -29.344 -19.719 1 39.44 26 ILE B O 1
ATOM 2815 N N . HIS B 1 27 ? 26.016 -27.234 -18.906 1 38.5 27 HIS B N 1
ATOM 2816 C CA . HIS B 1 27 ? 27.453 -27.359 -19.141 1 38.5 27 HIS B CA 1
ATOM 2817 C C . HIS B 1 27 ? 28.062 -28.406 -18.234 1 38.5 27 HIS B C 1
ATOM 2819 O O . HIS B 1 27 ? 28.891 -29.219 -18.688 1 38.5 27 HIS B O 1
ATOM 2825 N N . MET B 1 28 ? 27.734 -28.391 -17.016 1 39.66 28 MET B N 1
ATOM 2826 C CA . MET B 1 28 ? 28.297 -29.344 -16.078 1 39.66 28 MET B CA 1
ATOM 2827 C C . MET B 1 28 ? 27.859 -30.766 -16.406 1 39.66 28 MET B C 1
ATOM 2829 O O . MET B 1 28 ? 28.672 -31.703 -16.344 1 39.66 28 MET B O 1
ATOM 2833 N N . TYR B 1 29 ? 26.672 -30.953 -16.75 1 33.28 29 TYR B N 1
ATOM 2834 C CA . TYR B 1 29 ? 26.188 -32.281 -17.109 1 33.28 29 TYR B CA 1
ATOM 2835 C C . TYR B 1 29 ? 26.891 -32.781 -18.375 1 33.28 29 TYR B C 1
ATOM 2837 O O . TYR B 1 29 ? 27.281 -33.969 -18.438 1 33.28 29 TYR B O 1
ATOM 2845 N N . TYR B 1 30 ? 27.141 -31.875 -19.281 1 34.44 30 TYR B N 1
ATOM 2846 C CA . TYR B 1 30 ? 27.828 -32.312 -20.5 1 34.44 30 TYR B CA 1
ATOM 2847 C C . TYR B 1 30 ? 29.281 -32.656 -20.203 1 34.44 30 TYR B C 1
ATOM 2849 O O . TYR B 1 30 ? 29.844 -33.562 -20.797 1 34.44 30 TYR B O 1
ATOM 2857 N N . GLN B 1 31 ? 29.859 -31.938 -19.328 1 38.09 31 GLN B N 1
ATOM 2858 C CA . GLN B 1 31 ? 31.25 -32.25 -18.984 1 38.09 31 GLN B CA 1
ATOM 2859 C C . GLN B 1 31 ? 31.344 -33.594 -18.312 1 38.09 31 GLN B C 1
ATOM 2861 O O . GLN B 1 31 ? 32.344 -34.344 -18.5 1 38.09 31 GLN B O 1
ATOM 2866 N N . GLN B 1 32 ? 30.438 -33.938 -17.516 1 36.47 32 GLN B N 1
ATOM 2867 C CA . GLN B 1 32 ? 30.562 -35.219 -16.797 1 36.47 32 GLN B CA 1
ATOM 2868 C C . GLN B 1 32 ? 30.328 -36.375 -17.734 1 36.47 32 GLN B C 1
ATOM 2870 O O . GLN B 1 32 ? 31 -37.406 -17.625 1 36.47 32 GLN B O 1
ATOM 2875 N N . LYS B 1 33 ? 29.312 -36.469 -18.609 1 38.22 33 LYS B N 1
ATOM 2876 C CA . LYS B 1 33 ? 29 -37.688 -19.359 1 38.22 33 LYS B CA 1
ATOM 2877 C C . LYS B 1 33 ? 29.891 -37.812 -20.594 1 38.22 33 LYS B C 1
ATOM 2879 O O . LYS B 1 33 ? 30.031 -38.875 -21.172 1 38.22 33 LYS B O 1
ATOM 2884 N N . HIS B 1 34 ? 30.234 -36.844 -21.375 1 33.44 34 HIS B N 1
ATOM 2885 C CA . HIS B 1 34 ? 31.125 -37.031 -22.531 1 33.44 34 HIS B CA 1
ATOM 2886 C C . HIS B 1 34 ? 32.469 -36.406 -22.281 1 33.44 34 HIS B C 1
ATOM 2888 O O . HIS B 1 34 ? 32.719 -35.25 -22.672 1 33.44 34 HIS B O 1
ATOM 2894 N N . PRO B 1 35 ? 33.25 -37.031 -21.391 1 37.5 35 PRO B N 1
ATOM 2895 C CA . PRO B 1 35 ? 34.625 -36.562 -21.156 1 37.5 35 PRO B CA 1
ATOM 2896 C C . PRO B 1 35 ? 35.438 -36.469 -22.438 1 37.5 35 PRO B C 1
ATOM 2898 O O . PRO B 1 35 ? 36.312 -35.562 -22.562 1 37.5 35 PRO B O 1
ATOM 2901 N N . SER B 1 36 ? 35.281 -37.562 -23.344 1 36.19 36 SER B N 1
ATOM 2902 C CA . SER B 1 36 ? 36.156 -37.75 -24.5 1 36.19 36 SER B CA 1
ATOM 2903 C C . SER B 1 36 ? 35.938 -36.688 -25.547 1 36.19 36 SER B C 1
ATOM 2905 O O . SER B 1 36 ? 36.719 -36.562 -26.5 1 36.19 36 SER B O 1
ATOM 2907 N N . CYS B 1 37 ? 34.75 -36.219 -25.734 1 33.06 37 CYS B N 1
ATOM 2908 C CA . CYS B 1 37 ? 34.5 -35.5 -26.969 1 33.06 37 CYS B CA 1
ATOM 2909 C C . CYS B 1 37 ? 35.312 -34.219 -27.016 1 33.06 37 CYS B C 1
ATOM 2911 O O . CYS B 1 37 ? 35.312 -33.5 -28.016 1 33.06 37 CYS B O 1
ATOM 2913 N N . PHE B 1 38 ? 35.781 -33.594 -25.938 1 32.03 38 PHE B N 1
ATOM 2914 C CA . PHE B 1 38 ? 36.688 -32.438 -26.078 1 32.03 38 PHE B CA 1
ATOM 2915 C C . PHE B 1 38 ? 38.125 -32.875 -26.172 1 32.03 38 PHE B C 1
ATOM 2917 O O . PHE B 1 38 ? 38.906 -32.625 -25.25 1 32.03 38 PHE B O 1
ATOM 2924 N N . HIS B 1 39 ? 38.312 -34.094 -26.734 1 28.62 39 HIS B N 1
ATOM 2925 C CA . HIS B 1 39 ? 39.75 -34.281 -27 1 28.62 39 HIS B CA 1
ATOM 2926 C C . HIS B 1 39 ? 40.25 -33.312 -28.047 1 28.62 39 HIS B C 1
ATOM 2928 O O . HIS B 1 39 ? 39.75 -33.281 -29.172 1 28.62 39 HIS B O 1
ATOM 2934 N N . ALA B 1 40 ? 40.781 -32.156 -27.625 1 27.75 40 ALA B N 1
ATOM 2935 C CA . ALA B 1 40 ? 41.625 -31.297 -28.438 1 27.75 40 ALA B CA 1
ATOM 2936 C C . ALA B 1 40 ? 42.625 -32.125 -29.219 1 27.75 40 ALA B C 1
ATOM 2938 O O . ALA B 1 40 ? 43.5 -32.781 -28.641 1 27.75 40 ALA B O 1
ATOM 2939 N N . SER B 1 41 ? 42.188 -32.719 -30.281 1 25.72 41 SER B N 1
ATOM 2940 C CA . SER B 1 41 ? 43.219 -33.281 -31.141 1 25.72 41 SER B CA 1
ATOM 2941 C C . SER B 1 41 ? 44.375 -32.281 -31.328 1 25.72 41 SER B C 1
ATOM 2943 O O . SER B 1 41 ? 44.156 -31.078 -31.344 1 25.72 41 SER B O 1
ATOM 2945 N N . LYS B 1 42 ? 45.531 -32.688 -31.156 1 30.16 42 LYS B N 1
ATOM 2946 C CA . LYS B 1 42 ? 46.781 -32 -31.438 1 30.16 42 LYS B CA 1
ATOM 2947 C C . LYS B 1 42 ? 46.781 -31.422 -32.844 1 30.16 42 LYS B C 1
ATOM 2949 O O . LYS B 1 42 ? 46.312 -32.062 -33.812 1 30.16 42 LYS B O 1
ATOM 2954 N N . PRO B 1 43 ? 46.938 -30 -32.906 1 28.05 43 PRO B N 1
ATOM 2955 C CA . PRO B 1 43 ? 47.125 -29.266 -34.188 1 28.05 43 PRO B CA 1
ATOM 2956 C C . PRO B 1 43 ? 48.094 -29.953 -35.125 1 28.05 43 PRO B C 1
ATOM 2958 O O . PRO B 1 43 ? 49.281 -30.109 -34.781 1 28.05 43 PRO B O 1
ATOM 2961 N N . HIS B 1 44 ? 47.844 -31.078 -35.688 1 26.05 44 HIS B N 1
ATOM 2962 C CA . HIS B 1 44 ? 48.906 -31.234 -36.656 1 26.05 44 HIS B CA 1
ATOM 2963 C C . HIS B 1 44 ? 49 -30.016 -37.562 1 26.05 44 HIS B C 1
ATOM 2965 O O . HIS B 1 44 ? 48.25 -29.078 -37.438 1 26.05 44 HIS B O 1
ATOM 2971 N N . GLY B 1 45 ? 49.156 -30.141 -38.938 1 25.34 45 GLY B N 1
ATOM 2972 C CA . GLY B 1 45 ? 49.875 -29.359 -39.938 1 25.34 45 GLY B CA 1
ATOM 2973 C C . GLY B 1 45 ? 49.25 -28 -40.188 1 25.34 45 GLY B C 1
ATOM 2974 O O . GLY B 1 45 ? 49.75 -26.984 -39.688 1 25.34 45 GLY B O 1
ATOM 2975 N N . SER B 1 46 ? 48.781 -27.625 -41.469 1 27.17 46 SER B N 1
ATOM 2976 C CA . SER B 1 46 ? 48.812 -26.344 -42.156 1 27.17 46 SER B CA 1
ATOM 2977 C C . SER B 1 46 ? 47.781 -25.375 -41.562 1 27.17 46 SER B C 1
ATOM 2979 O O . SER B 1 46 ? 46.719 -25.797 -41.094 1 27.17 46 SER B O 1
ATOM 2981 N N . PRO B 1 47 ? 48.156 -24.031 -41.25 1 27.81 47 PRO B N 1
ATOM 2982 C CA . PRO B 1 47 ? 47.688 -22.922 -40.438 1 27.81 47 PRO B CA 1
ATOM 2983 C C . PRO B 1 47 ? 46.281 -22.484 -40.812 1 27.81 47 PRO B C 1
ATOM 2985 O O . PRO B 1 47 ? 45.812 -21.438 -40.344 1 27.81 47 PRO B O 1
ATOM 2988 N N . SER B 1 48 ? 45.562 -23.125 -41.75 1 27.05 48 SER B N 1
ATOM 2989 C CA . SER B 1 48 ? 44.406 -22.297 -42.125 1 27.05 48 SER B CA 1
ATOM 2990 C C . SER B 1 48 ? 43.5 -22.094 -40.906 1 27.05 48 SER B C 1
ATOM 2992 O O . SER B 1 48 ? 43 -23.062 -40.344 1 27.05 48 SER B O 1
ATOM 2994 N N . ASN B 1 49 ? 43.781 -21.078 -40.094 1 24.38 49 ASN B N 1
ATOM 2995 C CA . ASN B 1 49 ? 43.312 -20.562 -38.812 1 24.38 49 ASN B CA 1
ATOM 2996 C C . ASN B 1 49 ? 41.812 -20.359 -38.781 1 24.38 49 ASN B C 1
ATOM 2998 O O . ASN B 1 49 ? 41.312 -19.219 -38.844 1 24.38 49 ASN B O 1
ATOM 3002 N N . ARG B 1 50 ? 41.031 -20.984 -39.75 1 28.66 50 ARG B N 1
ATOM 3003 C CA . ARG B 1 50 ? 39.656 -20.531 -39.594 1 28.66 50 ARG B CA 1
ATOM 3004 C C . ARG B 1 50 ? 39.125 -20.781 -38.188 1 28.66 50 ARG B C 1
ATOM 3006 O O . ARG B 1 50 ? 39.156 -21.906 -37.688 1 28.66 50 ARG B O 1
ATOM 3013 N N . ASN B 1 51 ? 39.344 -19.703 -37.312 1 27.36 51 ASN B N 1
ATOM 3014 C CA . ASN B 1 51 ? 38.812 -19.531 -35.969 1 27.36 51 ASN B CA 1
ATOM 3015 C C . ASN B 1 51 ? 37.375 -20.047 -35.844 1 27.36 51 ASN B C 1
ATOM 3017 O O . ASN B 1 51 ? 36.469 -19.438 -36.375 1 27.36 51 ASN B O 1
ATOM 3021 N N . SER B 1 52 ? 37.156 -21.297 -36.094 1 29.59 52 SER B N 1
ATOM 3022 C CA . SER B 1 52 ? 35.844 -21.844 -35.781 1 29.59 52 SER B CA 1
ATOM 3023 C C . SER B 1 52 ? 35.406 -21.453 -34.375 1 29.59 52 SER B C 1
ATOM 3025 O O . SER B 1 52 ? 35.969 -21.922 -33.375 1 29.59 52 SER B O 1
ATOM 3027 N N . GLN B 1 53 ? 35.156 -20.062 -34.188 1 31.83 53 GLN B N 1
ATOM 3028 C CA . GLN B 1 53 ? 34.531 -19.547 -32.969 1 31.83 53 GLN B CA 1
ATOM 3029 C C . GLN B 1 53 ? 33.469 -20.516 -32.469 1 31.83 53 GLN B C 1
ATOM 3031 O O . GLN B 1 53 ? 32.625 -20.984 -33.219 1 31.83 53 GLN B O 1
ATOM 3036 N N . SER B 1 54 ? 33.875 -21.312 -31.531 1 33.28 54 SER B N 1
ATOM 3037 C CA . SER B 1 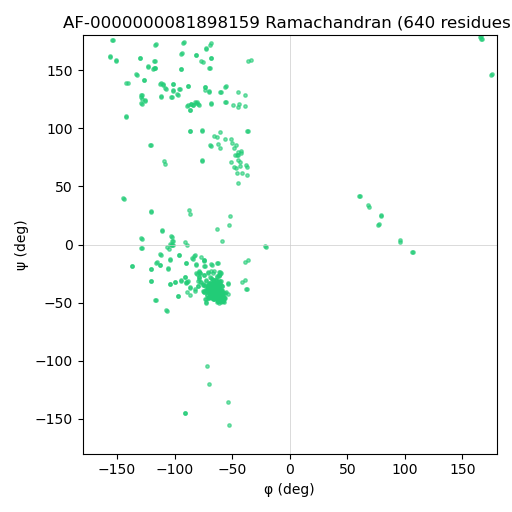54 ? 33.031 -22.281 -30.844 1 33.28 54 SER B CA 1
ATOM 3038 C C . SER B 1 54 ? 31.641 -21.703 -30.594 1 33.28 54 SER B C 1
ATOM 3040 O O . SER B 1 54 ? 31.5 -20.516 -30.312 1 33.28 54 SER B O 1
ATOM 3042 N N . PRO B 1 55 ? 30.656 -22.328 -31.141 1 36.31 55 PRO B N 1
ATOM 3043 C CA . PRO B 1 55 ? 29.281 -21.906 -30.938 1 36.31 55 PRO B CA 1
ATOM 3044 C C . PRO B 1 55 ? 29 -21.438 -29.516 1 36.31 55 PRO B C 1
ATOM 3046 O O . PRO B 1 55 ? 28 -20.766 -29.266 1 36.31 55 PRO B O 1
ATOM 3049 N N . GLU B 1 56 ? 29.938 -21.766 -28.578 1 37.97 56 GLU B N 1
ATOM 3050 C CA . GLU B 1 56 ? 29.75 -21.344 -27.188 1 37.97 56 GLU B CA 1
ATOM 3051 C C . GLU B 1 56 ? 29.922 -19.828 -27.047 1 37.97 56 GLU B C 1
ATOM 3053 O O . GLU B 1 56 ? 29.219 -19.188 -26.281 1 37.97 56 GLU B O 1
ATOM 3058 N N . PHE B 1 57 ? 30.938 -19.312 -27.641 1 37.31 57 PHE B N 1
ATOM 3059 C CA . PHE B 1 57 ? 31.234 -17.891 -27.578 1 37.31 57 PHE B CA 1
ATOM 3060 C C . PHE B 1 57 ? 30.125 -17.078 -28.25 1 37.31 57 PHE B C 1
ATOM 3062 O O . PHE B 1 57 ? 29.781 -15.984 -27.781 1 37.31 57 PHE B O 1
ATOM 3069 N N . LEU B 1 58 ? 29.578 -17.594 -29.297 1 35.75 58 LEU B N 1
ATOM 3070 C CA . LEU B 1 58 ? 28.484 -16.859 -29.938 1 35.75 58 LEU B CA 1
ATOM 3071 C C . LEU B 1 58 ? 27.266 -16.781 -29.031 1 35.75 58 LEU B C 1
ATOM 3073 O O . LEU B 1 58 ? 26.594 -15.758 -28.969 1 35.75 58 LEU B O 1
ATOM 3077 N N . LEU B 1 59 ? 27.078 -17.844 -28.312 1 39.59 59 LEU B N 1
ATOM 3078 C CA . LEU B 1 59 ? 25.891 -17.828 -27.469 1 39.59 59 LEU B CA 1
ATOM 3079 C C . LEU B 1 59 ? 26.078 -16.844 -26.312 1 39.59 59 LEU B C 1
ATOM 3081 O O . LEU B 1 59 ? 25.156 -16.125 -25.953 1 39.59 59 LEU B O 1
ATOM 3085 N N . THR B 1 60 ? 27.297 -16.859 -25.766 1 40.81 60 THR B N 1
ATOM 3086 C CA . THR B 1 60 ? 27.5 -15.953 -24.641 1 40.81 60 THR B CA 1
ATOM 3087 C C . THR B 1 60 ? 27.5 -14.5 -25.094 1 40.81 60 THR B C 1
ATOM 3089 O O . THR B 1 60 ? 26.953 -13.625 -24.438 1 40.81 60 THR B O 1
ATOM 3092 N N . GLY B 1 61 ? 28.203 -14.258 -26.172 1 39.53 61 GLY B N 1
ATOM 3093 C CA . GLY B 1 61 ? 28.234 -12.906 -26.703 1 39.53 61 GLY B CA 1
ATOM 3094 C C . GLY B 1 61 ? 26.859 -12.406 -27.125 1 39.53 61 GLY B C 1
ATOM 3095 O O . GLY B 1 61 ? 26.5 -11.258 -26.844 1 39.53 61 GLY B O 1
ATOM 3096 N N . THR B 1 62 ? 26.109 -13.242 -27.875 1 41.16 62 THR B N 1
ATOM 3097 C CA . THR B 1 62 ? 24.766 -12.844 -28.297 1 41.16 62 THR B CA 1
ATOM 3098 C C . THR B 1 62 ? 23.844 -12.672 -27.094 1 41.16 62 THR B C 1
ATOM 3100 O O . THR B 1 62 ? 23.031 -11.758 -27.062 1 41.16 62 THR B O 1
ATOM 3103 N N . LEU B 1 63 ? 24.094 -13.484 -26.141 1 41.38 63 LEU B N 1
ATOM 3104 C CA . LEU B 1 63 ? 23.266 -13.375 -24.953 1 41.38 63 LEU B CA 1
ATOM 3105 C C . LEU B 1 63 ? 23.547 -12.07 -24.219 1 41.38 63 LEU B C 1
ATOM 3107 O O . LEU B 1 63 ? 22.609 -11.398 -23.766 1 41.38 63 LEU B O 1
ATOM 3111 N N . GLN B 1 64 ? 24.828 -11.789 -24.141 1 41.5 64 GLN B N 1
ATOM 3112 C CA . GLN B 1 64 ? 25.156 -10.523 -23.484 1 41.5 64 GLN B CA 1
ATOM 3113 C C . GLN B 1 64 ? 24.578 -9.336 -24.266 1 41.5 64 GLN B C 1
ATOM 3115 O O . GLN B 1 64 ? 24.078 -8.383 -23.672 1 41.5 64 GLN B O 1
ATOM 3120 N N . THR B 1 65 ? 24.766 -9.367 -25.531 1 41.56 65 THR B N 1
ATOM 3121 C CA . THR B 1 65 ? 24.234 -8.281 -26.344 1 41.56 65 THR B CA 1
ATOM 3122 C C . THR B 1 65 ? 22.719 -8.234 -26.25 1 41.56 65 THR B C 1
ATOM 3124 O O . THR B 1 65 ? 22.125 -7.16 -26.172 1 41.56 65 THR B O 1
ATOM 3127 N N . TRP B 1 66 ? 22.125 -9.383 -26.406 1 40.56 66 TRP B N 1
ATOM 3128 C CA . TRP B 1 66 ? 20.672 -9.414 -26.375 1 40.56 66 TRP B CA 1
ATOM 3129 C C . TRP B 1 66 ? 20.141 -9.055 -24.984 1 40.56 66 TRP B C 1
ATOM 3131 O O . TRP B 1 66 ? 19.125 -8.391 -24.859 1 40.56 66 TRP B O 1
ATOM 3141 N N . LEU B 1 67 ? 20.859 -9.461 -24.031 1 41.41 67 LEU B N 1
ATOM 3142 C CA . LEU B 1 67 ? 20.469 -9.062 -22.688 1 41.41 67 LEU B CA 1
ATOM 3143 C C . LEU B 1 67 ? 20.484 -7.543 -22.531 1 41.41 67 LEU B C 1
ATOM 3145 O O . LEU B 1 67 ? 19.688 -6.977 -21.781 1 41.41 67 LEU B O 1
ATOM 3149 N N . LYS B 1 68 ? 21.344 -7.062 -23.203 1 42.03 68 LYS B N 1
ATOM 3150 C CA . LYS B 1 68 ? 21.312 -5.602 -23.188 1 42.03 68 LYS B CA 1
ATOM 3151 C C . LYS B 1 68 ? 20.062 -5.074 -23.891 1 42.03 68 LYS B C 1
ATOM 3153 O O . LYS B 1 68 ? 19.625 -3.943 -23.656 1 42.03 68 LYS B O 1
ATOM 3158 N N . ILE B 1 69 ? 19.656 -5.797 -24.906 1 38.19 69 ILE B N 1
ATOM 3159 C CA . ILE B 1 69 ? 18.438 -5.328 -25.547 1 38.19 69 ILE B CA 1
ATOM 3160 C C . ILE B 1 69 ? 17.219 -5.68 -24.688 1 38.19 69 ILE B C 1
ATOM 3162 O O . ILE B 1 69 ? 17.016 -6.844 -24.359 1 38.19 69 ILE B O 1
ATOM 3166 N N . GLY B 1 70 ? 16.891 -5.191 -23.656 1 38.19 70 GLY B N 1
ATOM 3167 C CA . GLY B 1 70 ? 15.898 -5.051 -22.594 1 38.19 70 GLY B CA 1
ATOM 3168 C C . GLY B 1 70 ? 14.5 -5.441 -23.031 1 38.19 70 GLY B C 1
ATOM 3169 O O . GLY B 1 70 ? 13.516 -5.137 -22.344 1 38.19 70 GLY B O 1
ATOM 3170 N N . GLU B 1 71 ? 14.219 -5.871 -24.375 1 44.22 71 GLU B N 1
ATOM 3171 C CA . GLU B 1 71 ? 12.812 -6.027 -24.734 1 44.22 71 GLU B CA 1
ATOM 3172 C C . GLU B 1 71 ? 12.289 -7.402 -24.344 1 44.22 71 GLU B C 1
ATOM 3174 O O . GLU B 1 71 ? 12.945 -8.414 -24.594 1 44.22 71 GLU B O 1
ATOM 3179 N N . THR B 1 72 ? 11.266 -7.535 -23.5 1 46.94 72 THR B N 1
ATOM 3180 C CA . THR B 1 72 ? 10.492 -8.695 -23.078 1 46.94 72 THR B CA 1
ATOM 3181 C C . THR B 1 72 ? 10.273 -9.664 -24.234 1 46.94 72 THR B C 1
ATOM 3183 O O . THR B 1 72 ? 10.328 -10.883 -24.047 1 46.94 72 THR B O 1
ATOM 3186 N N . ARG B 1 73 ? 10.047 -9.094 -25.406 1 50.62 73 ARG B N 1
ATOM 3187 C CA . ARG B 1 73 ? 9.859 -9.93 -26.594 1 50.62 73 ARG B CA 1
ATOM 3188 C C . ARG B 1 73 ? 11.117 -10.727 -26.891 1 50.62 73 ARG B C 1
ATOM 3190 O O . ARG B 1 73 ? 11.039 -11.883 -27.312 1 50.62 73 ARG B O 1
ATOM 3197 N N . SER B 1 74 ? 12.086 -10.195 -26.516 1 53.38 74 SER B N 1
ATOM 3198 C CA . SER B 1 74 ? 13.391 -10.781 -26.812 1 53.38 74 SER B CA 1
ATOM 3199 C C . SER B 1 74 ? 13.695 -11.953 -25.891 1 53.38 74 SER B C 1
ATOM 3201 O O . SER B 1 74 ? 14.328 -12.93 -26.312 1 53.38 74 SER B O 1
ATOM 3203 N N . ILE B 1 75 ? 13.055 -11.898 -24.781 1 58.38 75 ILE B N 1
ATOM 3204 C CA . ILE B 1 75 ? 13.312 -12.969 -23.828 1 58.38 75 ILE B CA 1
ATOM 3205 C C . ILE B 1 75 ? 12.609 -14.242 -24.266 1 58.38 75 ILE B C 1
ATOM 3207 O O . ILE B 1 75 ? 13.164 -15.344 -24.172 1 58.38 75 ILE B O 1
ATOM 3211 N N . GLY B 1 76 ? 11.5 -14.039 -24.859 1 60.72 76 GLY B N 1
ATOM 3212 C CA . GLY B 1 76 ? 10.766 -15.18 -25.375 1 60.72 76 GLY B CA 1
ATOM 3213 C C . GLY B 1 76 ? 11.492 -15.914 -26.484 1 60.72 76 GLY B C 1
ATOM 3214 O O . GLY B 1 76 ? 11.555 -17.141 -26.484 1 60.72 76 GLY B O 1
ATOM 3215 N N . ILE B 1 77 ? 11.992 -15.164 -27.328 1 61.56 77 ILE B N 1
ATOM 3216 C CA . ILE B 1 77 ? 12.711 -15.734 -28.469 1 61.56 77 ILE B CA 1
ATOM 3217 C C . ILE B 1 77 ? 13.953 -16.453 -27.969 1 61.56 77 ILE B C 1
ATOM 3219 O O . ILE B 1 77 ? 14.266 -17.562 -28.438 1 61.56 77 ILE B O 1
ATOM 3223 N N . LEU B 1 78 ? 14.539 -15.82 -27.016 1 61.78 78 LEU B N 1
ATOM 3224 C CA . LEU B 1 78 ? 15.75 -16.406 -26.469 1 61.78 78 LEU B CA 1
ATOM 3225 C C . LEU B 1 78 ? 15.445 -17.75 -25.797 1 61.78 78 LEU B C 1
ATOM 3227 O O . LEU B 1 78 ? 16.188 -18.719 -25.969 1 61.78 78 LEU B O 1
ATOM 3231 N N . LEU B 1 79 ? 14.375 -17.766 -25.109 1 69 79 LEU B N 1
ATOM 3232 C CA . LEU B 1 79 ? 13.992 -18.984 -24.406 1 69 79 LEU B CA 1
ATOM 3233 C C . LEU B 1 79 ? 13.641 -20.094 -25.406 1 69 79 LEU B C 1
ATOM 3235 O O . LEU B 1 79 ? 13.953 -21.266 -25.172 1 69 79 LEU B O 1
ATOM 3239 N N . CYS B 1 80 ? 13.094 -19.688 -26.453 1 71.75 80 CYS B N 1
ATOM 3240 C CA . CYS B 1 80 ? 12.766 -20.641 -27.5 1 71.75 80 CYS B CA 1
ATOM 3241 C C . CYS B 1 80 ? 14.031 -21.25 -28.109 1 71.75 80 CYS B C 1
ATOM 3243 O O . CYS B 1 80 ? 14.117 -22.469 -28.281 1 71.75 80 CYS B O 1
ATOM 3245 N N . LEU B 1 81 ? 14.922 -20.375 -28.391 1 68.69 81 LEU B N 1
ATOM 3246 C CA . LEU B 1 81 ? 16.172 -20.828 -29 1 68.69 81 LEU B CA 1
ATOM 3247 C C . LEU B 1 81 ? 16.906 -21.781 -28.062 1 68.69 81 LEU B C 1
ATOM 3249 O O . LEU B 1 81 ? 17.422 -22.812 -28.516 1 68.69 81 LEU B O 1
ATOM 3253 N N . ILE B 1 82 ? 16.922 -21.375 -26.891 1 73.5 82 ILE B N 1
ATOM 3254 C CA . ILE B 1 82 ? 17.609 -22.219 -25.906 1 73.5 82 ILE B CA 1
ATOM 3255 C C . ILE B 1 82 ? 16.938 -23.578 -25.812 1 73.5 82 ILE B C 1
A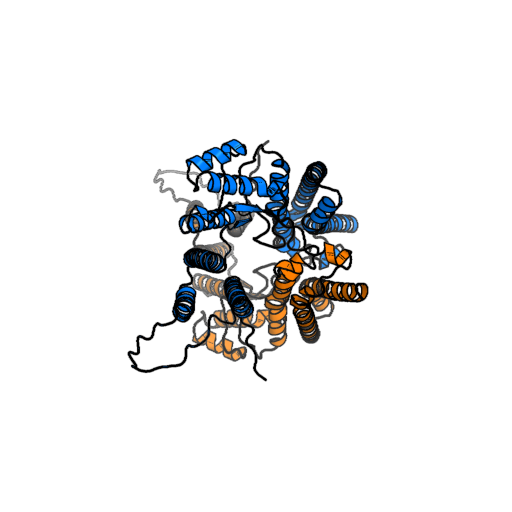TOM 3257 O O . ILE B 1 82 ? 17.609 -24.609 -25.75 1 73.5 82 ILE B O 1
ATOM 3261 N N . SER B 1 83 ? 15.688 -23.547 -25.859 1 79.12 83 SER B N 1
ATOM 3262 C CA . SER B 1 83 ? 14.938 -24.797 -25.75 1 79.12 83 SER B CA 1
ATOM 3263 C C . SER B 1 83 ? 15.203 -25.703 -26.953 1 79.12 83 SER B C 1
ATOM 3265 O O . SER B 1 83 ? 15.367 -26.906 -26.797 1 79.12 83 SER B O 1
ATOM 3267 N N . VAL B 1 84 ? 15.305 -25.125 -28.094 1 81 84 VAL B N 1
ATOM 3268 C CA . VAL B 1 84 ? 15.562 -25.891 -29.312 1 81 84 VAL B CA 1
ATOM 3269 C C . VAL B 1 84 ? 16.953 -26.5 -29.25 1 81 84 VAL B C 1
ATOM 3271 O O . VAL B 1 84 ? 17.141 -27.672 -29.547 1 81 84 VAL B O 1
ATOM 3274 N N . LEU B 1 85 ? 17.844 -25.656 -28.797 1 78.19 85 LEU B N 1
ATOM 3275 C CA . LEU B 1 85 ? 19.234 -26.125 -28.688 1 78.19 85 LEU B CA 1
ATOM 3276 C C . LEU B 1 85 ? 19.344 -27.234 -27.672 1 78.19 85 LEU B C 1
ATOM 3278 O O . LEU B 1 85 ? 20.109 -28.188 -27.859 1 78.19 85 LEU B O 1
ATOM 3282 N N . LEU B 1 86 ? 18.625 -27.094 -26.641 1 81.38 86 LEU B N 1
ATOM 3283 C CA . LEU B 1 86 ? 18.641 -28.109 -25.594 1 81.38 86 LEU B CA 1
ATOM 3284 C C . LEU B 1 86 ? 18.094 -29.438 -26.141 1 81.38 86 LEU B C 1
ATOM 3286 O O . LEU B 1 86 ? 18.641 -30.5 -25.844 1 81.38 86 LEU B O 1
ATOM 3290 N N . VAL B 1 87 ? 17.125 -29.406 -26.938 1 82.88 87 VAL B N 1
ATOM 3291 C CA . VAL B 1 87 ? 16.547 -30.609 -27.531 1 82.88 87 VAL B CA 1
ATOM 3292 C C . VAL B 1 87 ? 17.562 -31.281 -28.453 1 82.88 87 VAL B C 1
ATOM 3294 O O . VAL B 1 87 ? 17.703 -32.5 -28.438 1 82.88 87 VAL B O 1
ATOM 3297 N N . GLU B 1 88 ? 18.188 -30.422 -29.172 1 80.38 88 GLU B N 1
ATOM 3298 C CA . GLU B 1 88 ? 19.203 -30.953 -30.078 1 80.38 88 GLU B CA 1
ATOM 3299 C C . GLU B 1 88 ? 20.328 -31.656 -29.312 1 80.38 88 GLU B C 1
ATOM 3301 O O . GLU B 1 88 ? 20.797 -32.719 -29.703 1 80.38 88 GLU B O 1
ATOM 3306 N N . LYS B 1 89 ? 20.656 -31.016 -28.266 1 80.31 89 LYS B N 1
ATOM 3307 C CA . LYS B 1 89 ? 21.688 -31.594 -27.422 1 80.31 89 LYS B CA 1
ATOM 3308 C C . LYS B 1 89 ? 21.234 -32.938 -26.859 1 80.31 89 LYS B C 1
ATOM 3310 O O . LYS B 1 89 ? 22.016 -33.906 -26.828 1 80.31 89 LYS B O 1
ATOM 3315 N N . TYR B 1 90 ? 20.016 -33.031 -26.422 1 81.19 90 TYR B N 1
ATOM 3316 C CA . TYR B 1 90 ? 19.469 -34.281 -25.891 1 81.19 90 TYR B CA 1
ATOM 3317 C C . TYR B 1 90 ? 19.438 -35.344 -26.984 1 81.19 90 TYR B C 1
ATOM 3319 O O . TYR B 1 90 ? 19.766 -36.5 -26.719 1 81.19 90 TYR B O 1
ATOM 3327 N N . ARG B 1 91 ? 19.172 -34.969 -28.141 1 81.56 91 ARG B N 1
ATOM 3328 C CA . ARG B 1 91 ? 19.125 -35.906 -29.266 1 81.56 91 ARG B CA 1
ATOM 3329 C C . ARG B 1 91 ? 20.516 -36.469 -29.562 1 81.56 91 ARG B C 1
ATOM 3331 O O . ARG B 1 91 ? 20.656 -37.688 -29.781 1 81.56 91 ARG B O 1
ATOM 3338 N N . ARG B 1 92 ? 21.391 -35.625 -29.484 1 82 92 ARG B N 1
ATOM 3339 C CA . ARG B 1 92 ? 22.766 -36.031 -29.75 1 82 92 ARG B CA 1
ATOM 3340 C C . ARG B 1 92 ? 23.266 -37 -28.672 1 82 92 ARG B C 1
ATOM 3342 O O . ARG B 1 92 ? 24.094 -37.875 -28.953 1 82 92 ARG B O 1
ATOM 3349 N N . CYS B 1 93 ? 22.641 -36.906 -27.5 1 83.75 93 CYS B N 1
ATOM 3350 C CA . CYS B 1 93 ? 23.031 -37.781 -26.375 1 83.75 93 CYS B CA 1
ATOM 3351 C C . CYS B 1 93 ? 22.25 -39.094 -26.391 1 83.75 93 CYS B C 1
ATOM 3353 O O . CYS B 1 93 ? 22.406 -39.906 -25.484 1 83.75 93 CYS B O 1
ATOM 3355 N N . GLY B 1 94 ? 21.375 -39.219 -27.391 1 84.5 94 GLY B N 1
ATOM 3356 C CA . GLY B 1 94 ? 20.688 -40.5 -27.547 1 84.5 94 GLY B CA 1
ATOM 3357 C C . GLY B 1 94 ? 19.234 -40.469 -27.125 1 84.5 94 GLY B C 1
ATOM 3358 O O . GLY B 1 94 ? 18.531 -41.469 -27.188 1 84.5 94 GLY B O 1
ATOM 3359 N N . PHE B 1 95 ? 18.859 -39.375 -26.578 1 83.56 95 PHE B N 1
ATOM 3360 C CA . PHE B 1 95 ? 17.453 -39.219 -26.234 1 83.56 95 PHE B CA 1
ATOM 3361 C C . PHE B 1 95 ? 16.625 -38.938 -27.484 1 83.56 95 PHE B C 1
ATOM 3363 O O . PHE B 1 95 ? 16.5 -37.812 -27.922 1 83.56 95 PHE B O 1
ATOM 3370 N N . SER B 1 96 ? 16.016 -39.938 -28.031 1 84.69 96 SER B N 1
ATOM 3371 C CA . SER B 1 96 ? 15.367 -39.844 -29.328 1 84.69 96 SER B CA 1
ATOM 3372 C C . SER B 1 96 ? 13.984 -39.188 -29.219 1 84.69 96 SER B C 1
ATOM 3374 O O . SER B 1 96 ? 13.453 -38.688 -30.188 1 84.69 96 SER B O 1
ATOM 3376 N N . LYS B 1 97 ? 13.414 -39.312 -28 1 87.69 97 LYS B N 1
ATOM 3377 C CA . LYS B 1 97 ? 12.086 -38.719 -27.797 1 87.69 97 LYS B CA 1
ATOM 3378 C C . LYS B 1 97 ? 12.078 -37.781 -26.594 1 87.69 97 LYS B C 1
ATOM 3380 O O . LYS B 1 97 ? 12.766 -38 -25.609 1 87.69 97 LYS B O 1
ATOM 3385 N N . VAL B 1 98 ? 11.312 -36.625 -26.734 1 85.69 98 VAL B N 1
ATOM 3386 C CA . VAL B 1 98 ? 11.281 -35.656 -25.656 1 85.69 98 VAL B CA 1
ATOM 3387 C C . VAL B 1 98 ? 9.836 -35.25 -25.375 1 85.69 98 VAL B C 1
ATOM 3389 O O . VAL B 1 98 ? 8.992 -35.281 -26.266 1 85.69 98 VAL B O 1
ATOM 3392 N N . TRP B 1 99 ? 9.516 -34.969 -24.047 1 87.81 99 TRP B N 1
ATOM 3393 C CA . TRP B 1 99 ? 8.258 -34.375 -23.609 1 87.81 99 TRP B CA 1
ATOM 3394 C C . TRP B 1 99 ? 8.477 -32.969 -23.078 1 87.81 99 TRP B C 1
ATOM 3396 O O . TRP B 1 99 ? 9.484 -32.688 -22.406 1 87.81 99 TRP B O 1
ATOM 3406 N N . PHE B 1 100 ? 7.555 -32.062 -23.438 1 86.81 100 PHE B N 1
ATOM 3407 C CA . PHE B 1 100 ? 7.539 -30.766 -22.812 1 86.81 100 PHE B CA 1
ATOM 3408 C C . PHE B 1 100 ? 6.57 -30.734 -21.625 1 86.81 100 PHE B C 1
ATOM 3410 O O . PHE B 1 100 ? 5.648 -31.547 -21.562 1 86.81 100 PHE B O 1
ATOM 3417 N N . ALA B 1 101 ? 6.883 -29.875 -20.625 1 89 101 ALA B N 1
ATOM 3418 C CA . ALA B 1 101 ? 5.961 -29.609 -19.531 1 89 101 ALA B CA 1
ATOM 3419 C C . ALA B 1 101 ? 5.758 -28.094 -19.344 1 89 101 ALA B C 1
ATOM 3421 O O . ALA B 1 101 ? 6.73 -27.344 -19.281 1 89 101 ALA B O 1
ATOM 3422 N N . SER B 1 102 ? 4.59 -27.641 -19.453 1 90.19 102 SER B N 1
ATOM 3423 C CA . SER B 1 102 ? 4.238 -26.234 -19.234 1 90.19 102 SER B CA 1
ATOM 3424 C C . SER B 1 102 ? 3.293 -26.078 -18.047 1 90.19 102 SER B C 1
ATOM 3426 O O . SER B 1 102 ? 2.922 -27.062 -17.406 1 90.19 102 SER B O 1
ATOM 3428 N N . ALA B 1 103 ? 3.035 -24.812 -17.672 1 93.69 103 ALA B N 1
ATOM 3429 C CA . ALA B 1 103 ? 2.168 -24.547 -16.531 1 93.69 103 ALA B CA 1
ATOM 3430 C C . ALA B 1 103 ? 1.07 -23.547 -16.891 1 93.69 103 ALA B C 1
ATOM 3432 O O . ALA B 1 103 ? 1.35 -22.484 -17.453 1 93.69 103 ALA B O 1
ATOM 3433 N N . PHE B 1 104 ? -0.186 -23.953 -16.562 1 95.94 104 PHE B N 1
ATOM 3434 C CA . PHE B 1 104 ? -1.289 -23.031 -16.812 1 95.94 104 PHE B CA 1
ATOM 3435 C C . PHE B 1 104 ? -1.637 -22.25 -15.562 1 95.94 104 PHE B C 1
ATOM 3437 O O . PHE B 1 104 ? -2.473 -21.344 -15.602 1 95.94 104 PHE B O 1
ATOM 3444 N N . LYS B 1 105 ? -1.036 -22.641 -14.391 1 95.44 105 LYS B N 1
ATOM 3445 C CA . LYS B 1 105 ? -1.163 -21.938 -13.125 1 95.44 105 LYS B CA 1
ATOM 3446 C C . LYS B 1 105 ? 0.019 -22.234 -12.211 1 95.44 105 LYS B C 1
ATOM 3448 O O . LYS B 1 105 ? 0.754 -23.188 -12.422 1 95.44 105 LYS B O 1
ATOM 3453 N N . GLY B 1 106 ? 0.227 -21.422 -11.234 1 93.38 106 GLY B N 1
ATOM 3454 C CA . GLY B 1 106 ? 1.161 -21.703 -10.156 1 93.38 106 GLY B CA 1
ATOM 3455 C C . GLY B 1 106 ? 2.607 -21.453 -10.539 1 93.38 106 GLY B C 1
ATOM 3456 O O . GLY B 1 106 ? 3.52 -22.031 -9.953 1 93.38 106 GLY B O 1
ATOM 3457 N N . ALA B 1 107 ? 2.785 -20.609 -11.484 1 91.31 107 ALA B N 1
ATOM 3458 C CA . ALA B 1 107 ? 4.152 -20.359 -11.938 1 91.31 107 ALA B CA 1
ATOM 3459 C C . ALA B 1 107 ? 4.457 -18.859 -11.953 1 91.31 107 ALA B C 1
ATOM 3461 O O . ALA B 1 107 ? 5.52 -18.438 -12.414 1 91.31 107 ALA B O 1
ATOM 3462 N N . THR B 1 108 ? 3.562 -18.094 -11.5 1 91.88 108 THR B N 1
ATOM 3463 C CA . THR B 1 108 ? 3.736 -16.656 -11.656 1 91.88 108 THR B CA 1
ATOM 3464 C C . THR B 1 108 ? 3.961 -15.992 -10.305 1 91.88 108 THR B C 1
ATOM 3466 O O . THR B 1 108 ? 4.289 -14.805 -10.234 1 91.88 108 THR B O 1
ATOM 3469 N N . GLY B 1 109 ? 3.791 -16.719 -9.281 1 93.25 109 GLY B N 1
ATOM 3470 C CA . GLY B 1 109 ? 3.961 -16.188 -7.938 1 93.25 109 GLY B CA 1
ATOM 3471 C C . GLY B 1 109 ? 3.607 -17.188 -6.855 1 93.25 109 GLY B C 1
ATOM 3472 O O . GLY B 1 109 ? 2.631 -17.922 -6.984 1 93.25 109 GLY B O 1
ATOM 3473 N N . VAL B 1 110 ? 4.328 -17.094 -5.754 1 94.12 110 VAL B N 1
ATOM 3474 C CA . VAL B 1 110 ? 4.203 -18.109 -4.711 1 94.12 110 VAL B CA 1
ATOM 3475 C C . VAL B 1 110 ? 2.871 -17.938 -3.986 1 94.12 110 VAL B C 1
ATOM 3477 O O . VAL B 1 110 ? 2.268 -18.922 -3.547 1 94.12 110 VAL B O 1
ATOM 3480 N N . ASN B 1 111 ? 2.424 -16.719 -3.928 1 94.81 111 ASN B N 1
ATOM 3481 C CA . ASN B 1 111 ? 1.173 -16.469 -3.219 1 94.81 111 ASN B CA 1
ATOM 3482 C C . ASN B 1 111 ? 0.123 -15.844 -4.137 1 94.81 111 ASN B C 1
ATOM 3484 O O . ASN B 1 111 ? -0.744 -15.094 -3.676 1 94.81 111 ASN B O 1
ATOM 3488 N N . GLN B 1 112 ? 0.236 -16.141 -5.367 1 95.06 112 GLN B N 1
ATOM 3489 C CA . GLN B 1 112 ? -0.697 -15.602 -6.352 1 95.06 112 GLN B CA 1
ATOM 3490 C C . GLN B 1 112 ? -2.086 -16.219 -6.188 1 95.06 112 GLN B C 1
ATOM 3492 O O . GLN B 1 112 ? -2.225 -17.438 -6.09 1 95.06 112 GLN B O 1
ATOM 3497 N N . SER B 1 113 ? -3.119 -15.32 -6.156 1 95.25 113 SER B N 1
ATOM 3498 C CA . SER B 1 113 ? -4.469 -15.82 -5.918 1 95.25 113 SER B CA 1
ATOM 3499 C C . SER B 1 113 ? -5.297 -15.812 -7.195 1 95.25 113 SER B C 1
ATOM 3501 O O . SER B 1 113 ? -6.301 -16.516 -7.297 1 95.25 113 SER B O 1
ATOM 3503 N N . LEU B 1 114 ? -4.898 -15.023 -8.141 1 95.81 114 LEU B N 1
ATOM 3504 C CA . LEU B 1 114 ? -5.586 -14.93 -9.422 1 95.81 114 LEU B CA 1
ATOM 3505 C C . LEU B 1 114 ? -4.633 -15.227 -10.57 1 95.81 114 LEU B C 1
ATOM 3507 O O . LEU B 1 114 ? -3.426 -15 -10.461 1 95.81 114 LEU B O 1
ATOM 3511 N N . THR B 1 115 ? -5.211 -15.68 -11.609 1 95.62 115 THR B N 1
ATOM 3512 C CA . THR B 1 115 ? -4.371 -16.156 -12.703 1 95.62 115 THR B CA 1
ATOM 3513 C C . THR B 1 115 ? -4.324 -15.125 -13.828 1 95.62 115 THR B C 1
ATOM 3515 O O . THR B 1 115 ? -5.367 -14.656 -14.297 1 95.62 115 THR B O 1
ATOM 3518 N N . LEU B 1 116 ? -3.164 -14.789 -14.188 1 95.19 116 LEU B N 1
ATOM 3519 C CA . LEU B 1 116 ? -2.975 -13.969 -15.375 1 95.19 116 LEU B CA 1
ATOM 3520 C C . LEU B 1 116 ? -2.895 -14.844 -16.625 1 95.19 116 LEU B C 1
ATOM 3522 O O . LEU B 1 116 ? -1.81 -15.281 -17.016 1 95.19 116 LEU B O 1
ATOM 3526 N N . ILE B 1 117 ? -3.947 -14.945 -17.266 1 96.5 117 ILE B N 1
ATOM 3527 C CA . ILE B 1 117 ? -4.117 -15.914 -18.344 1 96.5 117 ILE B CA 1
ATOM 3528 C C . ILE B 1 117 ? -3.141 -15.602 -19.469 1 96.5 117 ILE B C 1
ATOM 3530 O O . ILE B 1 117 ? -2.533 -16.516 -20.047 1 96.5 117 ILE B O 1
ATOM 3534 N N . GLY B 1 118 ? -2.982 -14.312 -19.766 1 95.69 118 GLY B N 1
ATOM 3535 C CA . GLY B 1 118 ? -2.117 -13.906 -20.859 1 95.69 118 GLY B CA 1
ATOM 3536 C C . GLY B 1 118 ? -0.685 -14.375 -20.703 1 95.69 118 GLY B C 1
ATOM 3537 O O . GLY B 1 118 ? -0.024 -14.727 -21.672 1 95.69 118 GLY B O 1
ATOM 3538 N N . HIS B 1 119 ? -0.29 -14.383 -19.547 1 93.81 119 HIS B N 1
ATOM 3539 C CA . HIS B 1 119 ? 1.064 -14.844 -19.266 1 93.81 119 HIS B CA 1
ATOM 3540 C C . HIS B 1 119 ? 1.249 -16.297 -19.656 1 93.81 119 HIS B C 1
ATOM 3542 O O . HIS B 1 119 ? 2.225 -16.656 -20.312 1 93.81 119 HIS B O 1
ATOM 3548 N N . HIS B 1 120 ? 0.39 -17.109 -19.281 1 94.56 120 HIS B N 1
ATOM 3549 C CA . HIS B 1 120 ? 0.469 -18.531 -19.578 1 94.56 120 HIS B CA 1
ATOM 3550 C C . HIS B 1 120 ? 0.236 -18.797 -21.062 1 94.56 120 HIS B C 1
ATOM 3552 O O . HIS B 1 120 ? 0.89 -19.656 -21.656 1 94.56 120 HIS B O 1
ATOM 3558 N N . LEU B 1 121 ? -0.671 -18.047 -21.609 1 96.38 121 LEU B N 1
ATOM 3559 C CA . LEU B 1 121 ? -0.905 -18.172 -23.047 1 96.38 121 LEU B CA 1
ATOM 3560 C C . LEU B 1 121 ? 0.362 -17.859 -23.828 1 96.38 121 LEU B C 1
ATOM 3562 O O . LEU B 1 121 ? 0.754 -18.625 -24.719 1 96.38 121 LEU B O 1
ATOM 3566 N N . LYS B 1 122 ? 0.966 -16.766 -23.5 1 92.88 122 LYS B N 1
ATOM 3567 C CA . LYS B 1 122 ? 2.193 -16.375 -24.188 1 92.88 122 LYS B CA 1
ATOM 3568 C C . LYS B 1 122 ? 3.254 -17.469 -24.078 1 92.88 122 LYS B C 1
ATOM 3570 O O . LYS B 1 122 ? 3.951 -17.766 -25.062 1 92.88 122 LYS B O 1
ATOM 3575 N N . ASN B 1 123 ? 3.369 -18.031 -22.953 1 91.06 123 ASN B N 1
ATOM 3576 C CA . ASN B 1 123 ? 4.32 -19.125 -22.75 1 91.06 123 ASN B CA 1
ATOM 3577 C C . ASN B 1 123 ? 3.992 -20.328 -23.641 1 91.06 123 ASN B C 1
ATOM 3579 O O . ASN B 1 123 ? 4.887 -20.922 -24.234 1 91.06 123 ASN B O 1
ATOM 3583 N N . HIS B 1 124 ? 2.809 -20.672 -23.75 1 93.38 124 HIS B N 1
ATOM 3584 C CA . HIS B 1 124 ? 2.395 -21.812 -24.547 1 93.38 124 HIS B CA 1
ATOM 3585 C C . HIS B 1 124 ? 2.588 -21.531 -26.031 1 93.38 124 HIS B C 1
ATOM 3587 O O . HIS B 1 124 ? 2.926 -22.438 -26.797 1 93.38 124 HIS B O 1
ATOM 3593 N N . LEU B 1 125 ? 2.373 -20.312 -26.391 1 93.12 125 LEU B N 1
ATOM 3594 C CA . LEU B 1 125 ? 2.635 -19.953 -27.781 1 93.12 125 LEU B CA 1
ATOM 3595 C C . LEU B 1 125 ? 4.121 -20.094 -28.109 1 93.12 125 LEU B C 1
ATOM 3597 O O . LEU B 1 125 ? 4.484 -20.484 -29.219 1 93.12 125 LEU B O 1
ATOM 3601 N N . GLN B 1 126 ? 4.895 -19.828 -27.125 1 89.81 126 GLN B N 1
ATOM 3602 C CA . GLN B 1 126 ? 6.328 -20.016 -27.312 1 89.81 126 GLN B CA 1
ATOM 3603 C C . GLN B 1 126 ? 6.68 -21.5 -27.438 1 89.81 126 GLN B C 1
ATOM 3605 O O . GLN B 1 126 ? 7.551 -21.875 -28.219 1 89.81 126 GLN B O 1
ATOM 3610 N N . TRP B 1 127 ? 6.043 -22.297 -26.688 1 90.44 127 TRP B N 1
ATOM 3611 C CA . TRP B 1 127 ? 6.27 -23.734 -26.797 1 90.44 127 TRP B CA 1
ATOM 3612 C C . TRP B 1 127 ? 5.852 -24.266 -28.156 1 90.44 127 TRP B C 1
ATOM 3614 O O . TRP B 1 127 ? 6.484 -25.188 -28.703 1 90.44 127 TRP B O 1
ATOM 3624 N N . LEU B 1 128 ? 4.832 -23.688 -28.656 1 91.44 128 LEU B N 1
ATOM 3625 C CA . LEU B 1 128 ? 4.41 -24.062 -30 1 91.44 128 LEU B CA 1
ATOM 3626 C C . LEU B 1 128 ? 5.48 -23.703 -31.031 1 91.44 128 LEU B C 1
ATOM 3628 O O . LEU B 1 128 ? 5.734 -24.453 -31.969 1 91.44 128 LEU B O 1
ATOM 3632 N N . LYS B 1 129 ? 6.078 -22.594 -30.812 1 88.69 129 LYS B N 1
ATOM 3633 C CA . LYS B 1 129 ? 7.168 -22.188 -31.703 1 88.69 129 LYS B CA 1
ATOM 3634 C C . LYS B 1 129 ? 8.352 -23.141 -31.578 1 88.69 129 LYS B C 1
ATOM 3636 O O . LYS B 1 129 ? 8.961 -23.516 -32.594 1 88.69 129 LYS B O 1
ATOM 3641 N N . VAL B 1 130 ? 8.648 -23.547 -30.422 1 87.75 130 VAL B N 1
ATOM 3642 C CA . VAL B 1 130 ? 9.734 -24.5 -30.188 1 87.75 130 VAL B CA 1
ATOM 3643 C C . VAL B 1 130 ? 9.398 -25.828 -30.844 1 87.75 130 VAL B C 1
ATOM 3645 O O . VAL B 1 130 ? 10.25 -26.422 -31.531 1 87.75 130 VAL B O 1
ATOM 3648 N N . ALA B 1 131 ? 8.234 -26.219 -30.672 1 88.88 131 ALA B N 1
ATOM 3649 C CA . ALA B 1 131 ? 7.797 -27.5 -31.219 1 88.88 131 ALA B CA 1
ATOM 3650 C C . ALA B 1 131 ? 7.914 -27.5 -32.75 1 88.88 131 ALA B C 1
ATOM 3652 O O . ALA B 1 131 ? 8.25 -28.516 -33.344 1 88.88 131 ALA B O 1
ATOM 3653 N N . SER B 1 132 ? 7.656 -26.375 -33.312 1 89.19 132 SER B N 1
ATOM 3654 C CA . SER B 1 132 ? 7.715 -26.25 -34.781 1 89.19 132 SER B CA 1
ATOM 3655 C C . SER B 1 132 ? 9.156 -26.219 -35.281 1 89.19 132 SER B C 1
ATOM 3657 O O . SER B 1 132 ? 9.422 -26.422 -36.469 1 89.19 132 SER B O 1
ATOM 3659 N N . SER B 1 133 ? 10.047 -26.031 -34.375 1 86.56 133 SER B N 1
ATOM 3660 C CA . SER B 1 133 ? 11.453 -25.891 -34.75 1 86.56 133 SER B CA 1
ATOM 3661 C C . SER B 1 133 ? 12.227 -27.188 -34.5 1 86.56 133 SER B C 1
ATOM 3663 O O . SER B 1 133 ? 13.43 -27.25 -34.75 1 86.56 133 SER B O 1
ATOM 3665 N N . ILE B 1 134 ? 11.539 -28.156 -34 1 85.62 134 ILE B N 1
ATOM 3666 C CA . ILE B 1 134 ? 12.195 -29.438 -33.812 1 85.62 134 ILE B CA 1
ATOM 3667 C C . ILE B 1 134 ? 11.508 -30.516 -34.656 1 85.62 134 ILE B C 1
ATOM 3669 O O . ILE B 1 134 ? 10.344 -30.359 -35.031 1 85.62 134 ILE B O 1
ATOM 3673 N N . PRO B 1 135 ? 12.305 -31.531 -35.031 1 86 135 PRO B N 1
ATOM 3674 C CA . PRO B 1 135 ? 11.688 -32.594 -35.844 1 86 135 PRO B CA 1
ATOM 3675 C C . PRO B 1 135 ? 10.461 -33.219 -35.156 1 86 135 PRO B C 1
ATOM 3677 O O . PRO B 1 135 ? 10.477 -33.469 -33.938 1 86 135 PRO B O 1
ATOM 3680 N N . ALA B 1 136 ? 9.398 -33.406 -35.938 1 83.5 136 ALA B N 1
ATOM 3681 C CA . ALA B 1 136 ? 8.102 -33.844 -35.438 1 83.5 136 ALA B CA 1
ATOM 3682 C C . ALA B 1 136 ? 8.211 -35.219 -34.781 1 83.5 136 ALA B C 1
ATOM 3684 O O . ALA B 1 136 ? 7.453 -35.531 -33.844 1 83.5 136 ALA B O 1
ATOM 3685 N N . ASP B 1 137 ? 9.18 -35.969 -35.188 1 87.56 137 ASP B N 1
ATOM 3686 C CA . ASP B 1 137 ? 9.281 -37.344 -34.656 1 87.56 137 ASP B CA 1
ATOM 3687 C C . ASP B 1 137 ? 9.992 -37.344 -33.312 1 87.56 137 ASP B C 1
ATOM 3689 O O . ASP B 1 137 ? 9.984 -38.375 -32.594 1 87.56 137 ASP B O 1
ATOM 3693 N N . VAL B 1 138 ? 10.531 -36.281 -32.969 1 87 138 VAL B N 1
ATOM 3694 C CA . VAL B 1 138 ? 11.273 -36.188 -31.719 1 87 138 VAL B CA 1
ATOM 3695 C C . VAL B 1 138 ? 10.32 -35.844 -30.578 1 87 138 VAL B C 1
ATOM 3697 O O . VAL B 1 138 ? 10.414 -36.406 -29.484 1 87 138 VAL B O 1
ATOM 3700 N N . LEU B 1 139 ? 9.414 -34.906 -30.828 1 89 139 LEU B N 1
ATOM 3701 C CA . LEU B 1 139 ? 8.492 -34.438 -29.797 1 89 139 LEU B CA 1
ATOM 3702 C C . LEU B 1 139 ? 7.316 -35.406 -29.625 1 89 139 LEU B C 1
ATOM 3704 O O . LEU B 1 139 ? 6.602 -35.688 -30.594 1 89 139 LEU B O 1
ATOM 3708 N N . GLN B 1 140 ? 7.148 -35.906 -28.406 1 87.75 140 GLN B N 1
ATOM 3709 C CA . GLN B 1 140 ? 6.074 -36.844 -28.141 1 87.75 140 GLN B CA 1
ATOM 3710 C C . GLN B 1 140 ? 4.805 -36.125 -27.703 1 87.75 140 GLN B C 1
ATOM 3712 O O . GLN B 1 140 ? 3.695 -36.625 -27.906 1 87.75 140 GLN B O 1
ATOM 3717 N N . GLY B 1 141 ? 4.93 -35.062 -27.047 1 89.19 141 GLY B N 1
ATOM 3718 C CA . GLY B 1 141 ? 3.785 -34.312 -26.547 1 89.19 141 GLY B CA 1
ATOM 3719 C C . GLY B 1 141 ? 4.152 -33.25 -25.5 1 89.19 141 GLY B C 1
ATOM 3720 O O . GLY B 1 141 ? 5.336 -33.031 -25.25 1 89.19 141 GLY B O 1
ATOM 3721 N N . ILE B 1 142 ? 3.176 -32.531 -25.016 1 90.19 142 ILE B N 1
ATOM 3722 C CA . ILE B 1 142 ? 3.352 -31.531 -23.969 1 90.19 142 ILE B CA 1
ATOM 3723 C C . ILE B 1 142 ? 2.389 -31.812 -22.812 1 90.19 142 ILE B C 1
ATOM 3725 O O . ILE B 1 142 ? 1.21 -32.094 -23.047 1 90.19 142 ILE B O 1
ATOM 3729 N N . ALA B 1 143 ? 2.977 -31.969 -21.625 1 91.12 143 ALA B N 1
ATOM 3730 C CA . ALA B 1 143 ? 2.162 -32.094 -20.422 1 91.12 143 ALA B CA 1
ATOM 3731 C C . ALA B 1 143 ? 1.81 -30.719 -19.844 1 91.12 143 ALA B C 1
ATOM 3733 O O . ALA B 1 143 ? 2.697 -29.953 -19.484 1 91.12 143 ALA B O 1
ATOM 3734 N N . LEU B 1 144 ? 0.547 -30.406 -19.844 1 92.44 144 LEU B N 1
ATOM 3735 C CA . LEU B 1 144 ? 0.07 -29.172 -19.219 1 92.44 144 LEU B CA 1
ATOM 3736 C C . LEU B 1 144 ? -0.127 -29.375 -17.719 1 92.44 144 LEU B C 1
ATOM 3738 O O . LEU B 1 144 ? -0.963 -30.172 -17.297 1 92.44 144 LEU B O 1
ATOM 3742 N N . THR B 1 145 ? 0.648 -28.531 -16.891 1 92.31 145 THR B N 1
ATOM 3743 C CA . THR B 1 145 ? 0.625 -28.75 -15.453 1 92.31 145 THR B CA 1
ATOM 3744 C C . THR B 1 145 ? 0.038 -27.547 -14.727 1 92.31 145 THR B C 1
ATOM 3746 O O . THR B 1 145 ? -0.062 -26.453 -15.305 1 92.31 145 THR B O 1
ATOM 3749 N N . GLY B 1 146 ? -0.529 -27.797 -13.641 1 92.81 146 GLY B N 1
ATOM 3750 C CA . GLY B 1 146 ? -0.979 -26.781 -12.695 1 92.81 146 GLY B CA 1
ATOM 3751 C C . GLY B 1 146 ? -0.483 -27.016 -11.281 1 92.81 146 GLY B C 1
ATOM 3752 O O . GLY B 1 146 ? -0.764 -28.062 -10.688 1 92.81 146 GLY B O 1
ATOM 3753 N N . TRP B 1 147 ? 0.157 -26 -10.758 1 92.31 147 TRP B N 1
ATOM 3754 C CA . TRP B 1 147 ? 0.784 -26.188 -9.453 1 92.31 147 TRP B CA 1
ATOM 3755 C C . TRP B 1 147 ? 0.007 -25.438 -8.367 1 92.31 147 TRP B C 1
ATOM 3757 O O . TRP B 1 147 ? -0.394 -24.297 -8.562 1 92.31 147 TRP B O 1
ATOM 3767 N N . GLN B 1 148 ? -0.145 -26.266 -7.324 1 91.69 148 GLN B N 1
ATOM 3768 C CA . GLN B 1 148 ? -0.917 -25.688 -6.219 1 91.69 148 GLN B CA 1
ATOM 3769 C C . GLN B 1 148 ? -0.015 -24.938 -5.25 1 91.69 148 GLN B C 1
ATOM 3771 O O . GLN B 1 148 ? -0.471 -24.031 -4.547 1 91.69 148 GLN B O 1
ATOM 3776 N N . ARG B 1 149 ? 1.181 -25.375 -5.102 1 93.81 149 ARG B N 1
ATOM 3777 C CA . ARG B 1 149 ? 2.184 -24.734 -4.254 1 93.81 149 ARG B CA 1
ATOM 3778 C C . ARG B 1 149 ? 3.59 -24.984 -4.785 1 93.81 149 ARG B C 1
ATOM 3780 O O . ARG B 1 149 ? 3.809 -25.922 -5.555 1 93.81 149 ARG B O 1
ATOM 3787 N N . TYR B 1 150 ? 4.5 -24.141 -4.41 1 91.75 150 TYR B N 1
ATOM 3788 C CA . TYR B 1 150 ? 5.867 -24.234 -4.91 1 91.75 150 TYR B CA 1
ATOM 3789 C C . TYR B 1 150 ? 6.617 -25.391 -4.246 1 91.75 150 TYR B C 1
ATOM 3791 O O . TYR B 1 150 ? 7.406 -26.078 -4.895 1 91.75 150 TYR B O 1
ATOM 3799 N N . ASP B 1 151 ? 6.406 -25.562 -2.99 1 88.31 151 ASP B N 1
ATOM 3800 C CA . ASP B 1 151 ? 6.902 -26.703 -2.232 1 88.31 151 ASP B CA 1
ATOM 3801 C C . ASP B 1 151 ? 6.016 -26.984 -1.02 1 88.31 151 ASP B C 1
ATOM 3803 O O . ASP B 1 151 ? 5.016 -26.297 -0.804 1 88.31 151 ASP B O 1
ATOM 3807 N N . HIS B 1 152 ? 6.312 -28 -0.332 1 89.88 152 HIS B N 1
ATOM 3808 C CA . HIS B 1 152 ? 5.441 -28.484 0.732 1 89.88 152 HIS B CA 1
ATOM 3809 C C . HIS B 1 152 ? 5.301 -27.453 1.845 1 89.88 152 HIS B C 1
ATOM 3811 O O . HIS B 1 152 ? 4.371 -27.531 2.65 1 89.88 152 HIS B O 1
ATOM 3817 N N . PHE B 1 153 ? 6.211 -26.469 1.843 1 91.56 153 PHE B N 1
ATOM 3818 C CA . PHE B 1 153 ? 6.195 -25.5 2.938 1 91.56 153 PHE B CA 1
ATOM 3819 C C . PHE B 1 153 ? 5.59 -24.188 2.486 1 91.56 153 PHE B C 1
ATOM 3821 O O . PHE B 1 153 ? 5.273 -23.328 3.314 1 91.56 153 PHE B O 1
ATOM 3828 N N . SER B 1 154 ? 5.414 -24 1.231 1 94.69 154 SER B N 1
ATOM 3829 C CA . SER B 1 154 ? 4.934 -22.719 0.726 1 94.69 154 SER B CA 1
ATOM 3830 C C . SER B 1 154 ? 3.416 -22.609 0.841 1 94.69 154 SER B C 1
ATOM 3832 O O . SER B 1 154 ? 2.732 -23.609 1.039 1 94.69 154 SER B O 1
ATOM 3834 N N . VAL B 1 155 ? 2.98 -21.422 0.745 1 96.69 155 VAL B N 1
ATOM 3835 C CA . VAL B 1 155 ? 1.541 -21.188 0.743 1 96.69 155 VAL B CA 1
ATOM 3836 C C . VAL B 1 155 ? 0.944 -21.641 -0.587 1 96.69 155 VAL B C 1
ATOM 3838 O O . VAL B 1 155 ? 1.677 -22.016 -1.511 1 96.69 155 VAL B O 1
ATOM 3841 N N . LEU B 1 156 ? -0.393 -21.672 -0.549 1 96.25 156 LEU B N 1
ATOM 3842 C CA . LEU B 1 156 ? -1.095 -22.047 -1.771 1 96.25 156 LEU B CA 1
ATOM 3843 C C . LEU B 1 156 ? -1.039 -20.922 -2.799 1 96.25 156 LEU B C 1
ATOM 3845 O O . LEU B 1 156 ? -1.168 -19.75 -2.447 1 96.25 156 LEU B O 1
ATOM 3849 N N . CYS B 1 157 ? -0.779 -21.266 -4.004 1 94.88 157 CYS B N 1
ATOM 3850 C CA . CYS B 1 157 ? -0.958 -20.297 -5.086 1 94.88 157 CYS B CA 1
ATOM 3851 C C . CYS B 1 157 ? -2.361 -20.391 -5.672 1 94.88 157 CYS B C 1
ATOM 3853 O O . CYS B 1 157 ? -3.324 -20.656 -4.949 1 94.88 157 CYS B O 1
ATOM 3855 N N . GLU B 1 158 ? -2.586 -20.203 -6.93 1 96.44 158 GLU B N 1
ATOM 3856 C CA . GLU B 1 158 ? -3.916 -20.156 -7.531 1 96.44 158 GLU B CA 1
ATOM 3857 C C . GLU B 1 158 ? -4.656 -21.484 -7.32 1 96.44 158 GLU B C 1
ATOM 3859 O O . GLU B 1 158 ? -4.117 -22.547 -7.582 1 96.44 158 GLU B O 1
ATOM 3864 N N . LEU B 1 159 ? -5.891 -21.344 -6.863 1 96.94 159 LEU B N 1
ATOM 3865 C CA . LEU B 1 159 ? -6.754 -22.516 -6.777 1 96.94 159 LEU B CA 1
ATOM 3866 C C . LEU B 1 159 ? -7.141 -23 -8.172 1 96.94 159 LEU B C 1
ATOM 3868 O O . LEU B 1 159 ? -7.262 -22.203 -9.102 1 96.94 159 LEU B O 1
ATOM 3872 N N . PHE B 1 160 ? -7.387 -24.281 -8.242 1 96.38 160 PHE B N 1
ATOM 3873 C CA . PHE B 1 160 ? -7.656 -24.891 -9.531 1 96.38 160 PHE B CA 1
ATOM 3874 C C . PHE B 1 160 ? -8.875 -24.266 -10.195 1 96.38 160 PHE B C 1
ATOM 3876 O O . PHE B 1 160 ? -8.812 -23.875 -11.359 1 96.38 160 PHE B O 1
ATOM 3883 N N . PRO B 1 161 ? -9.984 -24.047 -9.508 1 96.12 161 PRO B N 1
ATOM 3884 C CA . PRO B 1 161 ? -11.141 -23.453 -10.164 1 96.12 161 PRO B CA 1
ATOM 3885 C C . PRO B 1 161 ? -10.852 -22.062 -10.719 1 96.12 161 PRO B C 1
ATOM 3887 O O . PRO B 1 161 ? -11.406 -21.672 -11.75 1 96.12 161 PRO B O 1
ATOM 3890 N N . VAL B 1 162 ? -9.984 -21.375 -10.055 1 96.25 162 VAL B N 1
ATOM 3891 C CA . VAL B 1 162 ? -9.641 -20.016 -10.461 1 96.25 162 VAL B CA 1
ATOM 3892 C C . VAL B 1 162 ? -8.836 -20.047 -11.758 1 96.25 162 VAL B C 1
ATOM 3894 O O . VAL B 1 162 ? -8.914 -19.125 -12.57 1 96.25 162 VAL B O 1
ATOM 3897 N N . ALA B 1 163 ? -8.211 -21.141 -11.984 1 96.31 163 ALA B N 1
ATOM 3898 C CA . ALA B 1 163 ? -7.289 -21.219 -13.109 1 96.31 163 ALA B CA 1
ATOM 3899 C C . ALA B 1 163 ? -7.918 -21.969 -14.289 1 96.31 163 ALA B C 1
ATOM 3901 O O . ALA B 1 163 ? -7.277 -22.156 -15.328 1 96.31 163 ALA B O 1
ATOM 3902 N N . ILE B 1 164 ? -9.125 -22.359 -14.172 1 95.88 164 ILE B N 1
ATOM 3903 C CA . ILE B 1 164 ? -9.773 -23.156 -15.211 1 95.88 164 ILE B CA 1
ATOM 3904 C C . ILE B 1 164 ? -9.812 -22.359 -16.516 1 95.88 164 ILE B C 1
ATOM 3906 O O . ILE B 1 164 ? -9.531 -22.891 -17.578 1 95.88 164 ILE B O 1
ATOM 3910 N N . PRO B 1 165 ? -10.117 -21.047 -16.484 1 96.25 165 PRO B N 1
ATOM 3911 C CA . PRO B 1 165 ? -10.055 -20.297 -17.75 1 96.25 165 PRO B CA 1
ATOM 3912 C C . PRO B 1 165 ? -8.664 -20.344 -18.391 1 96.25 165 PRO B C 1
ATOM 3914 O O . PRO B 1 165 ? -8.555 -20.484 -19.609 1 96.25 165 PRO B O 1
ATOM 3917 N N . SER B 1 166 ? -7.668 -20.219 -17.578 1 96.62 166 SER B N 1
ATOM 3918 C CA . SER B 1 166 ? -6.305 -20.312 -18.094 1 96.62 166 SER B CA 1
ATOM 3919 C C . SER B 1 166 ? -6.031 -21.688 -18.688 1 96.62 166 SER B C 1
ATOM 3921 O O . SER B 1 166 ? -5.418 -21.781 -19.75 1 96.62 166 SER B O 1
ATOM 3923 N N . LEU B 1 167 ? -6.512 -22.703 -18.016 1 96.69 167 LEU B N 1
ATOM 3924 C CA . LEU B 1 167 ? -6.383 -24.062 -18.531 1 96.69 167 LEU B CA 1
ATOM 3925 C C . LEU B 1 167 ? -7.062 -24.188 -19.891 1 96.69 167 LEU B C 1
ATOM 3927 O O . LEU B 1 167 ? -6.473 -24.719 -20.828 1 96.69 167 LEU B O 1
ATOM 3931 N N . ALA B 1 168 ? -8.227 -23.703 -19.984 1 96.62 168 ALA B N 1
ATOM 3932 C CA . ALA B 1 168 ? -9 -23.812 -21.219 1 96.62 168 ALA B CA 1
ATOM 3933 C C . ALA B 1 168 ? -8.297 -23.078 -22.359 1 96.62 168 ALA B C 1
ATOM 3935 O O . ALA B 1 168 ? -8.18 -23.625 -23.469 1 96.62 168 ALA B O 1
ATOM 3936 N N . VAL B 1 169 ? -7.809 -21.906 -22.078 1 97.12 169 VAL B N 1
ATOM 3937 C CA . VAL B 1 169 ? -7.137 -21.109 -23.094 1 97.12 169 VAL B CA 1
ATOM 3938 C C . VAL B 1 169 ? -5.867 -21.812 -23.562 1 97.12 169 VAL B C 1
ATOM 3940 O O . VAL B 1 169 ? -5.637 -21.953 -24.766 1 97.12 169 VAL B O 1
ATOM 3943 N N . CYS B 1 170 ? -5.113 -22.297 -22.641 1 96.5 170 CYS B N 1
ATOM 3944 C CA . CYS B 1 170 ? -3.844 -22.938 -22.969 1 96.5 170 CYS B CA 1
ATOM 3945 C C . CYS B 1 170 ? -4.07 -24.234 -23.719 1 96.5 170 CYS B C 1
ATOM 3947 O O . CYS B 1 170 ? -3.391 -24.5 -24.719 1 96.5 170 CYS B O 1
ATOM 3949 N N . LEU B 1 171 ? -5.016 -25 -23.281 1 96 171 LEU B N 1
ATOM 3950 C CA . LEU B 1 171 ? -5.32 -26.266 -23.938 1 96 171 LEU B CA 1
ATOM 3951 C C . LEU B 1 171 ? -5.789 -26.031 -25.359 1 96 171 LEU B C 1
ATOM 3953 O O . LEU B 1 171 ? -5.332 -26.719 -26.297 1 96 171 LEU B O 1
ATOM 3957 N N . GLN B 1 172 ? -6.656 -25.094 -25.578 1 96.19 172 GLN B N 1
ATOM 3958 C CA . GLN B 1 172 ? -7.188 -24.812 -26.906 1 96.19 172 GLN B CA 1
ATOM 3959 C C . GLN B 1 172 ? -6.121 -24.219 -27.812 1 96.19 172 GLN B C 1
ATOM 3961 O O . GLN B 1 172 ? -6.102 -24.484 -29.016 1 96.19 172 GLN B O 1
ATOM 3966 N N . ALA B 1 173 ? -5.289 -23.406 -27.219 1 96.62 173 ALA B N 1
ATOM 3967 C CA . ALA B 1 173 ? -4.18 -22.859 -28 1 96.62 173 ALA B CA 1
ATOM 3968 C C . ALA B 1 173 ? -3.258 -23.984 -28.484 1 96.62 173 ALA B C 1
ATOM 3970 O O . ALA B 1 173 ? -2.846 -23.984 -29.656 1 96.62 173 ALA B O 1
ATOM 3971 N N . LEU B 1 174 ? -2.984 -24.938 -27.672 1 94.19 174 LEU B N 1
ATOM 3972 C CA . LEU B 1 174 ? -2.123 -26.062 -28.016 1 94.19 174 LEU B CA 1
ATOM 3973 C C . LEU B 1 174 ? -2.799 -26.953 -29.047 1 94.19 174 LEU B C 1
ATOM 3975 O O . LEU B 1 174 ? -2.158 -27.406 -30 1 94.19 174 LEU B O 1
ATOM 3979 N N . GLU B 1 175 ? -4.062 -27.188 -28.859 1 93.5 175 GLU B N 1
ATOM 3980 C CA . GLU B 1 175 ? -4.812 -28.062 -29.75 1 93.5 175 GLU B CA 1
ATOM 3981 C C . GLU B 1 175 ? -4.938 -27.469 -31.141 1 93.5 175 GLU B C 1
ATOM 3983 O O . GLU B 1 175 ? -4.918 -28.203 -32.125 1 93.5 175 GLU B O 1
ATOM 3988 N N . ASN B 1 176 ? -4.973 -26.156 -31.25 1 94.56 176 ASN B N 1
ATOM 3989 C CA . ASN B 1 176 ? -5.227 -25.516 -32.531 1 94.56 176 ASN B CA 1
ATOM 3990 C C . ASN B 1 176 ? -3.949 -24.922 -33.125 1 94.56 176 ASN B C 1
ATOM 3992 O O . ASN B 1 176 ? -3.969 -24.344 -34.219 1 94.56 176 ASN B O 1
ATOM 3996 N N . GLY B 1 177 ? -2.877 -25.016 -32.375 1 93.69 177 GLY B N 1
ATOM 3997 C CA . GLY B 1 177 ? -1.604 -24.516 -32.875 1 93.69 177 GLY B CA 1
ATOM 3998 C C . GLY B 1 177 ? -1.484 -23.016 -32.812 1 93.69 177 GLY B C 1
ATOM 3999 O O . GLY B 1 177 ? -0.633 -22.422 -33.469 1 93.69 177 GLY B O 1
ATOM 4000 N N . GLY B 1 178 ? -2.33 -22.422 -32.031 1 95.44 178 GLY B N 1
ATOM 4001 C CA . GLY B 1 178 ? -2.359 -20.969 -31.891 1 95.44 178 GLY B CA 1
ATOM 4002 C C . GLY B 1 178 ? -3.615 -20.469 -31.203 1 95.44 178 GLY B C 1
ATOM 4003 O O . GLY B 1 178 ? -4.488 -21.266 -30.844 1 95.44 178 GLY B O 1
ATOM 4004 N N . TYR B 1 179 ? -3.568 -19.156 -31.047 1 96.5 179 TYR B N 1
ATOM 4005 C CA . TYR B 1 179 ? -4.703 -18.531 -30.359 1 96.5 179 TYR B CA 1
ATOM 4006 C C . TYR B 1 179 ? -5.359 -17.484 -31.25 1 96.5 179 TYR B C 1
ATOM 4008 O O . TYR B 1 179 ? -5.105 -16.281 -31.078 1 96.5 179 TYR B O 1
ATOM 4016 N N . SER B 1 180 ? -6.234 -17.922 -32.062 1 96.12 180 SER B N 1
ATOM 4017 C CA . SER B 1 180 ? -6.977 -17.062 -32.969 1 96.12 180 SER B CA 1
ATOM 4018 C C . SER B 1 180 ? -8.289 -16.594 -32.344 1 96.12 180 SER B C 1
ATOM 4020 O O . SER B 1 180 ? -8.656 -17.047 -31.25 1 96.12 180 SER B O 1
ATOM 4022 N N . GLU B 1 181 ? -8.953 -15.711 -33.094 1 95.44 181 GLU B N 1
ATOM 4023 C CA . GLU B 1 181 ? -10.258 -15.234 -32.625 1 95.44 181 GLU B CA 1
ATOM 4024 C C . GLU B 1 181 ? -11.266 -16.375 -32.531 1 95.44 181 GLU B C 1
ATOM 4026 O O . GLU B 1 181 ? -12.117 -16.391 -31.656 1 95.44 181 GLU B O 1
ATOM 4031 N N . LYS B 1 182 ? -11.18 -17.25 -33.406 1 95.94 182 LYS B N 1
ATOM 4032 C CA . LYS B 1 182 ? -12.062 -18.422 -33.375 1 95.94 182 LYS B CA 1
ATOM 4033 C C . LYS B 1 182 ? -11.82 -19.266 -32.125 1 95.94 182 LYS B C 1
ATOM 4035 O O . LYS B 1 182 ? -12.766 -19.75 -31.516 1 95.94 182 LYS B O 1
ATOM 4040 N N . VAL B 1 183 ? -10.578 -19.469 -31.812 1 95.88 183 VAL B N 1
ATOM 4041 C CA . VAL B 1 183 ? -10.227 -20.234 -30.625 1 95.88 183 VAL B CA 1
ATOM 4042 C C . VAL B 1 183 ? -10.766 -19.531 -29.375 1 95.88 183 VAL B C 1
ATOM 4044 O O . VAL B 1 183 ? -11.312 -20.172 -28.484 1 95.88 183 VAL B O 1
ATOM 4047 N N . LYS B 1 184 ? -10.633 -18.234 -29.344 1 96.25 184 LYS B N 1
ATOM 4048 C CA . LYS B 1 184 ? -11.148 -17.438 -28.234 1 96.25 184 LYS B CA 1
ATOM 4049 C C . LYS B 1 184 ? -12.656 -17.625 -28.078 1 96.25 184 LYS B C 1
ATOM 4051 O O . LYS B 1 184 ? -13.148 -17.844 -26.969 1 96.25 184 LYS B O 1
ATOM 4056 N N . GLU B 1 185 ? -13.336 -17.516 -29.172 1 95.75 185 GLU B N 1
ATOM 4057 C CA . GLU B 1 185 ? -14.789 -17.703 -29.141 1 95.75 185 GLU B CA 1
ATOM 4058 C C . GLU B 1 185 ? -15.172 -19.078 -28.625 1 95.75 185 GLU B C 1
ATOM 4060 O O . GLU B 1 185 ? -16.141 -19.219 -27.875 1 95.75 185 GLU B O 1
ATOM 4065 N N . ASN B 1 186 ? -14.477 -20.078 -29.047 1 95.38 186 ASN B N 1
ATOM 4066 C CA . ASN B 1 186 ? -14.727 -21.438 -28.594 1 95.38 186 ASN B CA 1
ATOM 4067 C C . ASN B 1 186 ? -14.523 -21.578 -27.094 1 95.38 186 ASN B C 1
ATOM 4069 O O . ASN B 1 186 ? -15.312 -22.234 -26.406 1 95.38 186 ASN B O 1
ATOM 4073 N N . VAL B 1 187 ? -13.484 -20.984 -26.594 1 96.38 187 VAL B N 1
ATOM 4074 C CA . VAL B 1 187 ? -13.188 -21.047 -25.172 1 96.38 187 VAL B CA 1
ATOM 4075 C C . VAL B 1 187 ? -14.289 -20.344 -24.375 1 96.38 187 VAL B C 1
ATOM 4077 O O . VAL B 1 187 ? -14.742 -20.844 -23.344 1 96.38 187 VAL B O 1
ATOM 4080 N N . GLU B 1 188 ? -14.688 -19.219 -24.859 1 95.94 188 GLU B N 1
ATOM 4081 C CA . GLU B 1 188 ? -15.75 -18.469 -24.219 1 95.94 188 GLU B CA 1
ATOM 4082 C C . GLU B 1 188 ? -17.047 -19.281 -24.141 1 95.94 188 GLU B C 1
ATOM 4084 O O . GLU B 1 188 ? -17.734 -19.266 -23.125 1 95.94 188 GLU B O 1
ATOM 4089 N N . LYS B 1 189 ? -17.281 -19.969 -25.188 1 94.94 189 LYS B N 1
ATOM 4090 C CA . LYS B 1 189 ? -18.453 -20.828 -25.219 1 94.94 189 LYS B CA 1
ATOM 4091 C C . LYS B 1 189 ? -18.328 -21.969 -24.203 1 94.94 189 LYS B C 1
ATOM 4093 O O . LYS B 1 189 ? -19.266 -22.266 -23.469 1 94.94 189 LYS B O 1
ATOM 4098 N N . LEU B 1 190 ? -17.188 -22.562 -24.156 1 94.5 190 LEU B N 1
ATOM 4099 C CA . LEU B 1 190 ? -16.922 -23.672 -23.25 1 94.5 190 LEU B CA 1
ATOM 4100 C C . LEU B 1 190 ? -17.062 -23.234 -21.797 1 94.5 190 LEU B C 1
ATOM 4102 O O . LEU B 1 190 ? -17.562 -23.984 -20.953 1 94.5 190 LEU B O 1
ATOM 4106 N N . LEU B 1 191 ? -16.641 -22.062 -21.516 1 95.56 191 LEU B N 1
ATOM 4107 C CA . LEU B 1 191 ? -16.594 -21.562 -20.141 1 95.56 191 LEU B CA 1
ATOM 4108 C C . LEU B 1 191 ? -17.906 -20.875 -19.781 1 95.56 191 LEU B C 1
ATOM 4110 O O . LEU B 1 191 ? -18.188 -20.625 -18.609 1 95.56 191 LEU B O 1
ATOM 4114 N N . GLY B 1 192 ? -18.688 -20.562 -20.797 1 94.69 192 GLY B N 1
ATOM 4115 C CA . GLY B 1 192 ? -19.891 -19.781 -20.547 1 94.69 192 GLY B CA 1
ATOM 4116 C C . GLY B 1 192 ? -19.594 -18.344 -20.141 1 94.69 192 GLY B C 1
ATOM 4117 O O . GLY B 1 192 ? -20.281 -17.797 -19.281 1 94.69 192 GLY B O 1
ATOM 4118 N N . MET B 1 193 ? -18.516 -17.828 -20.672 1 92.81 193 MET B N 1
ATOM 4119 C CA . MET B 1 193 ? -18.125 -16.453 -20.391 1 92.81 193 MET B CA 1
ATOM 4120 C C . MET B 1 193 ? -18.312 -15.562 -21.625 1 92.81 193 MET B C 1
ATOM 4122 O O . MET B 1 193 ? -18.016 -15.969 -22.75 1 92.81 193 MET B O 1
ATOM 4126 N N . SER B 1 194 ? -18.812 -14.398 -21.453 1 89.31 194 SER B N 1
ATOM 4127 C CA . SER B 1 194 ? -19.078 -13.492 -22.578 1 89.31 194 SER B CA 1
ATOM 4128 C C . SER B 1 194 ? -17.812 -12.789 -23.031 1 89.31 194 SER B C 1
ATOM 4130 O O . SER B 1 194 ? -17.672 -12.469 -24.219 1 89.31 194 SER B O 1
ATOM 4132 N N . ASN B 1 195 ? -16.984 -12.492 -22.078 1 87.81 195 ASN B N 1
ATOM 4133 C CA . ASN B 1 195 ? -15.758 -11.789 -22.438 1 87.81 195 ASN B CA 1
ATOM 4134 C C . ASN B 1 195 ? -14.57 -12.281 -21.609 1 87.81 195 ASN B C 1
ATOM 4136 O O . ASN B 1 195 ? -14.484 -12.016 -20.406 1 87.81 195 ASN B O 1
ATOM 4140 N N . LEU B 1 196 ? -13.75 -12.938 -22.359 1 88.81 196 LEU B N 1
ATOM 4141 C CA . LEU B 1 196 ? -12.547 -13.438 -21.719 1 88.81 196 LEU B CA 1
ATOM 4142 C C . LEU B 1 196 ? -11.43 -12.406 -21.781 1 88.81 196 LEU B C 1
ATOM 4144 O O . LEU B 1 196 ? -11.055 -11.945 -22.859 1 88.81 196 LEU B O 1
ATOM 4148 N N . GLU B 1 197 ? -10.953 -11.969 -20.656 1 89.5 197 GLU B N 1
ATOM 4149 C CA . GLU B 1 197 ? -9.852 -11.008 -20.562 1 89.5 197 GLU B CA 1
ATOM 4150 C C . GLU B 1 197 ? -8.523 -11.719 -20.328 1 89.5 197 GLU B C 1
ATOM 4152 O O . GLU B 1 197 ? -8.383 -12.477 -19.359 1 89.5 197 GLU B O 1
ATOM 4157 N N . LEU B 1 198 ? -7.566 -11.406 -21.109 1 91.44 198 LEU B N 1
ATOM 4158 C CA . LEU B 1 198 ? -6.285 -12.102 -21.031 1 91.44 198 LEU B CA 1
ATOM 4159 C C . LEU B 1 198 ? -5.27 -11.273 -20.25 1 91.44 198 LEU B C 1
ATOM 4161 O O . LEU B 1 198 ? -4.41 -11.836 -19.562 1 91.44 198 LEU B O 1
ATOM 4165 N N . ASP B 1 199 ? -5.348 -10.008 -20.312 1 90.06 199 ASP B N 1
ATOM 4166 C CA . ASP B 1 199 ? -4.246 -9.164 -19.859 1 90.06 199 ASP B CA 1
ATOM 4167 C C . ASP B 1 199 ? -4.551 -8.562 -18.484 1 90.06 199 ASP B C 1
ATOM 4169 O O . ASP B 1 199 ? -3.854 -7.652 -18.031 1 90.06 199 ASP B O 1
ATOM 4173 N N . THR B 1 200 ? -5.574 -8.969 -17.922 1 90.19 200 THR B N 1
ATOM 4174 C CA . THR B 1 200 ? -5.922 -8.523 -16.578 1 90.19 200 THR B CA 1
ATOM 4175 C C . THR B 1 200 ? -6.25 -9.711 -15.68 1 90.19 200 THR B C 1
ATOM 4177 O O . THR B 1 200 ? -6.586 -10.789 -16.172 1 90.19 200 THR B O 1
ATOM 4180 N N . PHE B 1 201 ? -6.168 -9.445 -14.461 1 86 201 PHE B N 1
ATOM 4181 C CA . PHE B 1 201 ? -6.457 -10.5 -13.492 1 86 201 PHE B CA 1
ATOM 4182 C C . PHE B 1 201 ? -7.961 -10.695 -13.336 1 86 201 PHE B C 1
ATOM 4184 O O . PHE B 1 201 ? -8.414 -11.773 -12.961 1 86 201 PHE B O 1
ATOM 4191 N N . VAL B 1 202 ? -8.648 -9.625 -13.578 1 84.38 202 VAL B N 1
ATOM 4192 C CA . VAL B 1 202 ? -10.07 -9.664 -13.273 1 84.38 202 VAL B CA 1
ATOM 4193 C C . VAL B 1 202 ? -10.883 -9.617 -14.57 1 84.38 202 VAL B C 1
ATOM 4195 O O . VAL B 1 202 ? -10.594 -8.805 -15.461 1 84.38 202 VAL B O 1
ATOM 4198 N N . SER B 1 203 ? -11.758 -10.617 -14.602 1 79.62 203 SER B N 1
ATOM 4199 C CA . SER B 1 203 ? -12.719 -10.594 -15.703 1 79.62 203 SER B CA 1
ATOM 4200 C C . SER B 1 203 ? -14.078 -10.086 -15.242 1 79.62 203 SER B C 1
ATOM 4202 O O . SER B 1 203 ? -14.508 -10.367 -14.125 1 79.62 203 SER B O 1
ATOM 4204 N N . THR B 1 204 ? -14.656 -9.281 -16.062 1 76.94 204 THR B N 1
ATOM 4205 C CA . THR B 1 204 ? -15.977 -8.734 -15.766 1 76.94 204 THR B CA 1
ATOM 4206 C C . THR B 1 204 ? -17.062 -9.797 -15.961 1 76.94 204 THR B C 1
ATOM 4208 O O . THR B 1 204 ? -18.156 -9.68 -15.43 1 76.94 204 THR B O 1
ATOM 4211 N N . SER B 1 205 ? -16.75 -10.82 -16.672 1 79.19 205 SER B N 1
ATOM 4212 C CA . SER B 1 205 ? -17.734 -11.844 -17 1 79.19 205 SER B CA 1
ATOM 4213 C C . SER B 1 205 ? -17.672 -13.016 -16.031 1 79.19 205 SER B C 1
ATOM 4215 O O . SER B 1 205 ? -16.578 -13.453 -15.648 1 79.19 205 SER B O 1
ATOM 4217 N N . THR B 1 206 ? -18.953 -13.344 -15.633 1 84.38 206 THR B N 1
ATOM 4218 C CA . THR B 1 206 ? -19.047 -14.547 -14.82 1 84.38 206 THR B CA 1
ATOM 4219 C C . THR B 1 206 ? -19.203 -15.781 -15.695 1 84.38 206 THR B C 1
ATOM 4221 O O . THR B 1 206 ? -19.797 -15.719 -16.781 1 84.38 206 THR B O 1
ATOM 4224 N N . GLY B 1 207 ? -18.516 -16.859 -15.414 1 90.38 207 GLY B N 1
ATOM 4225 C CA . GLY B 1 207 ? -18.609 -18.094 -16.156 1 90.38 207 GLY B CA 1
ATOM 4226 C C . GLY B 1 207 ? -19.594 -19.078 -15.555 1 90.38 207 GLY B C 1
ATOM 4227 O O . GLY B 1 207 ? -20.141 -18.828 -14.477 1 90.38 207 GLY B O 1
ATOM 4228 N N . THR B 1 208 ? -19.984 -20.141 -16.406 1 93.12 208 THR B N 1
ATOM 4229 C CA . THR B 1 208 ? -20.906 -21.172 -15.938 1 93.12 208 THR B CA 1
ATOM 4230 C C . THR B 1 208 ? -20.188 -22.5 -15.797 1 93.12 208 THR B C 1
ATOM 4232 O O . THR B 1 208 ? -20.828 -23.547 -15.594 1 93.12 208 THR B O 1
ATOM 4235 N N . PHE B 1 209 ? -18.953 -22.516 -15.844 1 93.75 209 PHE B N 1
ATOM 4236 C CA . PHE B 1 209 ? -18.188 -23.75 -15.695 1 93.75 209 PHE B CA 1
ATOM 4237 C C . PHE B 1 209 ? -18.109 -24.172 -14.227 1 93.75 209 PHE B C 1
ATOM 4239 O O . PHE B 1 209 ? -18.375 -23.359 -13.336 1 93.75 209 PHE B O 1
ATOM 4246 N N . PRO B 1 210 ? -17.859 -25.484 -14.07 1 93.31 210 PRO B N 1
ATOM 4247 C CA . PRO B 1 210 ? -17.703 -25.922 -12.68 1 93.31 210 PRO B CA 1
ATOM 4248 C C . PRO B 1 210 ? -16.625 -25.156 -11.93 1 93.31 210 PRO B C 1
ATOM 4250 O O . PRO B 1 210 ? -15.477 -25.094 -12.383 1 93.31 210 PRO B O 1
ATOM 4253 N N . GLY B 1 211 ? -16.969 -24.5 -10.797 1 94.56 211 GLY B N 1
ATOM 4254 C CA . GLY B 1 211 ? -16.031 -23.734 -10 1 94.56 211 GLY B CA 1
ATOM 4255 C C . GLY B 1 211 ? -16.031 -22.25 -10.328 1 94.56 211 GLY B C 1
ATOM 4256 O O . GLY B 1 211 ? -15.266 -21.484 -9.75 1 94.56 211 GLY B O 1
ATOM 4257 N N . SER B 1 212 ? -16.953 -21.922 -11.227 1 95.06 212 SER B N 1
ATOM 4258 C CA . SER B 1 212 ? -17.016 -20.516 -11.617 1 95.06 212 SER B CA 1
ATOM 4259 C C . SER B 1 212 ? -17.406 -19.641 -10.438 1 95.06 212 SER B C 1
ATOM 4261 O O . SER B 1 212 ? -16.984 -18.484 -10.352 1 95.06 212 SER B O 1
ATOM 4263 N N . ASN B 1 213 ? -18.203 -20.188 -9.578 1 95.88 213 ASN B N 1
ATOM 4264 C CA . ASN B 1 213 ? -18.578 -19.438 -8.391 1 95.88 213 ASN B CA 1
ATOM 4265 C C . ASN B 1 213 ? -17.375 -19.172 -7.492 1 95.88 213 ASN B C 1
ATOM 4267 O O . ASN B 1 213 ? -17.25 -18.078 -6.922 1 95.88 213 ASN B O 1
ATOM 4271 N N . ILE B 1 214 ? -16.484 -20.141 -7.348 1 97.19 214 ILE B N 1
ATOM 4272 C CA . ILE B 1 214 ? -15.273 -19.953 -6.562 1 97.19 214 ILE B CA 1
ATOM 4273 C C . ILE B 1 214 ? -14.406 -18.875 -7.203 1 97.19 214 ILE B C 1
ATOM 4275 O O . ILE B 1 214 ? -13.852 -18.031 -6.504 1 97.19 214 ILE B O 1
ATOM 4279 N N . LEU B 1 215 ? -14.305 -18.906 -8.5 1 96.25 215 LEU B N 1
ATOM 4280 C CA . LEU B 1 215 ? -13.555 -17.859 -9.195 1 96.25 215 LEU B CA 1
ATOM 4281 C C . LEU B 1 215 ? -14.125 -16.484 -8.891 1 96.25 215 LEU B C 1
ATOM 4283 O O . LEU B 1 215 ? -13.375 -15.555 -8.578 1 96.25 215 LEU B O 1
ATOM 4287 N N . THR B 1 216 ? -15.383 -16.375 -8.938 1 95.75 216 THR B N 1
ATOM 4288 C CA . THR B 1 216 ? -16.047 -15.102 -8.688 1 95.75 216 THR B CA 1
ATOM 4289 C C . THR B 1 216 ? -15.797 -14.633 -7.254 1 95.75 216 THR B C 1
ATOM 4291 O O . THR B 1 216 ? -15.445 -13.477 -7.023 1 95.75 216 THR B O 1
ATOM 4294 N N . LEU B 1 217 ? -15.922 -15.523 -6.352 1 97.69 217 LEU B N 1
ATOM 4295 C CA . LEU B 1 217 ? -15.781 -15.188 -4.938 1 97.69 217 LEU B CA 1
ATOM 4296 C C . LEU B 1 217 ? -14.328 -14.883 -4.586 1 97.69 217 LEU B C 1
A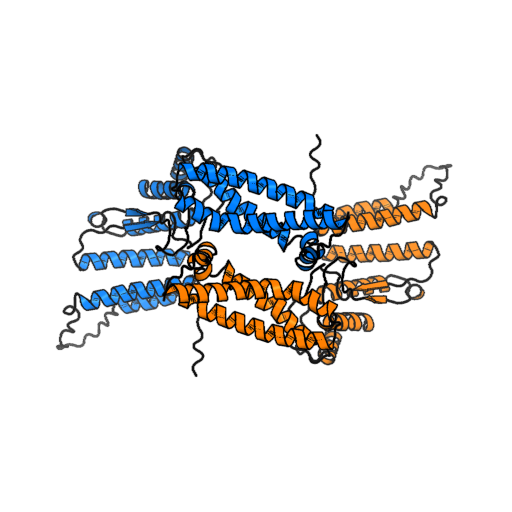TOM 4298 O O . LEU B 1 217 ? -14.055 -13.945 -3.83 1 97.69 217 LEU B O 1
ATOM 4302 N N . VAL B 1 218 ? -13.398 -15.641 -5.133 1 97.25 218 VAL B N 1
ATOM 4303 C CA . VAL B 1 218 ? -11.984 -15.367 -4.91 1 97.25 218 VAL B CA 1
ATOM 4304 C C . VAL B 1 218 ? -11.617 -14.008 -5.504 1 97.25 218 VAL B C 1
ATOM 4306 O O . VAL B 1 218 ? -10.836 -13.258 -4.91 1 97.25 218 VAL B O 1
ATOM 4309 N N . THR B 1 219 ? -12.164 -13.695 -6.648 1 95.88 219 THR B N 1
ATOM 4310 C CA . THR B 1 219 ? -11.938 -12.391 -7.262 1 95.88 219 THR B CA 1
ATOM 4311 C C . THR B 1 219 ? -12.469 -11.273 -6.367 1 95.88 219 THR B C 1
ATOM 4313 O O . THR B 1 219 ? -11.797 -10.258 -6.176 1 95.88 219 THR B O 1
ATOM 4316 N N . GLN B 1 220 ? -13.602 -11.5 -5.828 1 96.19 220 GLN B N 1
ATOM 4317 C CA . GLN B 1 220 ? -14.188 -10.516 -4.93 1 96.19 220 GLN B CA 1
ATOM 4318 C C . GLN B 1 220 ? -13.289 -10.273 -3.719 1 96.19 220 GLN B C 1
ATOM 4320 O O . GLN B 1 220 ? -13.047 -9.125 -3.338 1 96.19 220 GLN B O 1
ATOM 4325 N N . VAL B 1 221 ? -12.75 -11.328 -3.191 1 97.56 221 VAL B N 1
ATOM 4326 C CA . VAL B 1 221 ? -11.93 -11.227 -1.989 1 97.56 221 VAL B CA 1
ATOM 4327 C C . VAL B 1 221 ? -10.586 -10.594 -2.336 1 97.56 221 VAL B C 1
ATOM 4329 O O . VAL B 1 221 ? -10.18 -9.602 -1.729 1 97.56 221 VAL B O 1
ATOM 4332 N N . SER B 1 222 ? -9.961 -11.148 -3.359 1 95.81 222 SER B N 1
ATOM 4333 C CA . SER B 1 222 ? -8.562 -10.82 -3.643 1 95.81 222 SER B CA 1
ATOM 4334 C C . SER B 1 222 ? -8.445 -9.461 -4.324 1 95.81 222 SER B C 1
ATOM 4336 O O . SER B 1 222 ? -7.465 -8.742 -4.121 1 95.81 222 SER B O 1
ATOM 4338 N N . PHE B 1 223 ? -9.375 -9.148 -5.059 1 92.38 223 PHE B N 1
ATOM 4339 C CA . PHE B 1 223 ? -9.211 -7.941 -5.859 1 92.38 223 PHE B CA 1
ATOM 4340 C C . PHE B 1 223 ? -10.016 -6.789 -5.27 1 92.38 223 PHE B C 1
ATOM 4342 O O . PHE B 1 223 ? -9.555 -5.641 -5.27 1 92.38 223 PHE B O 1
ATOM 4349 N N . TYR B 1 224 ? -11.102 -7.023 -4.711 1 93.38 224 TYR B N 1
ATOM 4350 C CA . TYR B 1 224 ? -11.984 -5.926 -4.324 1 93.38 224 TYR B CA 1
ATOM 4351 C C . TYR B 1 224 ? -11.984 -5.73 -2.812 1 93.38 224 TYR B C 1
ATOM 4353 O O . TYR B 1 224 ? -11.586 -4.672 -2.316 1 93.38 224 TYR B O 1
ATOM 4361 N N . LEU B 1 225 ? -12.305 -6.742 -2.082 1 97.5 225 LEU B N 1
ATOM 4362 C CA . LEU B 1 225 ? -12.57 -6.594 -0.656 1 97.5 225 LEU B CA 1
ATOM 4363 C C . LEU B 1 225 ? -11.297 -6.266 0.106 1 97.5 225 LEU B C 1
ATOM 4365 O O . LEU B 1 225 ? -11.289 -5.391 0.976 1 97.5 225 LEU B O 1
ATOM 4369 N N . LYS B 1 226 ? -10.234 -6.949 -0.192 1 97.12 226 LYS B N 1
ATOM 4370 C CA . LYS B 1 226 ? -8.969 -6.668 0.482 1 97.12 226 LYS B CA 1
ATOM 4371 C C . LYS B 1 226 ? -8.562 -5.207 0.3 1 97.12 226 LYS B C 1
ATOM 4373 O O . LYS B 1 226 ? -8.211 -4.531 1.269 1 97.12 226 LYS B O 1
ATOM 4378 N N . SER B 1 227 ? -8.68 -4.754 -0.917 1 95.88 227 SER B N 1
ATOM 4379 C CA . SER B 1 227 ? -8.297 -3.377 -1.22 1 95.88 227 SER B CA 1
ATOM 4380 C C . SER B 1 227 ? -9.234 -2.383 -0.539 1 95.88 227 SER B C 1
ATOM 4382 O O . SER B 1 227 ? -8.805 -1.304 -0.124 1 95.88 227 SER B O 1
ATOM 4384 N N . SER B 1 228 ? -10.438 -2.725 -0.442 1 97 228 SER B N 1
ATOM 4385 C CA . SER B 1 228 ? -11.414 -1.839 0.189 1 97 228 SER B CA 1
ATOM 4386 C C . SER B 1 228 ? -11.117 -1.661 1.674 1 97 228 SER B C 1
ATOM 4388 O O . SER B 1 228 ? -11.32 -0.579 2.229 1 97 228 SER B O 1
ATOM 4390 N N . VAL B 1 229 ? -10.656 -2.691 2.258 1 97.75 229 VAL B N 1
ATOM 4391 C CA . VAL B 1 229 ? -10.281 -2.598 3.664 1 97.75 229 VAL B CA 1
ATOM 4392 C C . VAL B 1 229 ? -9.078 -1.671 3.816 1 97.75 229 VAL B C 1
ATOM 4394 O O . VAL B 1 229 ? -9.062 -0.796 4.688 1 97.75 229 VAL B O 1
ATOM 4397 N N . ASP B 1 230 ? -8.102 -1.853 2.982 1 95.44 230 ASP B N 1
ATOM 4398 C CA . ASP B 1 230 ? -6.926 -0.991 3.006 1 95.44 230 ASP B CA 1
ATOM 4399 C C . ASP B 1 230 ? -7.309 0.468 2.77 1 95.44 230 ASP B C 1
ATOM 4401 O O . ASP B 1 230 ? -6.805 1.366 3.447 1 95.44 230 ASP B O 1
ATOM 4405 N N . GLU B 1 231 ? -8.164 0.647 1.84 1 96.88 231 GLU B N 1
ATOM 4406 C CA . GLU B 1 231 ? -8.617 2 1.529 1 96.88 231 GLU B CA 1
ATOM 4407 C C . GLU B 1 231 ? -9.305 2.643 2.73 1 96.88 231 GLU B C 1
ATOM 4409 O O . GLU B 1 231 ? -9.031 3.799 3.062 1 96.88 231 GLU B O 1
ATOM 4414 N N . LEU B 1 232 ? -10.125 1.921 3.346 1 97.38 232 LEU B N 1
ATOM 4415 C CA . LEU B 1 232 ? -10.875 2.434 4.484 1 97.38 232 LEU B CA 1
ATOM 4416 C C . LEU B 1 232 ? -9.953 2.707 5.668 1 97.38 232 LEU B C 1
ATOM 4418 O O . LEU B 1 232 ? -10.031 3.77 6.289 1 97.38 232 LEU B O 1
ATOM 4422 N N . LEU B 1 233 ? -9.039 1.803 5.895 1 95.75 233 LEU B N 1
ATOM 4423 C CA . LEU B 1 233 ? -8.289 1.855 7.145 1 95.75 233 LEU B CA 1
ATOM 4424 C C . LEU B 1 233 ? -7.023 2.684 6.984 1 95.75 233 LEU B C 1
ATOM 4426 O O . LEU B 1 233 ? -6.551 3.297 7.941 1 95.75 233 LEU B O 1
ATOM 4430 N N . GLU B 1 234 ? -6.516 2.707 5.773 1 93.12 234 GLU B N 1
ATOM 4431 C CA . GLU B 1 234 ? -5.203 3.322 5.617 1 93.12 234 GLU B CA 1
ATOM 4432 C C . GLU B 1 234 ? -5.289 4.613 4.812 1 93.12 234 GLU B C 1
ATOM 4434 O O . GLU B 1 234 ? -4.395 5.461 4.887 1 93.12 234 GLU B O 1
ATOM 4439 N N . ARG B 1 235 ? -6.348 4.816 4.109 1 93.44 235 ARG B N 1
ATOM 4440 C CA . ARG B 1 235 ? -6.379 5.965 3.209 1 93.44 235 ARG B CA 1
ATOM 4441 C C . ARG B 1 235 ? -7.527 6.906 3.561 1 93.44 235 ARG B C 1
ATOM 4443 O O . ARG B 1 235 ? -7.516 8.078 3.18 1 93.44 235 ARG B O 1
ATOM 4450 N N . ASN B 1 236 ? -8.461 6.363 4.23 1 95.25 236 ASN B N 1
ATOM 4451 C CA . ASN B 1 236 ? -9.57 7.215 4.652 1 95.25 236 ASN B CA 1
ATOM 4452 C C . ASN B 1 236 ? -9.125 8.227 5.703 1 95.25 236 ASN B C 1
ATOM 4454 O O . ASN B 1 236 ? -8.688 7.852 6.789 1 95.25 236 ASN B O 1
ATOM 4458 N N . ARG B 1 237 ? -9.289 9.5 5.426 1 94.56 237 ARG B N 1
ATOM 4459 C CA . ARG B 1 237 ? -8.781 10.562 6.281 1 94.56 237 ARG B CA 1
ATOM 4460 C C . ARG B 1 237 ? -9.484 10.555 7.637 1 94.56 237 ARG B C 1
ATOM 4462 O O . ARG B 1 237 ? -8.875 10.906 8.656 1 94.56 237 ARG B O 1
ATOM 4469 N N . TYR B 1 238 ? -10.727 10.25 7.676 1 96.19 238 TYR B N 1
ATOM 4470 C CA . TYR B 1 238 ? -11.477 10.273 8.922 1 96.19 238 TYR B CA 1
ATOM 4471 C C . TYR B 1 238 ? -11.016 9.172 9.867 1 96.19 238 TYR B C 1
ATOM 4473 O O . TYR B 1 238 ? -10.891 9.391 11.078 1 96.19 238 TYR B O 1
ATOM 4481 N N . VAL B 1 239 ? -10.766 8.047 9.227 1 96.5 239 VAL B N 1
ATOM 4482 C CA . VAL B 1 239 ? -10.312 6.934 10.055 1 96.5 239 VAL B CA 1
ATOM 4483 C C . VAL B 1 239 ? -8.883 7.191 10.523 1 96.5 239 VAL B C 1
ATOM 4485 O O . VAL B 1 239 ? -8.586 7.07 11.719 1 96.5 239 VAL B O 1
ATOM 4488 N N . THR B 1 240 ? -8.062 7.637 9.695 1 95.62 240 THR B N 1
ATOM 4489 C CA . THR B 1 240 ? -6.656 7.836 10.031 1 95.62 240 THR B CA 1
ATOM 4490 C C . THR B 1 240 ? -6.484 9.062 10.922 1 95.62 240 THR B C 1
ATOM 4492 O O . THR B 1 240 ? -5.555 9.125 11.734 1 95.62 240 THR B O 1
ATOM 4495 N N . GLY B 1 241 ? -7.391 9.984 10.812 1 96.75 241 GLY B N 1
ATOM 4496 C CA . GLY B 1 241 ? -7.258 11.234 11.547 1 96.75 241 GLY B CA 1
ATOM 4497 C C . GLY B 1 241 ? -7.992 11.219 12.875 1 96.75 241 GLY B C 1
ATOM 4498 O O . GLY B 1 241 ? -7.559 11.867 13.836 1 96.75 241 GLY B O 1
ATOM 4499 N N . TRP B 1 242 ? -9.117 10.484 13.016 1 97 242 TRP B N 1
ATOM 4500 C CA . TRP B 1 242 ? -9.969 10.633 14.195 1 97 242 TRP B CA 1
ATOM 4501 C C . TRP B 1 242 ? -10.258 9.281 14.828 1 97 242 TRP B C 1
ATOM 4503 O O . TRP B 1 242 ? -10.922 9.203 15.867 1 97 242 TRP B O 1
ATOM 4513 N N . PHE B 1 243 ? -9.812 8.25 14.266 1 97 243 PHE B N 1
ATOM 4514 C CA . PHE B 1 243 ? -10.039 6.926 14.844 1 97 243 PHE B CA 1
ATOM 4515 C C . PHE B 1 243 ? -8.828 6.023 14.609 1 97 243 PHE B C 1
ATOM 4517 O O . PHE B 1 243 ? -8.977 4.871 14.195 1 97 243 PHE B O 1
ATOM 4524 N N . SER B 1 244 ? -7.672 6.582 14.742 1 94.56 244 SER B N 1
ATOM 4525 C CA . SER B 1 244 ? -6.391 5.895 14.633 1 94.56 244 SER B CA 1
ATOM 4526 C C . SER B 1 244 ? -6.18 4.934 15.805 1 94.56 244 SER B C 1
ATOM 4528 O O . SER B 1 244 ? -7 4.871 16.719 1 94.56 244 SER B O 1
ATOM 4530 N N . PRO B 1 245 ? -5.117 4.137 15.758 1 91.94 245 PRO B N 1
ATOM 4531 C CA . PRO B 1 245 ? -4.832 3.227 16.875 1 91.94 245 PRO B CA 1
ATOM 4532 C C . PRO B 1 245 ? -4.758 3.941 18.219 1 91.94 245 PRO B C 1
ATOM 4534 O O . PRO B 1 245 ? -5.184 3.393 19.234 1 91.94 245 PRO B O 1
ATOM 4537 N N . TYR B 1 246 ? -4.281 5.148 18.25 1 93.56 246 TYR B N 1
ATOM 4538 C CA . TYR B 1 246 ? -4.227 5.949 19.469 1 93.56 246 TYR B CA 1
ATOM 4539 C C . TYR B 1 246 ? -5.617 6.141 20.047 1 93.56 246 TYR B C 1
ATOM 4541 O O . TYR B 1 246 ? -5.82 5.941 21.25 1 93.56 246 TYR B O 1
ATOM 4549 N N . HIS B 1 247 ? -6.535 6.438 19.25 1 95.38 247 HIS B N 1
ATOM 4550 C CA . HIS B 1 247 ? -7.914 6.66 19.688 1 95.38 247 HIS B CA 1
ATOM 4551 C C . HIS B 1 247 ? -8.562 5.359 20.141 1 95.38 247 HIS B C 1
ATOM 4553 O O . HIS B 1 247 ? -9.258 5.332 21.156 1 95.38 247 HIS B O 1
ATOM 4559 N N . ARG B 1 248 ? -8.312 4.34 19.359 1 94.56 248 ARG B N 1
ATOM 4560 C CA . ARG B 1 248 ? -8.938 3.049 19.625 1 94.56 248 ARG B CA 1
ATOM 4561 C C . ARG B 1 248 ? -8.5 2.494 20.969 1 94.56 248 ARG B C 1
ATOM 4563 O O . ARG B 1 248 ? -9.32 1.988 21.734 1 94.56 248 ARG B O 1
ATOM 4570 N N . LYS B 1 249 ? -7.266 2.611 21.234 1 93.75 249 LYS B N 1
ATOM 4571 C CA . LYS B 1 249 ? -6.715 2.129 22.5 1 93.75 249 LYS B CA 1
ATOM 4572 C C . LYS B 1 249 ? -7.336 2.861 23.688 1 93.75 249 LYS B C 1
ATOM 4574 O O . LYS B 1 249 ? -7.523 2.277 24.766 1 93.75 249 LYS B O 1
ATOM 4579 N N . ARG B 1 250 ? -7.676 4.094 23.516 1 94.19 250 ARG B N 1
ATOM 4580 C CA . ARG B 1 250 ? -8.164 4.926 24.609 1 94.19 250 ARG B CA 1
ATOM 4581 C C . ARG B 1 250 ? -9.68 5.098 24.531 1 94.19 250 ARG B C 1
ATOM 4583 O O . ARG B 1 250 ? -10.266 5.844 25.312 1 94.19 250 ARG B O 1
ATOM 4590 N N . LYS B 1 251 ? -10.336 4.508 23.531 1 94.81 251 LYS B N 1
ATOM 4591 C CA . LYS B 1 251 ? -11.789 4.52 23.359 1 94.81 251 LYS B CA 1
ATOM 4592 C C . LYS B 1 251 ? -12.305 5.945 23.188 1 94.81 251 LYS B C 1
ATOM 4594 O O . LYS B 1 251 ? -13.281 6.34 23.828 1 94.81 251 LYS B O 1
ATOM 4599 N N . ILE B 1 252 ? -11.57 6.672 22.422 1 93.69 252 ILE B N 1
ATOM 4600 C CA . ILE B 1 252 ? -11.953 8.047 22.109 1 93.69 252 ILE B CA 1
ATOM 4601 C C . ILE B 1 252 ? -12.57 8.102 20.719 1 93.69 252 ILE B C 1
ATOM 4603 O O . ILE B 1 252 ? -12.047 7.504 19.766 1 93.69 252 ILE B O 1
ATOM 4607 N N . ILE B 1 253 ? -13.703 8.773 20.641 1 92.69 253 ILE B N 1
ATOM 4608 C CA . ILE B 1 253 ? -14.359 8.922 19.359 1 92.69 253 ILE B CA 1
ATOM 4609 C C . ILE B 1 253 ? -14.945 10.32 19.234 1 92.69 253 ILE B C 1
ATOM 4611 O O . ILE B 1 253 ? -15.414 10.898 20.219 1 92.69 253 ILE B O 1
ATOM 4615 N N . HIS B 1 254 ? -14.82 10.922 18.078 1 92.75 254 HIS B N 1
ATOM 4616 C CA . HIS B 1 254 ? -15.492 12.18 17.781 1 92.75 254 HIS B CA 1
ATOM 4617 C C . HIS B 1 254 ? -16.953 11.953 17.406 1 92.75 254 HIS B C 1
ATOM 4619 O O . HIS B 1 254 ? -17.234 11.281 16.406 1 92.75 254 HIS B O 1
ATOM 4625 N N . PRO B 1 255 ? -17.875 12.508 18.109 1 90.19 255 PRO B N 1
ATOM 4626 C CA . PRO B 1 255 ? -19.297 12.18 17.953 1 90.19 255 PRO B CA 1
ATOM 4627 C C . PRO B 1 255 ? -19.828 12.492 16.562 1 90.19 255 PRO B C 1
ATOM 4629 O O . PRO B 1 255 ? -20.734 11.812 16.078 1 90.19 255 PRO B O 1
ATOM 4632 N N . ILE B 1 256 ? -19.25 13.406 15.875 1 92.56 256 ILE B N 1
ATOM 4633 C CA . ILE B 1 256 ? -19.75 13.812 14.562 1 92.56 256 ILE B CA 1
ATOM 4634 C C . ILE B 1 256 ? -18.969 13.094 13.469 1 92.56 256 ILE B C 1
ATOM 4636 O O . ILE B 1 256 ? -19.562 12.523 12.547 1 92.56 256 ILE B O 1
ATOM 4640 N N . ILE B 1 257 ? -17.719 13.023 13.586 1 93.44 257 ILE B N 1
ATOM 4641 C CA . ILE B 1 257 ? -16.844 12.523 12.523 1 93.44 257 ILE B CA 1
ATOM 4642 C C . ILE B 1 257 ? -17.062 11.031 12.336 1 93.44 257 ILE B C 1
ATOM 4644 O O . ILE B 1 257 ? -16.938 10.508 11.227 1 93.44 257 ILE B O 1
ATOM 4648 N N . MET B 1 258 ? -17.484 10.359 13.43 1 93.62 258 MET B N 1
ATOM 4649 C CA . MET B 1 258 ? -17.672 8.914 13.352 1 93.62 258 MET B CA 1
ATOM 4650 C C . MET B 1 258 ? -18.703 8.555 12.297 1 93.62 258 MET B C 1
ATOM 4652 O O . MET B 1 258 ? -18.641 7.488 11.68 1 93.62 258 MET B O 1
ATOM 4656 N N . HIS B 1 259 ? -19.578 9.508 12.023 1 94.19 259 HIS B N 1
ATOM 4657 C CA . HIS B 1 259 ? -20.656 9.242 11.078 1 94.19 259 HIS B CA 1
ATOM 4658 C C . HIS B 1 259 ? -20.141 9.227 9.641 1 94.19 259 HIS B C 1
ATOM 4660 O O . HIS B 1 259 ? -20.828 8.742 8.734 1 94.19 259 HIS B O 1
ATOM 4666 N N . HIS B 1 260 ? -18.938 9.719 9.469 1 94 260 HIS B N 1
ATOM 4667 C CA . HIS B 1 260 ? -18.375 9.789 8.125 1 94 260 HIS B CA 1
ATOM 4668 C C . HIS B 1 260 ? -17.734 8.461 7.73 1 94 260 HIS B C 1
ATOM 4670 O O . HIS B 1 260 ? -17.453 8.227 6.555 1 94 260 HIS B O 1
ATOM 4676 N N . PHE B 1 261 ? -17.562 7.578 8.703 1 97 261 PHE B N 1
ATOM 4677 C CA . PHE B 1 261 ? -16.875 6.352 8.305 1 97 261 PHE B CA 1
ATOM 4678 C C . PHE B 1 261 ? -17.562 5.129 8.914 1 97 261 PHE B C 1
ATOM 4680 O O . PHE B 1 261 ? -17.375 4.008 8.445 1 97 261 PHE B O 1
ATOM 4687 N N . GLN B 1 262 ? -18.359 5.266 9.938 1 96.5 262 GLN B N 1
ATOM 4688 C CA . GLN B 1 262 ? -18.984 4.145 10.641 1 96.5 262 GLN B CA 1
ATOM 4689 C C . GLN B 1 262 ? -19.891 3.352 9.703 1 96.5 262 GLN B C 1
ATOM 4691 O O . GLN B 1 262 ? -19.797 2.125 9.633 1 96.5 262 GLN B O 1
ATOM 4696 N N . PRO B 1 263 ? -20.797 4.02 8.961 1 96.88 263 PRO B N 1
ATOM 4697 C CA . PRO B 1 263 ? -21.656 3.254 8.062 1 96.88 263 PRO B CA 1
ATOM 4698 C C . PRO B 1 263 ? -20.875 2.455 7.02 1 96.88 263 PRO B C 1
ATOM 4700 O O . PRO B 1 263 ? -21.234 1.318 6.707 1 96.88 263 PRO B O 1
ATOM 4703 N N . ASP B 1 264 ? -19.844 3.051 6.523 1 97.12 264 ASP B N 1
ATOM 4704 C CA . ASP B 1 264 ? -19 2.369 5.535 1 97.12 264 ASP B CA 1
ATOM 4705 C C . ASP B 1 264 ? -18.312 1.153 6.145 1 97.12 264 ASP B C 1
ATOM 4707 O O . ASP B 1 264 ? -18.234 0.098 5.516 1 97.12 264 ASP B O 1
ATOM 4711 N N . ALA B 1 265 ? -17.875 1.309 7.324 1 97.81 265 ALA B N 1
ATOM 4712 C CA . ALA B 1 265 ? -17.188 0.219 8.016 1 97.81 265 ALA B CA 1
ATOM 4713 C C . ALA B 1 265 ? -18.125 -0.947 8.273 1 97.81 265 ALA B C 1
ATOM 4715 O O . ALA B 1 265 ? -17.781 -2.105 8.039 1 97.81 265 ALA B O 1
ATOM 4716 N N . ILE B 1 266 ? -19.297 -0.634 8.719 1 98 266 ILE B N 1
ATOM 4717 C CA . ILE B 1 266 ? -20.297 -1.652 9.031 1 98 266 ILE B CA 1
ATOM 4718 C C . ILE B 1 266 ? -20.75 -2.346 7.75 1 98 266 ILE B C 1
ATOM 4720 O O . ILE B 1 266 ? -20.859 -3.572 7.703 1 98 266 ILE B O 1
ATOM 4724 N N . SER B 1 267 ?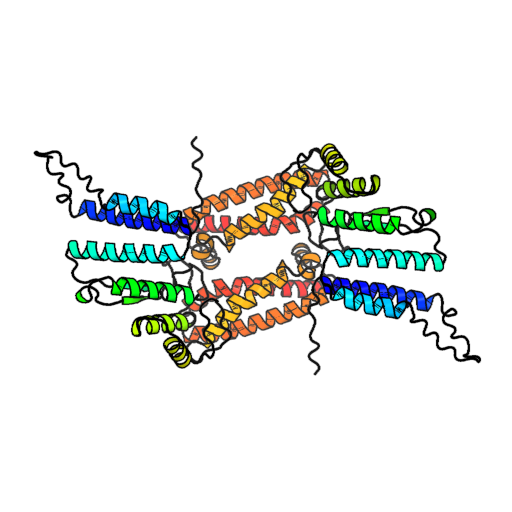 -21 -1.577 6.746 1 98.12 267 SER B N 1
ATOM 4725 C CA . SER B 1 267 ? -21.422 -2.129 5.461 1 98.12 267 SER B CA 1
ATOM 4726 C C . SER B 1 267 ? -20.344 -3.035 4.871 1 98.12 267 SER B C 1
ATOM 4728 O O . SER B 1 267 ? -20.656 -4.121 4.371 1 98.12 267 SER B O 1
ATOM 4730 N N . LEU B 1 268 ? -19.141 -2.531 4.91 1 98.5 268 LEU B N 1
ATOM 4731 C CA . LEU B 1 268 ? -18.031 -3.314 4.379 1 98.5 268 LEU B CA 1
ATOM 4732 C C . LEU B 1 268 ? -17.875 -4.629 5.145 1 98.5 268 LEU B C 1
ATOM 4734 O O . LEU B 1 268 ? -17.656 -5.68 4.539 1 98.5 268 LEU B O 1
ATOM 4738 N N . LEU B 1 269 ? -18 -4.574 6.473 1 98.69 269 LEU B N 1
ATOM 4739 C CA . LEU B 1 269 ? -17.922 -5.777 7.297 1 98.69 269 LEU B CA 1
ATOM 4740 C C . LEU B 1 269 ? -19.016 -6.762 6.938 1 98.69 269 LEU B C 1
ATOM 4742 O O . LEU B 1 269 ? -18.781 -7.969 6.836 1 98.69 269 LEU B O 1
ATOM 4746 N N . SER B 1 270 ? -20.203 -6.273 6.734 1 98.44 270 SER B N 1
ATOM 4747 C CA . SER B 1 270 ? -21.328 -7.117 6.344 1 98.44 270 SER B CA 1
ATOM 4748 C C . SER B 1 270 ? -21.078 -7.785 4.996 1 98.44 270 SER B C 1
ATOM 4750 O O . SER B 1 270 ? -21.344 -8.977 4.828 1 98.44 270 SER B O 1
ATOM 4752 N N . LYS B 1 271 ? -20.609 -7.035 4.102 1 98.38 271 LYS B N 1
ATOM 4753 C CA . LYS B 1 271 ? -20.281 -7.574 2.785 1 98.38 271 LYS B CA 1
ATOM 4754 C C . LYS B 1 271 ? -19.219 -8.664 2.891 1 98.38 271 LYS B C 1
ATOM 4756 O O . LYS B 1 271 ? -19.344 -9.727 2.271 1 98.38 271 LYS B O 1
ATOM 4761 N N . TRP B 1 272 ? -18.172 -8.398 3.684 1 98.56 272 TRP B N 1
ATOM 4762 C CA . TRP B 1 272 ? -17.125 -9.383 3.922 1 98.56 272 TRP B CA 1
ATOM 4763 C C . TRP B 1 272 ? -17.688 -10.672 4.484 1 98.56 272 TRP B C 1
ATOM 4765 O O . TRP B 1 272 ? -17.391 -11.766 3.988 1 98.56 272 TRP B O 1
ATOM 4775 N N . LYS B 1 273 ? -18.531 -10.586 5.465 1 98.38 273 LYS B N 1
ATOM 4776 C CA . LYS B 1 273 ? -19.109 -11.758 6.113 1 98.38 273 LYS B CA 1
ATOM 4777 C C . LYS B 1 273 ? -19.953 -12.57 5.137 1 98.38 273 LYS B C 1
ATOM 4779 O O . LYS B 1 273 ? -19.891 -13.797 5.117 1 98.38 273 LYS B O 1
ATOM 4784 N N . ALA B 1 274 ? -20.672 -11.914 4.336 1 98.44 274 ALA B N 1
ATOM 4785 C CA . ALA B 1 274 ? -21.516 -12.594 3.346 1 98.44 274 ALA B CA 1
ATOM 4786 C C . ALA B 1 274 ? -20.656 -13.328 2.316 1 98.44 274 ALA B C 1
ATOM 4788 O O . ALA B 1 274 ? -20.891 -14.508 2.037 1 98.44 274 ALA B O 1
ATOM 4789 N N . VAL B 1 275 ? -19.672 -12.672 1.803 1 98.5 275 VAL B N 1
ATOM 4790 C CA . VAL B 1 275 ? -18.828 -13.25 0.762 1 98.5 275 VAL B CA 1
ATOM 4791 C C . VAL B 1 275 ? -18.031 -14.422 1.332 1 98.5 275 VAL B C 1
ATOM 4793 O O . VAL B 1 275 ? -17.875 -15.453 0.671 1 98.5 275 VAL B O 1
ATOM 4796 N N . VAL B 1 276 ? -17.562 -14.219 2.539 1 98.31 276 VAL B N 1
ATOM 4797 C CA . VAL B 1 276 ? -16.75 -15.258 3.176 1 98.31 276 VAL B CA 1
ATOM 4798 C C . VAL B 1 276 ? -17.594 -16.5 3.416 1 98.31 276 VAL B C 1
ATOM 4800 O O . VAL B 1 276 ? -17.125 -17.625 3.221 1 98.31 276 VAL B O 1
ATOM 4803 N N . GLN B 1 277 ? -18.812 -16.312 3.797 1 98.31 277 GLN B N 1
ATOM 4804 C CA . GLN B 1 277 ? -19.719 -17.438 3.994 1 98.31 277 GLN B CA 1
ATOM 4805 C C . GLN B 1 277 ? -19.953 -18.188 2.688 1 98.31 277 GLN B C 1
ATOM 4807 O O . GLN B 1 277 ? -19.875 -19.422 2.645 1 98.31 277 GLN B O 1
ATOM 4812 N N . ASP B 1 278 ? -20.203 -17.484 1.682 1 98.44 278 ASP B N 1
ATOM 4813 C CA . ASP B 1 278 ? -20.406 -18.094 0.367 1 98.44 278 ASP B CA 1
ATOM 4814 C C . ASP B 1 278 ? -19.141 -18.797 -0.117 1 98.44 278 ASP B C 1
ATOM 4816 O O . ASP B 1 278 ? -19.219 -19.906 -0.665 1 98.44 278 ASP B O 1
ATOM 4820 N N . LEU B 1 279 ? -18.047 -18.156 0.09 1 98.5 279 LEU B N 1
ATOM 4821 C CA . LEU B 1 279 ? -16.781 -18.719 -0.368 1 98.5 279 LEU B CA 1
ATOM 4822 C C . LEU B 1 279 ? -16.453 -20.016 0.377 1 98.5 279 LEU B C 1
ATOM 4824 O O . LEU B 1 279 ? -16.078 -21 -0.239 1 98.5 279 LEU B O 1
ATOM 4828 N N . GLN B 1 280 ? -16.641 -19.969 1.659 1 98.12 280 GLN B N 1
ATOM 4829 C CA . GLN B 1 280 ? -16.391 -21.172 2.463 1 98.12 280 GLN B CA 1
ATOM 4830 C C . GLN B 1 280 ? -17.281 -22.328 2.016 1 98.12 280 GLN B C 1
ATOM 4832 O O . GLN B 1 280 ? -16.812 -23.438 1.838 1 98.12 280 GLN B O 1
ATOM 4837 N N . ALA B 1 281 ? -18.516 -22.031 1.81 1 98.06 281 ALA B N 1
ATOM 4838 C CA . ALA B 1 281 ? -19.453 -23.047 1.365 1 98.06 281 ALA B CA 1
ATOM 4839 C C . ALA B 1 281 ? -19.062 -23.609 -0.003 1 98.06 281 ALA B C 1
ATOM 4841 O O . ALA B 1 281 ? -19.109 -24.812 -0.227 1 98.06 281 ALA B O 1
ATOM 4842 N N . ALA B 1 282 ? -18.656 -22.781 -0.853 1 98 282 ALA B N 1
ATOM 4843 C CA . ALA B 1 282 ? -18.281 -23.188 -2.201 1 98 282 ALA B CA 1
ATOM 4844 C C . ALA B 1 282 ? -17 -24.016 -2.182 1 98 282 ALA B C 1
ATOM 4846 O O . ALA B 1 282 ? -16.922 -25.062 -2.85 1 98 282 ALA B O 1
ATOM 4847 N N . MET B 1 283 ? -16.062 -23.641 -1.409 1 98.06 283 MET B N 1
ATOM 4848 C CA . MET B 1 283 ? -14.773 -24.328 -1.356 1 98.06 283 MET B CA 1
ATOM 4849 C C . MET B 1 283 ? -14.922 -25.703 -0.693 1 98.06 283 MET B C 1
ATOM 4851 O O . MET B 1 283 ? -14.25 -26.656 -1.085 1 98.06 283 MET B O 1
ATOM 4855 N N . GLU B 1 284 ? -15.773 -25.797 0.251 1 97.19 284 GLU B N 1
ATOM 4856 C CA . GLU B 1 284 ? -15.961 -27.047 0.979 1 97.19 284 GLU B CA 1
ATOM 4857 C C . GLU B 1 284 ? -16.562 -28.125 0.083 1 97.19 284 GLU B C 1
ATOM 4859 O O . GLU B 1 284 ? -16.484 -29.312 0.384 1 97.19 284 GLU B O 1
ATOM 4864 N N . GLN B 1 285 ? -17.109 -27.703 -0.98 1 95.88 285 GLN B N 1
ATOM 4865 C CA . GLN B 1 285 ? -17.672 -28.656 -1.93 1 95.88 285 GLN B CA 1
ATOM 4866 C C . GLN B 1 285 ? -16.594 -29.25 -2.824 1 95.88 285 GLN B C 1
ATOM 4868 O O . GLN B 1 285 ? -16.781 -30.297 -3.438 1 95.88 285 GLN B O 1
ATOM 4873 N N . VAL B 1 286 ? -15.461 -28.594 -2.852 1 95.44 286 VAL B N 1
ATOM 4874 C CA . VAL B 1 286 ? -14.469 -28.953 -3.859 1 95.44 286 VAL B CA 1
ATOM 4875 C C . VAL B 1 286 ? -13.172 -29.391 -3.18 1 95.44 286 VAL B C 1
ATOM 4877 O O . VAL B 1 286 ? -12.469 -30.281 -3.678 1 95.44 286 VAL B O 1
ATOM 4880 N N . PHE B 1 287 ? -12.898 -28.828 -2.045 1 96.5 287 PHE B N 1
ATOM 4881 C CA . PHE B 1 287 ? -11.594 -29.047 -1.431 1 96.5 287 PHE B CA 1
ATOM 4882 C C . PHE B 1 287 ? -11.742 -29.734 -0.079 1 96.5 287 PHE B C 1
ATOM 4884 O O . PHE B 1 287 ? -12.812 -29.703 0.526 1 96.5 287 PHE B O 1
ATOM 4891 N N . HIS B 1 288 ? -10.602 -30.375 0.312 1 95.25 288 HIS B N 1
ATOM 4892 C CA . HIS B 1 288 ? -10.5 -30.891 1.669 1 95.25 288 HIS B CA 1
ATOM 4893 C C . HIS B 1 288 ? -10.438 -29.766 2.693 1 95.25 288 HIS B C 1
ATOM 4895 O O . HIS B 1 288 ? -10.016 -28.656 2.369 1 95.25 288 HIS B O 1
ATOM 4901 N N . LYS B 1 289 ? -10.734 -30.094 3.889 1 95.69 289 LYS B N 1
ATOM 4902 C CA . LYS B 1 289 ? -10.836 -29.125 4.973 1 95.69 289 LYS B CA 1
ATOM 4903 C C . LYS B 1 289 ? -9.508 -28.406 5.203 1 95.69 289 LYS B C 1
ATOM 4905 O O . LYS B 1 289 ? -9.484 -27.203 5.469 1 95.69 289 LYS B O 1
ATOM 4910 N N . CYS B 1 290 ? -8.438 -29.094 5.113 1 93.19 290 CYS B N 1
ATOM 4911 C CA . CYS B 1 290 ? -7.121 -28.516 5.379 1 93.19 290 CYS B CA 1
ATOM 4912 C C . CYS B 1 290 ? -6.793 -27.438 4.359 1 93.19 290 CYS B C 1
ATOM 4914 O O . CYS B 1 290 ? -6.227 -26.406 4.711 1 93.19 290 CYS B O 1
ATOM 4916 N N . THR B 1 291 ? -7.188 -27.625 3.07 1 95.75 291 THR B N 1
ATOM 4917 C CA . THR B 1 291 ? -6.945 -26.656 2.014 1 95.75 291 THR B CA 1
ATOM 4918 C C . THR B 1 291 ? -7.793 -25.406 2.225 1 95.75 291 THR B C 1
ATOM 4920 O O . THR B 1 291 ? -7.305 -24.281 2.082 1 95.75 291 THR B O 1
ATOM 4923 N N . VAL B 1 292 ? -8.992 -25.656 2.629 1 97.44 292 VAL B N 1
ATOM 4924 C CA . VAL B 1 292 ? -9.914 -24.547 2.859 1 97.44 292 VAL B CA 1
ATOM 4925 C C . VAL B 1 292 ? -9.406 -23.703 4.023 1 97.44 292 VAL B C 1
ATOM 4927 O O . VAL B 1 292 ? -9.328 -22.469 3.912 1 97.44 292 VAL B O 1
ATOM 4930 N N . GLU B 1 293 ? -9.016 -24.328 5.09 1 96.06 293 GLU B N 1
ATOM 4931 C CA . GLU B 1 293 ? -8.531 -23.625 6.277 1 96.06 293 GLU B CA 1
ATOM 4932 C C . GLU B 1 293 ? -7.277 -22.812 5.969 1 96.06 293 GLU B C 1
ATOM 4934 O O . GLU B 1 293 ? -7.172 -21.656 6.359 1 96.06 293 GLU B O 1
ATOM 4939 N N . GLU B 1 294 ? -6.383 -23.422 5.281 1 95.94 294 GLU B N 1
ATOM 4940 C CA . GLU B 1 294 ? -5.145 -22.734 4.945 1 95.94 294 GLU B CA 1
ATOM 4941 C C . GLU B 1 294 ? -5.418 -21.5 4.082 1 95.94 294 GLU B C 1
ATOM 4943 O O . GLU B 1 294 ? -4.887 -20.422 4.348 1 95.94 294 GLU B O 1
ATOM 4948 N N . TRP B 1 295 ? -6.23 -21.656 3.057 1 97.19 295 TRP B N 1
ATOM 4949 C CA . TRP B 1 295 ? -6.496 -20.547 2.137 1 97.19 295 TRP B CA 1
ATOM 4950 C C . TRP B 1 295 ? -7.211 -19.406 2.848 1 97.19 295 TRP B C 1
ATOM 4952 O O . TRP B 1 295 ? -6.891 -18.234 2.631 1 97.19 295 TRP B O 1
ATOM 4962 N N . MET B 1 296 ? -8.148 -19.766 3.719 1 97.31 296 MET B N 1
ATOM 4963 C CA . MET B 1 296 ? -8.891 -18.75 4.461 1 97.31 296 MET B CA 1
ATOM 4964 C C . MET B 1 296 ? -7.984 -18.016 5.438 1 97.31 296 MET B C 1
ATOM 4966 O O . MET B 1 296 ? -8.086 -16.797 5.582 1 97.31 296 MET B O 1
ATOM 4970 N N . GLU B 1 297 ? -7.16 -18.703 6.055 1 95.94 297 GLU B N 1
ATOM 4971 C CA . GLU B 1 297 ? -6.246 -18.109 7.02 1 95.94 297 GLU B CA 1
ATOM 4972 C C . GLU B 1 297 ? -5.254 -17.172 6.332 1 95.94 297 GLU B C 1
ATOM 4974 O O . GLU B 1 297 ? -4.836 -16.172 6.914 1 95.94 297 GLU B O 1
ATOM 4979 N N . GLU B 1 298 ? -4.973 -17.516 5.121 1 95.69 298 GLU B N 1
ATOM 4980 C CA . GLU B 1 298 ? -3.965 -16.75 4.395 1 95.69 298 GLU B CA 1
ATOM 4981 C C . GLU B 1 298 ? -4.582 -15.539 3.709 1 95.69 298 GLU B C 1
ATOM 4983 O O . GLU B 1 298 ? -3.984 -14.461 3.689 1 95.69 298 GLU B O 1
ATOM 4988 N N . ASN B 1 299 ? -5.777 -15.703 3.213 1 96.62 299 ASN B N 1
ATOM 4989 C CA . ASN B 1 299 ? -6.258 -14.695 2.27 1 96.62 299 ASN B CA 1
ATOM 4990 C C . ASN B 1 299 ? -7.473 -13.953 2.814 1 96.62 299 ASN B C 1
ATOM 4992 O O . ASN B 1 299 ? -7.816 -12.875 2.326 1 96.62 299 ASN B O 1
ATOM 4996 N N . VAL B 1 300 ? -8.109 -14.469 3.824 1 97.81 300 VAL B N 1
ATOM 4997 C CA . VAL B 1 300 ? -9.375 -13.891 4.254 1 97.81 300 VAL B CA 1
ATOM 4998 C C . VAL B 1 300 ? -9.234 -13.336 5.668 1 97.81 300 VAL B C 1
ATOM 5000 O O . VAL B 1 300 ? -9.492 -12.156 5.906 1 97.81 300 VAL B O 1
ATOM 5003 N N . HIS B 1 301 ? -8.688 -14.062 6.562 1 96.75 301 HIS B N 1
ATOM 5004 C CA . HIS B 1 301 ? -8.758 -13.773 7.988 1 96.75 301 HIS B CA 1
ATOM 5005 C C . HIS B 1 301 ? -7.992 -12.492 8.328 1 96.75 301 HIS B C 1
ATOM 5007 O O . HIS B 1 301 ? -8.469 -11.672 9.109 1 96.75 301 HIS B O 1
ATOM 5013 N N . PRO B 1 302 ? -6.879 -12.281 7.75 1 95.06 302 PRO B N 1
ATOM 5014 C CA . PRO B 1 302 ? -6.117 -11.094 8.148 1 95.06 302 PRO B CA 1
ATOM 5015 C C . PRO B 1 302 ? -6.891 -9.797 7.934 1 95.06 302 PRO B C 1
ATOM 5017 O O . PRO B 1 302 ? -6.969 -8.969 8.844 1 95.06 302 PRO B O 1
ATOM 5020 N N . SER B 1 303 ? -7.492 -9.625 6.797 1 97.12 303 SER B N 1
ATOM 5021 C CA . SER B 1 303 ? -8.234 -8.406 6.5 1 97.12 303 SER B CA 1
ATOM 5022 C C . SER B 1 303 ? -9.57 -8.375 7.246 1 97.12 303 SER B C 1
ATOM 5024 O O . SER B 1 303 ? -9.969 -7.328 7.766 1 97.12 303 SER B O 1
ATOM 5026 N N . LEU B 1 304 ? -10.211 -9.5 7.285 1 98.06 304 LEU B N 1
ATOM 5027 C CA . LEU B 1 304 ? -11.508 -9.57 7.953 1 98.06 304 LEU B CA 1
ATOM 5028 C C . LEU B 1 304 ? -11.367 -9.281 9.445 1 98.06 304 LEU B C 1
ATOM 5030 O O . LEU B 1 304 ? -12.164 -8.539 10.016 1 98.06 304 LEU B O 1
ATOM 5034 N N . GLU B 1 305 ? -10.391 -9.852 10.047 1 97.12 305 GLU B N 1
ATOM 5035 C CA . GLU B 1 305 ? -10.172 -9.656 11.477 1 97.12 305 GLU B CA 1
ATOM 5036 C C . GLU B 1 305 ? -9.812 -8.203 11.789 1 97.12 305 GLU B C 1
ATOM 5038 O O . GLU B 1 305 ? -10.258 -7.648 12.797 1 97.12 305 GLU B O 1
ATOM 5043 N N . LYS B 1 306 ? -8.992 -7.652 10.977 1 96.25 306 LYS B N 1
ATOM 5044 C CA . LYS B 1 306 ? -8.633 -6.246 11.141 1 96.25 306 LYS B CA 1
ATOM 5045 C C . LYS B 1 306 ? -9.875 -5.355 11.094 1 96.25 306 LYS B C 1
ATOM 5047 O O . LYS B 1 306 ? -10.047 -4.48 11.945 1 96.25 306 LYS B O 1
ATOM 5052 N N . LEU B 1 307 ? -10.672 -5.578 10.109 1 98.06 307 LEU B N 1
ATOM 5053 C CA . LEU B 1 307 ? -11.898 -4.809 9.945 1 98.06 307 LEU B CA 1
ATOM 5054 C C . LEU B 1 307 ? -12.852 -5.043 11.117 1 98.06 307 LEU B C 1
ATOM 5056 O O . LEU B 1 307 ? -13.43 -4.094 11.641 1 98.06 307 LEU B O 1
ATOM 5060 N N . GLN B 1 308 ? -12.977 -6.281 11.531 1 98.19 308 GLN B N 1
ATOM 5061 C CA . GLN B 1 308 ? -13.828 -6.633 12.664 1 98.19 308 GLN B CA 1
ATOM 5062 C C . GLN B 1 308 ? -13.359 -5.93 13.938 1 98.19 308 GLN B C 1
ATOM 5064 O O . GLN B 1 308 ? -14.18 -5.426 14.711 1 98.19 308 GLN B O 1
ATOM 5069 N N . GLN B 1 309 ? -12.133 -5.898 14.133 1 97 309 GLN B N 1
ATOM 5070 C CA . GLN B 1 309 ? -11.57 -5.246 15.312 1 97 309 GLN B CA 1
ATOM 5071 C C . GLN B 1 309 ? -11.898 -3.756 15.32 1 97 309 GLN B C 1
ATOM 5073 O O . GLN B 1 309 ? -12.203 -3.189 16.375 1 97 309 GLN B O 1
ATOM 5078 N N . VAL B 1 310 ? -11.773 -3.162 14.195 1 97 310 VAL B N 1
ATOM 5079 C CA . VAL B 1 310 ? -12.055 -1.734 14.102 1 97 310 VAL B CA 1
ATOM 5080 C C . VAL B 1 310 ? -13.523 -1.475 14.438 1 97 310 VAL B C 1
ATOM 5082 O O . VAL B 1 310 ? -13.836 -0.545 15.18 1 97 310 VAL B O 1
ATOM 5085 N N . VAL B 1 311 ? -14.375 -2.279 13.953 1 97.56 311 VAL B N 1
ATOM 5086 C CA . VAL B 1 311 ? -15.805 -2.121 14.211 1 97.56 311 VAL B CA 1
ATOM 5087 C C . VAL B 1 311 ? -16.094 -2.393 15.688 1 97.56 311 VAL B C 1
ATOM 5089 O O . VAL B 1 311 ? -16.891 -1.681 16.312 1 97.56 311 VAL B O 1
ATOM 5092 N N . ASP B 1 312 ? -15.438 -3.346 16.203 1 97.75 312 ASP B N 1
ATOM 5093 C CA . ASP B 1 312 ? -15.602 -3.643 17.625 1 97.75 312 ASP B CA 1
ATOM 5094 C C . ASP B 1 312 ? -15.117 -2.477 18.484 1 97.75 312 ASP B C 1
ATOM 5096 O O . ASP B 1 312 ? -15.781 -2.098 19.453 1 97.75 312 ASP B O 1
ATOM 5100 N N . ASP B 1 313 ? -14 -1.987 18.141 1 96.94 313 ASP B N 1
ATOM 5101 C CA . ASP B 1 313 ? -13.461 -0.845 18.875 1 96.94 313 ASP B CA 1
ATOM 5102 C C . ASP B 1 313 ? -14.391 0.36 18.781 1 96.94 313 ASP B C 1
ATOM 5104 O O . ASP B 1 313 ? -14.539 1.114 19.75 1 96.94 313 ASP B O 1
ATOM 5108 N N . LEU B 1 314 ? -14.914 0.565 17.641 1 96.25 314 LEU B N 1
ATOM 5109 C CA . LEU B 1 314 ? -15.867 1.652 17.438 1 96.25 314 LEU B CA 1
ATOM 5110 C C . LEU B 1 314 ? -17.078 1.498 18.359 1 96.25 314 LEU B C 1
ATOM 5112 O O . LEU B 1 314 ? -17.484 2.457 19.016 1 96.25 314 LEU B O 1
ATOM 5116 N N . ASP B 1 315 ? -17.578 0.33 18.469 1 95.75 315 ASP B N 1
ATOM 5117 C CA . ASP B 1 315 ? -18.719 0.045 19.328 1 95.75 315 ASP B CA 1
ATOM 5118 C C . ASP B 1 315 ? -18.375 0.284 20.797 1 95.75 315 ASP B C 1
ATOM 5120 O O . ASP B 1 315 ? -19.156 0.874 21.547 1 95.75 315 ASP B O 1
ATOM 5124 N N . LYS B 1 316 ? -17.234 -0.128 21.125 1 96 316 LYS B N 1
ATOM 5125 C CA . LYS B 1 316 ? -16.797 0.075 22.5 1 96 316 LYS B CA 1
ATOM 5126 C C . LYS B 1 316 ? -16.625 1.56 22.812 1 96 316 LYS B C 1
ATOM 5128 O O . LYS B 1 316 ? -16.984 2.014 23.891 1 96 316 LYS B O 1
ATOM 5133 N N . ALA B 1 317 ? -16.109 2.262 21.875 1 95.38 317 ALA B N 1
ATOM 5134 C CA . ALA B 1 317 ? -15.898 3.695 22.062 1 95.38 317 ALA B CA 1
ATOM 5135 C C . ALA B 1 317 ? -17.234 4.434 22.172 1 95.38 317 ALA B C 1
ATOM 5137 O O . ALA B 1 317 ? -17.375 5.363 22.969 1 95.38 317 ALA B O 1
ATOM 5138 N N . ILE B 1 318 ? -18.188 4.062 21.438 1 93.56 318 ILE B N 1
ATOM 5139 C CA . ILE B 1 318 ? -19.516 4.668 21.469 1 93.56 318 ILE B CA 1
ATOM 5140 C C . ILE B 1 318 ? -20.172 4.387 22.828 1 93.56 318 ILE B C 1
ATOM 5142 O O . ILE B 1 318 ? -20.781 5.281 23.422 1 93.56 318 ILE B O 1
ATOM 5146 N N . LYS B 1 319 ? -20 3.211 23.281 1 92.44 319 LYS B N 1
ATOM 5147 C CA . LYS B 1 319 ? -20.578 2.82 24.562 1 92.44 319 LYS B CA 1
ATOM 5148 C C . LYS B 1 319 ? -19.906 3.557 25.719 1 92.44 319 LYS B C 1
ATOM 5150 O O . LYS B 1 319 ? -20.562 3.912 26.703 1 92.44 319 LYS B O 1
ATOM 5155 N N . ALA B 1 320 ? -18.672 3.746 25.562 1 89.88 320 ALA B N 1
ATOM 5156 C CA . ALA B 1 320 ? -17.922 4.434 26.609 1 89.88 320 ALA B CA 1
ATOM 5157 C C . ALA B 1 320 ? -18.312 5.906 26.688 1 89.88 320 ALA B C 1
ATOM 5159 O O . ALA B 1 320 ? -18.203 6.531 27.734 1 89.88 320 ALA B O 1
ATOM 5160 N N . GLN B 1 321 ? -18.641 6.527 25.625 1 85.5 321 GLN B N 1
ATOM 5161 C CA . GLN B 1 321 ? -19.016 7.934 25.594 1 85.5 321 GLN B CA 1
ATOM 5162 C C . GLN B 1 321 ? -20.453 8.133 26.062 1 85.5 321 GLN B C 1
ATOM 5164 O O . GLN B 1 321 ? -20.828 9.219 26.5 1 85.5 321 GLN B O 1
ATOM 5169 N N . ASN B 1 322 ? -21.297 7.164 26 1 72.69 322 ASN B N 1
ATOM 5170 C CA . ASN B 1 322 ? -22.641 7.25 26.531 1 72.69 322 ASN B CA 1
ATOM 5171 C C . ASN B 1 322 ? -22.688 6.867 28.016 1 72.69 322 ASN B C 1
ATOM 5173 O O . ASN B 1 322 ? -23.484 7.422 28.781 1 72.69 322 ASN B O 1
#

InterPro domains:
  IPR017853 Glycoside hydrolase superfamily [SSF51445] (88-171)
  IPR038901 Hexosaminidase D-like [PTHR21040] (84-319)

Nearest PDB structures (foldseek):
  8qk1-assembly1_A  TM=8.561E-01  e=3.581E-15  Trichuris suis
  5yew-assembly1_A  TM=6.263E-01  e=4.400E+00  Homo sapiens
  2bkp-assembly1_A  TM=3.568E-01  e=3.589E+00  Pyrococcus horikoshii OT3
  8ii8-assembly1_A  TM=1.921E-01  e=5.394E+00  Pleurotus salmoneostramineus
  8qk1-assembly1_A  TM=8.556E-01  e=2.946E-15  Trichuris suis

Foldseek 3Di:
DPPPPPPPQDVLNVVVVVVVVVVVVVVVVVCPPCVPVPPPPDPDDDCPPPVPVPVVVVLVVVCVVLSVVVDPVSVLVVVLVVLLVVLVVCVVVPLQADEAEAELEDPPDQAAAFGQLQVRQSNLLSVLVSCVSDDVRHYPYYHYDYDQGPDPPTAGHYDPLRSVLSVQQSVLCNVVSHRDPVSVVVSCVVFVWPDDDRRDRDDPTQTDDQSSLLNVLSCCQQPPLLVLLCCLCPVDCLCVPFVNPVCLVVLHGDPPSCVVRLVVLVVSLVVLVVSLVSNLVSCVVPDDPVSSVRCCVPRRCVSNVVSVSSNVSNVSSVVVVD/DPPPPPPPQDVLRVVVVVVVVVVVVVVVVVCVPCVPPPPPDDPPDDPPPPVPVPVVVVLVVVCVVLSVVVDPVSVLVNVLVVLLVVLVVCVVVPLQADEAEAELEDPPDQAAAFGQLQVRQSNLLSVLVSCVSDDVRHYPYYHYDYDQGPDPPTAGHYDPLRSVLSVQQSVLCNVVSHHDPVSVVVSCVVFVWPDDDRRDRDDPTQTDDQSSLLNVLSCCQQPPLLVLLCCLCPVDCLCVPFVNPVCLVVLHGDPPSCVVRLVVLVVSLVVLVVSLVSNLVSCVVPDDPVSSVRCCVPRRCVSNVVSVSSNVSNVSSVVVVD

Solvent-accessible surface area (backbone atoms only — not comparable to full-atom values): 35754 Å² total; per-residue (Å²): 133,79,77,72,73,76,70,78,60,48,78,65,42,47,52,47,46,48,49,47,45,50,48,44,50,51,50,51,54,48,53,67,76,50,62,67,77,70,58,77,70,75,83,70,80,85,73,81,75,74,76,71,73,53,72,63,59,54,50,53,52,48,46,55,54,45,60,64,52,76,49,71,71,51,50,53,54,48,52,31,50,50,49,45,51,50,51,51,53,39,40,74,72,64,45,65,63,46,74,46,74,49,56,46,37,46,78,87,39,51,63,30,69,62,51,50,32,39,61,35,39,54,52,51,53,41,50,51,53,32,55,72,70,41,65,72,83,30,55,75,50,70,47,84,39,72,33,51,45,83,48,96,71,35,36,61,17,31,48,67,48,49,26,43,65,27,41,48,50,40,52,49,22,63,74,66,75,41,81,47,73,67,53,49,53,50,44,25,60,70,34,47,27,87,49,84,54,40,88,38,68,70,55,91,44,69,44,69,36,89,41,29,65,52,32,52,43,49,44,42,43,68,63,47,50,50,50,50,50,47,43,49,60,73,62,29,61,62,36,50,16,39,51,29,72,60,26,50,76,67,40,46,68,50,88,67,62,47,68,77,46,46,63,59,50,54,51,50,50,51,50,49,53,53,49,50,53,52,39,51,58,52,42,60,74,77,44,57,69,68,59,50,52,51,52,40,51,64,72,42,43,63,58,51,50,53,52,49,48,52,54,49,41,50,52,50,14,54,59,69,74,104,134,79,78,74,74,77,71,80,60,49,78,67,44,46,50,46,46,48,48,47,44,51,49,45,49,51,47,51,53,47,52,68,75,51,65,69,76,71,60,76,69,76,82,70,83,84,74,81,71,74,75,72,71,52,71,64,57,52,50,52,52,49,45,55,54,46,60,64,52,76,49,72,70,52,51,53,53,49,52,31,50,52,51,44,51,51,50,51,51,41,40,75,71,64,45,63,63,46,73,46,74,50,55,46,38,46,78,85,41,51,60,30,70,62,50,50,32,37,60,35,40,54,52,50,54,41,49,50,53,31,54,72,71,41,64,71,83,31,55,74,51,70,47,83,37,71,32,51,44,83,45,96,69,37,36,62,17,30,49,67,50,49,25,43,65,26,40,48,50,41,51,50,21,63,74,67,75,42,81,47,72,67,52,51,52,51,44,25,60,71,34,46,27,86,50,86,54,40,90,38,67,69,56,91,44,67,45,70,36,89,42,28,66,50,31,52,43,49,46,44,44,70,62,45,49,52,50,50,49,46,42,49,60,72,61,30,62,61,37,48,16,40,50,29,71,61,26,49,76,67,41,46,67,49,87,66,62,46,68,77,46,48,63,58,50,52,51,51,50,52,51,51,53,51,49,50,51,52,39,51,57,53,43,60,75,76,43,57,70,69,59,50,50,52,49,39,52,63,72,41,42,62,59,51,50,55,52,48,49,52,53,50,40,50,52,51,15,54,58,67,74,104

Sequence (644 aa):
MKEQQLIFLDKRRFTLLLLNCMMYLIHMYYQQKHPSCFHASKPHGSPSNRNSQSPEFLLTGTLQTWLKIGETRSIGILLCLISVLLVEKYRRCGFSKVWFASAFKGATGVNQSLTLIGHHLKNHLQWLKVASSIPADVLQGIALTGWQRYDHFSVLCELFPVAIPSLAVCLQALENGGYSEKVKENVEKLLGMSNLELDTFVSTSTGTFPGSNILTLVTQVSFYLKSSVDELLERNRYVTGWFSPYHRKRKIIHPIIMHHFQPDAISLLSKWKAVVQDLQAAMEQVFHKCTVEEWMEENVHPSLEKLQQVVDDLDKAIKAQNMKEQQLIFLDKRRFTLLLLNCMMYLIHMYYQQKHPSCFHASKPHGSPSNRNSQSPEFLLTGTLQTWLKIGETRSIGILLCLISVLLVEKYRRCGFSKVWFASAFKGATGVNQSLTLIGHHLKNHLQWLKVASSIPADVLQGIALTGWQRYDHFSVLCELFPVAIPSLAVCLQALENGGYSEKVKENVEKLLGMSNLELDTFVSTSTGTFPGSNILTLVTQVSFYLKSSVDELLERNRYVTGWFSPYHRKRKIIHPIIMHHFQPDAISLLSKWKAVVQDLQAAMEQVFHKCTVEEWMEENVHPSLEKLQQVVDDLDKAIKAQN